Protein AF-0000000079918054 (afdb_homodimer)

Radius of gyration: 26.28 Å; Cα contacts (8 Å, |Δi|>4): 1437; chains: 2; bounding box: 95×81×61 Å

Solvent-accessible surface area (backbone atoms only — not comparable to full-atom values): 31850 Å² total; per-residue (Å²): 130,92,63,83,82,66,67,49,33,32,22,20,29,37,56,81,29,26,70,37,45,52,47,48,51,50,39,48,76,69,54,76,43,97,58,75,64,43,79,40,73,24,87,34,47,47,57,17,51,45,35,30,76,71,62,77,27,62,22,22,29,32,62,46,35,27,73,75,66,37,68,31,40,63,35,52,53,47,62,73,38,82,77,72,44,22,39,52,38,49,43,68,40,75,57,45,27,20,37,32,20,22,94,92,46,80,48,53,84,70,34,49,30,30,21,17,13,66,71,59,39,70,42,29,44,67,49,39,54,72,59,29,64,72,36,44,81,38,60,23,78,30,38,26,45,6,40,49,39,13,74,70,64,74,31,39,19,10,45,18,33,65,58,24,25,64,75,69,72,38,48,68,65,41,70,71,45,42,60,56,80,83,30,35,33,36,31,35,36,32,26,56,73,68,83,67,50,73,80,73,81,41,21,32,24,35,33,37,36,38,46,62,81,48,61,36,31,66,45,57,57,49,38,44,34,26,78,52,45,26,35,70,78,43,45,38,56,41,76,35,85,92,39,85,84,32,46,36,35,40,38,32,30,38,27,25,63,83,36,64,50,48,35,49,27,53,54,53,41,53,76,70,29,54,65,46,73,31,34,23,20,49,40,67,73,69,65,80,69,61,47,60,82,52,59,67,58,52,51,51,49,50,35,52,74,69,60,48,85,84,119,128,91,70,83,82,64,66,49,33,33,24,20,28,36,58,81,28,28,70,38,46,52,47,48,51,49,38,48,75,71,55,77,44,98,56,74,64,43,78,39,73,25,87,34,48,47,57,18,51,46,34,28,76,70,62,76,27,62,21,21,29,33,61,47,35,28,73,76,65,38,68,32,42,62,35,53,54,46,64,73,38,81,77,72,44,24,41,53,38,49,43,68,44,76,57,46,27,20,37,32,20,22,95,92,45,81,48,54,82,71,35,47,31,30,21,17,14,66,71,58,38,69,43,29,43,67,50,38,53,72,60,27,64,72,35,44,81,38,57,26,80,28,39,25,45,6,38,50,39,14,71,70,65,74,31,39,19,8,42,19,32,65,59,25,25,63,75,68,71,39,50,68,65,42,68,70,44,44,58,54,82,84,29,33,32,35,30,33,35,31,27,54,74,68,82,68,49,75,78,73,79,42,22,31,27,35,35,38,37,38,46,62,81,50,62,37,32,64,44,57,58,50,39,45,33,27,78,54,46,26,33,71,78,42,46,40,57,42,77,36,86,91,40,84,85,31,46,34,35,40,37,32,29,35,28,26,64,83,37,65,53,50,36,49,28,53,54,53,40,54,76,71,27,53,64,45,74,32,35,22,21,48,40,65,72,70,63,80,72,60,47,59,80,52,59,68,58,54,49,51,49,50,36,51,74,69,58,47,84,83,119

Nearest PDB structures (foldseek):
  3mwb-assembly1_A  TM=8.868E-01  e=9.673E-32  Paenarthrobacter aurescens TC1
  7am0-assembly2_C  TM=8.715E-01  e=5.293E-24  Komagataeibacter europaeus
  6vh5-assembly1_C  TM=8.815E-01  e=2.289E-23  Brucella abortus 2308
  7am0-assembly1_A  TM=8.487E-01  e=9.743E-24  Komagataeibacter europaeus
  7alz-assembly1_B  TM=8.166E-01  e=1.113E-11  Komagataeibacter europaeus

pLDDT: mean 90.17, std 10.68, range [23.59, 98.75]

Sequence (622 aa):
MRNLIGVPKIAYFGPSGTFTEMALAELEGAGAFDGPVERVAASSPPATLELVRDGVVDGAVVPIESSVEGAVVPTLDSLALGERLQIVAETELDVAFEILGRPGIDRLDQVRTVRAYPVAAGQVRTWLDKNCPDAEIQTASSNAGAAEDVSHGLADAAVSTALAGRRLGLHALASSVADVAGARTRFVLVTAPTRVPPRTGSDRSSAVLQPDNEPGSLVSVLSEFATRGIDLIRIESRPVRTEPGSYRFFVDCIGHLDDPLVAEAFRALHRKSTVRFLGSWPAANPSGPPPPSDGDAADWIERIRQGDRELMRNLIGVPKIAYFGPSGTFTEMALAELEGAGAFDGPVERVAASSPPATLELVRDGVVDGAVVPIESSVEGAVVPTLDSLALGERLQIVAETELDVAFEILGRPGIDRLDQVRTVRAYPVAAGQVRTWLDKNCPDAEIQTASSNAGAAEDVSHGLADAAVSTALAGRRLGLHALASSVADVAGARTRFVLVTAPTRVPPRTGSDRSSAVLQPDNEPGSLVSVLSEFATRGIDLIRIESRPVRTEPGSYRFFVDCIGHLDDPLVAEAFRALHRKSTVRFLGSWPAANPSGPPPPSDGDAADWIERIRQGDREL

Organism: NCBI:txid1990687

Foldseek 3Di:
DPDDPDAFEEEEADDFQAVQVVFVVVCVVVPVDVDHHHYHYDNDLLRRVVCQVVVVGFKYKYWAAKPVPGGPVSNVVSCVDDAHKAWADKAKDQDFWFKWFAPPQQALQPFAEEEEAPVLCVFQVVVCCVRNVNHDYDYAPGQLRRLVCRLVVNGGIYGHHPRSCVVSVTDTNDIRGGPDHRMMIMMTMMHHDDDHDDWDQQKKWKKKWWADLDPCRVVVLVVLCVVQPKDWPDWDWDDDPVDPSTIIIITMITEFCPQPSVVVSVVVRVVGTDMRTHGMYHDNDRDDHHGDHCVVVVVVVVCVVVVPPPD/DPDDPDAFEEEEADDFQAVQVVFVVVCVVVPVDVDHHHYHYDNDLLRRVVCQVVVVGFKYKYWAAKPVPGGPVSNVVSCVDDAHKAWADKAKDQDFWFKWFAPPQQALQPFAEEEEAPVLCVFQVVVCCVRNVNHDYDYAPGQLRRLVCRLVVNGGIYGHHPRSCVVSVTDTNDIRGGPDPRMMIMMTMMHHDDDHDDWDQQKKWKKKWWADLDPCRVVVLVVLCVVQPKDWPDWDWDDDPVDPSTIIIITMITEFCPQPSVVSSVVVRVVGTDMRTHGMYHDNDRDDHHTDHCVVVVVVVVCVVVVPPPD

InterPro domains:
  IPR001086 Prephenate dehydratase [PF00800] (10-192)
  IPR001086 Prephenate dehydratase [PS51171] (9-192)
  IPR002912 ACT domain [PF01842] (213-270)
  IPR002912 ACT domain [PS51671] (206-280)
  IPR008242 Bifunctional P-protein, chorismate mutase/prephenate dehydratase [PIRSF001500] (9-284)
  IPR045865 ACT-like domain [SSF55021] (194-282)

Secondary structure (DSSP, 8-state):
--------EEEEESSTTSHHHHHHHHHHHTTSSSS--EEEEESSHHHHHHHHHTTSSSEEEEEEEETTTEE-HHHHHHHHSSS--EEEEEEEEE--EEEEEPTT--SGGG--EEEE-HHHHHHHHHHHHHH-TTPEEEE-SSHHHHHHHHHTTS-SEEEE-HHHHHHHTPEEEEEEE-SSTT-EEEEEEEESS-PPPPP-SSEEEEEEEE--SSTTHHHHHHHHHHTTTPPEEEEEEEE-TTSTT-EEEEEEEES-TTSHHHHHHHHHHHHHSEEEEEEEEE-SS--SPPPPP-HHHHHHHHHHHTT-S--/--------EEEEESSTTSHHHHHHHHHHHTTSSSS--EEEEESSHHHHHHHHHTTSSSEEEEEEEETTTEE-HHHHHHHHSSS--EEEEEEEEE--EEEEEPTT--SGGG--EEEE-HHHHHHHHHHHHHH-TTPEEEE-SSHHHHHHHHHTTS-SEEEE-HHHHHHHTPEEEEEEE-SSTT-EEEEEEEESS-PPPPP-SSEEEEEEEE--SSTTHHHHHHHHHHTTTPPEEEEEEEE-TTSTT-EEEEEEEES-TTSHHHHHHHHHHHHHSEEEEEEEEE-SS--SPPPPP-HHHHHHHHHHHTT-S--

Structure (mmCIF, N/CA/C/O backbone):
data_AF-0000000079918054-model_v1
#
loop_
_entity.id
_entity.type
_entity.pdbx_description
1 polymer 'Prephenate dehydratase'
#
loop_
_atom_site.group_PDB
_atom_site.id
_atom_site.type_symbol
_atom_site.label_atom_id
_atom_site.label_alt_id
_atom_site.label_comp_id
_atom_site.label_asym_id
_atom_site.label_entity_id
_atom_site.label_seq_id
_atom_site.pdbx_PDB_ins_code
_atom_site.Cartn_x
_atom_site.Cartn_y
_atom_site.Cartn_z
_atom_site.occupancy
_atom_site.B_iso_or_equiv
_atom_site.auth_seq_id
_atom_site.auth_comp_id
_atom_site.auth_asym_id
_atom_site.auth_atom_id
_atom_site.pdbx_PDB_model_num
ATOM 1 N N . MET A 1 1 ? -47.688 -8.273 10.539 1 23.59 1 MET A N 1
ATOM 2 C CA . MET A 1 1 ? -47.656 -6.82 10.367 1 23.59 1 MET A CA 1
ATOM 3 C C . MET A 1 1 ? -46.281 -6.363 9.875 1 23.59 1 MET A C 1
ATOM 5 O O . MET A 1 1 ? -45.281 -6.449 10.602 1 23.59 1 MET A O 1
ATOM 9 N N . ARG A 1 2 ? -45.812 -6.594 8.703 1 29.53 2 ARG A N 1
ATOM 10 C CA . ARG A 1 2 ? -44.594 -6.934 7.98 1 29.53 2 ARG A CA 1
ATOM 11 C C . ARG A 1 2 ? -43.594 -5.77 7.992 1 29.53 2 ARG A C 1
ATOM 13 O O . ARG A 1 2 ? -43.688 -4.863 7.16 1 29.53 2 ARG A O 1
ATOM 20 N N . ASN A 1 3 ? -43.25 -4.879 9.086 1 30.89 3 ASN A N 1
ATOM 21 C CA . ASN A 1 3 ? -43.406 -3.523 9.609 1 30.89 3 ASN A CA 1
ATOM 22 C C . ASN A 1 3 ? -42.5 -2.539 8.875 1 30.89 3 ASN A C 1
ATOM 24 O O . ASN A 1 3 ? -41.594 -2.947 8.125 1 30.89 3 ASN A O 1
ATOM 28 N N . LEU A 1 4 ? -41.906 -1.329 9.438 1 35.25 4 LEU A N 1
ATOM 29 C CA . LEU A 1 4 ? -41.281 -0.112 8.93 1 35.25 4 LEU A CA 1
ATOM 30 C C . LEU A 1 4 ? -40.062 -0.442 8.094 1 35.25 4 LEU A C 1
ATOM 32 O O . LEU A 1 4 ? -39.094 -1.037 8.594 1 35.25 4 LEU A O 1
ATOM 36 N N . ILE A 1 5 ? -40 -0.836 6.906 1 46.47 5 ILE A N 1
ATOM 37 C CA . ILE A 1 5 ? -39 -1.123 5.891 1 46.47 5 ILE A CA 1
ATOM 38 C C . ILE A 1 5 ? -37.781 -0.215 6.09 1 46.47 5 ILE A C 1
ATOM 40 O O . ILE A 1 5 ? -37.844 0.984 5.809 1 46.47 5 ILE A O 1
ATOM 44 N N . GLY A 1 6 ? -37.156 -0.167 7.238 1 67.44 6 GLY A N 1
ATOM 45 C CA . GLY A 1 6 ? -36.219 0.787 7.781 1 67.44 6 GLY A CA 1
ATOM 46 C C . GLY A 1 6 ? -35.094 1.132 6.809 1 67.44 6 GLY A C 1
ATOM 47 O O . GLY A 1 6 ? -34.75 0.334 5.93 1 67.44 6 GLY A O 1
ATOM 48 N N . VAL A 1 7 ? -34.906 2.469 6.609 1 87.31 7 VAL A N 1
ATOM 49 C CA . VAL A 1 7 ? -33.844 3.064 5.824 1 87.31 7 VAL A CA 1
ATOM 50 C C . VAL A 1 7 ? -32.5 2.441 6.219 1 87.31 7 VAL A C 1
ATOM 52 O O . VAL A 1 7 ? -32.125 2.488 7.387 1 87.31 7 VAL A O 1
ATOM 55 N N . PRO A 1 8 ? -31.953 1.621 5.27 1 93.5 8 PRO A N 1
ATOM 56 C CA . PRO A 1 8 ? -30.656 1.016 5.613 1 93.5 8 PRO A CA 1
ATOM 57 C C . PRO A 1 8 ? -29.625 2.043 6.074 1 93.5 8 PRO A C 1
ATOM 59 O O . PRO A 1 8 ? -29.578 3.154 5.535 1 93.5 8 PRO A O 1
ATOM 62 N N . LYS A 1 9 ? -28.984 1.756 7.109 1 97.62 9 LYS A N 1
ATOM 63 C CA . LYS A 1 9 ? -27.859 2.551 7.59 1 97.62 9 LYS A CA 1
ATOM 64 C C . LYS A 1 9 ? -26.547 2.066 6.98 1 97.62 9 LYS A C 1
ATOM 66 O O . LYS A 1 9 ? -26.172 0.901 7.137 1 97.62 9 LYS A O 1
ATOM 71 N N . ILE A 1 10 ? -25.859 2.928 6.293 1 98.44 10 ILE A N 1
ATOM 72 C CA . ILE A 1 10 ? -24.609 2.57 5.621 1 98.44 10 ILE A CA 1
ATOM 73 C C . ILE A 1 10 ? -23.484 3.471 6.117 1 98.44 10 ILE A C 1
ATOM 75 O O . ILE A 1 10 ? -23.562 4.695 6.027 1 98.44 10 ILE A O 1
ATOM 79 N N . ALA A 1 11 ? -22.469 2.875 6.652 1 98.62 11 ALA A N 1
ATOM 80 C CA . ALA A 1 11 ? -21.281 3.615 7.066 1 98.62 11 ALA A CA 1
ATOM 81 C C . ALA A 1 11 ? -20.359 3.873 5.879 1 98.62 11 ALA A C 1
ATOM 83 O O . ALA A 1 11 ? -20.375 3.125 4.898 1 98.62 11 ALA A O 1
ATOM 84 N N . TYR A 1 12 ? -19.641 4.93 5.914 1 98.06 12 TYR A N 1
ATOM 85 C CA . TYR A 1 12 ? -18.594 5.203 4.945 1 98.06 12 TYR A CA 1
ATOM 86 C C . TYR A 1 12 ? -17.375 5.809 5.625 1 98.06 12 TYR A C 1
ATOM 88 O O . TYR A 1 12 ? -17.484 6.449 6.672 1 98.06 12 TYR A O 1
ATOM 96 N N . PHE A 1 13 ? -16.234 5.523 5.059 1 94 13 PHE A N 1
ATOM 97 C CA . PHE A 1 13 ? -15.016 6.176 5.504 1 94 13 PHE A CA 1
ATOM 98 C C . PHE A 1 13 ? -15.062 7.672 5.219 1 94 13 PHE A C 1
ATOM 100 O O . PHE A 1 13 ? -14.891 8.102 4.074 1 94 13 PHE A O 1
ATOM 107 N N . GLY A 1 14 ? -15.352 8.422 6.34 1 91 14 GLY A N 1
ATOM 108 C CA . GLY A 1 14 ? -15.602 9.852 6.23 1 91 14 GLY A CA 1
ATOM 109 C C . GLY A 1 14 ? -14.359 10.695 6.453 1 91 14 GLY A C 1
ATOM 110 O O . GLY A 1 14 ? -13.234 10.203 6.312 1 91 14 GLY A O 1
ATOM 111 N N . PRO A 1 15 ? -14.688 11.977 6.645 1 91.44 15 PRO A N 1
ATOM 112 C CA . PRO A 1 15 ? -15.984 12.625 6.84 1 91.44 15 PRO A CA 1
ATOM 113 C C . PRO A 1 15 ? -16.688 12.938 5.523 1 91.44 15 PRO A C 1
ATOM 115 O O . PRO A 1 15 ? -16.328 12.398 4.477 1 91.44 15 PRO A O 1
ATOM 118 N N . SER A 1 16 ? -17.844 13.695 5.68 1 92.81 16 SER A N 1
ATOM 119 C CA . SER A 1 16 ? -18.562 14.133 4.492 1 92.81 16 SER A CA 1
ATOM 120 C C . SER A 1 16 ? -17.672 14.953 3.568 1 92.81 16 SER A C 1
ATOM 122 O O . SER A 1 16 ? -16.844 15.742 4.035 1 92.81 16 SER A O 1
ATOM 124 N N . GLY A 1 17 ? -17.844 14.758 2.271 1 92.94 17 GLY A N 1
ATOM 125 C CA . GLY A 1 17 ? -17.031 15.461 1.286 1 92.94 17 GLY A CA 1
ATOM 126 C C . GLY A 1 17 ? -15.891 14.633 0.742 1 92.94 17 GLY A C 1
ATOM 127 O O . GLY A 1 17 ? -15.102 15.117 -0.079 1 92.94 17 GLY A O 1
ATOM 128 N N . THR A 1 18 ? -15.781 13.406 1.188 1 92.94 18 THR A N 1
ATOM 129 C CA . THR A 1 18 ? -14.695 12.531 0.764 1 92.94 18 THR A CA 1
ATOM 130 C C . THR A 1 18 ? -15.086 11.758 -0.492 1 92.94 18 THR A C 1
ATOM 132 O O . THR A 1 18 ? -16.266 11.703 -0.855 1 92.94 18 THR A O 1
ATOM 135 N N . PHE A 1 19 ? -14.156 11.164 -1.15 1 94.69 19 PHE A N 1
ATOM 136 C CA . PHE A 1 19 ? -14.391 10.289 -2.295 1 94.69 19 PHE A CA 1
ATOM 137 C C . PHE A 1 19 ? -15.242 9.094 -1.894 1 94.69 19 PHE A C 1
ATOM 139 O O . PHE A 1 19 ? -16.031 8.594 -2.693 1 94.69 19 PHE A O 1
ATOM 146 N N . THR A 1 20 ? -15.086 8.594 -0.65 1 96.81 20 THR A N 1
ATOM 147 C CA . THR A 1 20 ? -15.859 7.434 -0.216 1 96.81 20 THR A CA 1
ATOM 148 C C . THR A 1 20 ? -17.344 7.758 -0.172 1 96.81 20 THR A C 1
ATOM 150 O O . THR A 1 20 ? -18.188 6.918 -0.511 1 96.81 20 THR A O 1
ATOM 153 N N . GLU A 1 21 ? -17.641 8.969 0.305 1 96.38 21 GLU A N 1
ATOM 154 C CA . GLU A 1 21 ? -19.031 9.375 0.26 1 96.38 21 GLU A CA 1
ATOM 155 C C . GLU A 1 21 ? -19.547 9.445 -1.178 1 96.38 21 GLU A C 1
ATOM 157 O O . GLU A 1 21 ? -20.672 9.062 -1.462 1 96.38 21 GLU A O 1
ATOM 162 N N . MET A 1 22 ? -18.781 9.984 -2.045 1 96.06 22 MET A N 1
ATOM 163 C CA . MET A 1 22 ? -19.125 10.023 -3.461 1 96.06 22 MET A CA 1
ATOM 164 C C . MET A 1 22 ? -19.359 8.617 -4.004 1 96.06 22 MET A C 1
ATOM 166 O O . MET A 1 22 ? -20.266 8.391 -4.801 1 96.06 22 MET A O 1
ATOM 170 N N . ALA A 1 23 ? -18.5 7.684 -3.607 1 97.5 23 ALA A N 1
ATOM 171 C CA . ALA A 1 23 ? -18.656 6.285 -4.008 1 97.5 23 ALA A CA 1
ATOM 172 C C . ALA A 1 23 ? -19.984 5.719 -3.512 1 97.5 23 ALA A C 1
ATOM 174 O O . ALA A 1 23 ? -20.656 4.977 -4.234 1 97.5 23 ALA A O 1
ATOM 175 N N . LEU A 1 24 ? -20.281 6.008 -2.264 1 97.5 24 LEU A N 1
ATOM 176 C CA . LEU A 1 24 ? -21.562 5.566 -1.706 1 97.5 24 LEU A CA 1
ATOM 177 C C . LEU A 1 24 ? -22.734 6.105 -2.525 1 97.5 24 LEU A C 1
ATOM 179 O O . LEU A 1 24 ? -23.688 5.375 -2.812 1 97.5 24 LEU A O 1
ATOM 183 N N . ALA A 1 25 ? -22.656 7.379 -2.908 1 95.81 25 ALA A N 1
ATOM 184 C CA . ALA A 1 25 ? -23.688 7.973 -3.748 1 95.81 25 ALA A CA 1
ATOM 185 C C . ALA A 1 25 ? -23.797 7.25 -5.09 1 95.81 25 ALA A C 1
ATOM 187 O O . ALA A 1 25 ? -24.891 7.035 -5.605 1 95.81 25 ALA A O 1
ATOM 188 N N . GLU A 1 26 ? -22.625 6.957 -5.641 1 95.75 26 GLU A N 1
ATOM 189 C CA . GLU A 1 26 ? -22.609 6.223 -6.902 1 95.75 26 GLU A CA 1
ATOM 190 C C . GLU A 1 26 ? -23.281 4.859 -6.758 1 95.75 26 GLU A C 1
ATOM 192 O O . GLU A 1 26 ? -24 4.418 -7.645 1 95.75 26 GLU A O 1
ATOM 197 N N . LEU A 1 27 ? -23 4.172 -5.66 1 96.5 27 LEU A N 1
ATOM 198 C CA . LEU A 1 27 ? -23.625 2.879 -5.387 1 96.5 27 LEU A CA 1
ATOM 199 C C . LEU A 1 27 ? -25.125 3.012 -5.242 1 96.5 27 LEU A C 1
ATOM 201 O O . LEU A 1 27 ? -25.891 2.16 -5.719 1 96.5 27 LEU A O 1
ATOM 205 N N . GLU A 1 28 ? -25.547 4.059 -4.598 1 94.69 28 GLU A N 1
ATOM 206 C CA . GLU A 1 28 ? -26.984 4.34 -4.488 1 94.69 28 GLU A CA 1
ATOM 207 C C . GLU A 1 28 ? -27.609 4.527 -5.863 1 94.69 28 GLU A C 1
ATOM 209 O O . GLU A 1 28 ? -28.656 3.949 -6.152 1 94.69 28 GLU A O 1
ATOM 214 N N . GLY A 1 29 ? -26.953 5.344 -6.656 1 93.25 29 GLY A N 1
ATOM 215 C CA . GLY A 1 29 ? -27.469 5.625 -7.988 1 93.25 29 GLY A CA 1
ATOM 216 C C . GLY A 1 29 ? -27.516 4.398 -8.883 1 93.25 29 GLY A C 1
ATOM 217 O O . GLY A 1 29 ? -28.344 4.309 -9.781 1 93.25 29 GLY A O 1
ATOM 218 N N . ALA A 1 30 ? -26.625 3.459 -8.586 1 92.69 30 ALA A N 1
ATOM 219 C CA . ALA A 1 30 ? -26.516 2.258 -9.414 1 92.69 30 ALA A CA 1
ATOM 220 C C . ALA A 1 30 ? -27.484 1.175 -8.938 1 92.69 30 ALA A C 1
ATOM 222 O O . ALA A 1 30 ? -27.531 0.085 -9.508 1 92.69 30 ALA A O 1
ATOM 223 N N . GLY A 1 31 ? -28.188 1.435 -7.848 1 91.25 31 GLY A N 1
ATOM 224 C CA . GLY A 1 31 ? -29.219 0.503 -7.391 1 91.25 31 GLY A CA 1
ATOM 225 C C . GLY A 1 31 ? -28.672 -0.55 -6.441 1 91.25 31 GLY A C 1
ATOM 226 O O . GLY A 1 31 ? -29.219 -1.649 -6.348 1 91.25 31 GLY A O 1
ATOM 227 N N . ALA A 1 32 ? -27.562 -0.248 -5.809 1 91.94 32 ALA A N 1
ATOM 228 C CA . ALA A 1 32 ? -27 -1.188 -4.84 1 91.94 32 ALA A CA 1
ATOM 229 C C . ALA A 1 32 ? -27.906 -1.314 -3.617 1 91.94 32 ALA A C 1
ATOM 231 O O . ALA A 1 32 ? -27.766 -2.254 -2.83 1 91.94 32 ALA A O 1
ATOM 232 N N . PHE A 1 33 ? -28.797 -0.314 -3.525 1 92.25 33 PHE A N 1
ATOM 233 C CA . PHE A 1 33 ? -29.766 -0.296 -2.43 1 92.25 33 PHE A CA 1
ATOM 234 C C . PHE A 1 33 ? -31.188 -0.148 -2.961 1 92.25 33 PHE A C 1
ATOM 236 O O . PHE A 1 33 ? -31.391 0.307 -4.09 1 92.25 33 PHE A O 1
ATOM 243 N N . ASP A 1 34 ? -32.156 -0.591 -2.201 1 87.38 34 ASP A N 1
ATOM 244 C CA . ASP A 1 34 ? -33.531 -0.528 -2.621 1 87.38 34 ASP A CA 1
ATOM 245 C C . ASP A 1 34 ? -34.094 0.893 -2.502 1 87.38 34 ASP A C 1
ATOM 247 O O . ASP A 1 34 ? -35.156 1.205 -3.049 1 87.38 34 ASP A O 1
ATOM 251 N N . GLY A 1 35 ? -33.5 1.727 -1.835 1 86.44 35 GLY A N 1
ATOM 252 C CA . GLY A 1 35 ? -33.906 3.098 -1.597 1 86.44 35 GLY A CA 1
ATOM 253 C C . GLY A 1 35 ? -32.812 3.949 -0.957 1 86.44 35 GLY A C 1
ATOM 254 O O . GLY A 1 35 ? -31.656 3.58 -0.963 1 86.44 35 GLY A O 1
ATOM 255 N N . PRO A 1 36 ? -33.219 5.152 -0.572 1 88.88 36 PRO A N 1
ATOM 256 C CA . PRO A 1 36 ? -32.219 6.016 0.089 1 88.88 36 PRO A CA 1
ATOM 257 C C . PRO A 1 36 ? -31.625 5.379 1.342 1 88.88 36 PRO A C 1
ATOM 259 O O . PRO A 1 36 ? -32.281 4.547 1.983 1 88.88 36 PRO A O 1
ATOM 262 N N . VAL A 1 37 ? -30.406 5.738 1.609 1 95.5 37 VAL A N 1
ATOM 263 C CA . VAL A 1 37 ? -29.75 5.164 2.775 1 95.5 37 VAL A CA 1
ATOM 264 C C . VAL A 1 37 ? -29.406 6.27 3.77 1 95.5 37 VAL A C 1
ATOM 266 O O . VAL A 1 37 ? -29.281 7.438 3.393 1 95.5 37 VAL A O 1
ATOM 269 N N . GLU A 1 38 ? -29.422 5.922 5.008 1 97 38 GLU A N 1
ATOM 270 C CA . GLU A 1 38 ? -28.844 6.781 6.027 1 97 38 GLU A CA 1
ATOM 271 C C . GLU A 1 38 ? -27.328 6.609 6.086 1 97 38 GLU A C 1
ATOM 273 O O . GLU A 1 38 ? -26.828 5.5 6.297 1 97 38 GLU A O 1
ATOM 278 N N . ARG A 1 39 ? -26.641 7.695 5.879 1 97.06 39 ARG A N 1
ATOM 279 C CA . ARG A 1 39 ? -25.188 7.641 5.824 1 97.06 39 ARG A CA 1
ATOM 280 C C . ARG A 1 39 ? -24.578 7.902 7.195 1 97.06 39 ARG A C 1
ATOM 282 O O . ARG A 1 39 ? -24.984 8.828 7.895 1 97.06 39 ARG A O 1
ATOM 289 N N . VAL A 1 40 ? -23.641 7.094 7.602 1 97.75 40 VAL A N 1
ATOM 290 C CA . VAL A 1 40 ? -22.938 7.223 8.875 1 97.75 40 VAL A CA 1
ATOM 291 C C . VAL A 1 40 ? -21.438 7.355 8.617 1 97.75 40 VAL A C 1
ATOM 293 O O . VAL A 1 40 ? -20.797 6.422 8.117 1 97.75 40 VAL A O 1
ATOM 296 N N . ALA A 1 41 ? -20.891 8.523 8.969 1 96.19 41 ALA A N 1
ATOM 297 C CA . ALA A 1 41 ? -19.453 8.75 8.766 1 96.19 41 ALA A CA 1
ATOM 298 C C . ALA A 1 41 ? -18.641 8.031 9.828 1 96.19 41 ALA A C 1
ATOM 300 O O . ALA A 1 41 ? -19.016 8 11.008 1 96.19 41 ALA A O 1
ATOM 301 N N . ALA A 1 42 ? -17.562 7.406 9.43 1 95.25 42 ALA A N 1
ATOM 302 C CA . ALA A 1 42 ? -16.578 6.793 10.328 1 95.25 42 ALA A CA 1
ATOM 303 C C . ALA A 1 42 ? -15.172 7.273 10.023 1 95.25 42 ALA A C 1
ATOM 305 O O . ALA A 1 42 ? -14.891 7.738 8.914 1 95.25 42 ALA A O 1
ATOM 306 N N . SER A 1 43 ? -14.25 7.098 10.945 1 87.06 43 SER A N 1
ATOM 307 C CA . SER A 1 43 ? -13 7.844 10.93 1 87.06 43 SER A CA 1
ATOM 308 C C . SER A 1 43 ? -11.906 7.078 10.195 1 87.06 43 SER A C 1
ATOM 310 O O . SER A 1 43 ? -10.859 7.641 9.875 1 87.06 43 SER A O 1
ATOM 312 N N . SER A 1 44 ? -12.062 5.801 9.953 1 89.81 44 SER A N 1
ATOM 313 C CA . SER A 1 44 ? -11.086 4.965 9.273 1 89.81 44 SER A CA 1
ATOM 314 C C . SER A 1 44 ? -11.75 3.758 8.617 1 89.81 44 SER A C 1
ATOM 316 O O . SER A 1 44 ? -12.867 3.387 8.977 1 89.81 44 SER A O 1
ATOM 318 N N . PRO A 1 45 ? -11.055 3.154 7.691 1 94.19 45 PRO A N 1
ATOM 319 C CA . PRO A 1 45 ? -11.648 1.966 7.074 1 94.19 45 PRO A CA 1
ATOM 320 C C . PRO A 1 45 ? -11.93 0.855 8.086 1 94.19 45 PRO A C 1
ATOM 322 O O . PRO A 1 45 ? -13.031 0.302 8.117 1 94.19 45 PRO A O 1
ATOM 325 N N . PRO A 1 46 ? -11.008 0.584 9.047 1 94.5 46 PRO A N 1
ATOM 326 C CA . PRO A 1 46 ? -11.312 -0.439 10.047 1 94.5 46 PRO A CA 1
ATOM 327 C C . PRO A 1 46 ? -12.5 -0.067 10.93 1 94.5 46 PRO A C 1
ATOM 329 O O . PRO A 1 46 ? -13.359 -0.913 11.211 1 94.5 46 PRO A O 1
ATOM 332 N N . ALA A 1 47 ? -12.531 1.194 11.312 1 94.12 47 ALA A N 1
ATOM 333 C CA . ALA A 1 47 ? -13.648 1.635 12.141 1 94.12 47 ALA A CA 1
ATOM 334 C C . ALA A 1 47 ? -14.969 1.506 11.383 1 94.12 47 ALA A C 1
ATOM 336 O O . ALA A 1 47 ? -16 1.154 11.977 1 94.12 47 ALA A O 1
ATOM 337 N N . THR A 1 48 ? -14.953 1.83 10.125 1 97.62 48 THR A N 1
ATOM 338 C CA . THR A 1 48 ? -16.141 1.731 9.266 1 97.62 48 THR A CA 1
ATOM 339 C C . THR A 1 48 ? -16.625 0.291 9.203 1 97.62 48 THR A C 1
ATOM 341 O O . THR A 1 48 ? -17.828 0.033 9.367 1 97.62 48 THR A O 1
ATOM 344 N N . LEU A 1 49 ? -15.734 -0.66 9.055 1 98.12 49 LEU A N 1
ATOM 345 C CA . LEU A 1 49 ? -16.062 -2.076 8.945 1 98.12 49 LEU A CA 1
ATOM 346 C C . LEU A 1 49 ? -16.516 -2.633 10.289 1 98.12 49 LEU A C 1
ATOM 348 O O . LEU A 1 49 ? -17.391 -3.498 10.344 1 98.12 49 LEU A O 1
ATOM 352 N N . GLU A 1 50 ? -15.938 -2.096 11.375 1 97.44 50 GLU A N 1
ATOM 353 C CA . GLU A 1 50 ? -16.312 -2.553 12.711 1 97.44 50 GLU A CA 1
ATOM 354 C C . GLU A 1 50 ? -17.766 -2.217 13.031 1 97.44 50 GLU A C 1
ATOM 356 O O . GLU A 1 50 ? -18.438 -2.961 13.75 1 97.44 50 GLU A O 1
ATOM 361 N N . LEU A 1 51 ? -18.25 -1.139 12.492 1 98.25 51 LEU A N 1
ATOM 362 C CA . LEU A 1 51 ? -19.641 -0.768 12.703 1 98.25 51 LEU A CA 1
ATOM 363 C C . LEU A 1 51 ? -20.578 -1.84 12.148 1 98.25 51 LEU A C 1
ATOM 365 O O . LEU A 1 51 ? -21.656 -2.066 12.695 1 98.25 51 LEU A O 1
ATOM 369 N N . VAL A 1 52 ? -20.203 -2.508 11.094 1 97.94 52 VAL A N 1
ATOM 370 C CA . VAL A 1 52 ? -20.984 -3.604 10.539 1 97.94 52 VAL A CA 1
ATOM 371 C C . VAL A 1 52 ? -20.953 -4.801 11.484 1 97.94 52 VAL A C 1
ATOM 373 O O . VAL A 1 52 ? -21.984 -5.398 11.789 1 97.94 52 VAL A O 1
ATOM 376 N N . ARG A 1 53 ? -19.734 -5.117 11.969 1 97.62 53 ARG A N 1
ATOM 377 C CA . ARG A 1 53 ? -19.562 -6.246 12.883 1 97.62 53 ARG A CA 1
ATOM 378 C C . ARG A 1 53 ? -20.375 -6.047 14.156 1 97.62 53 ARG A C 1
ATOM 380 O O . ARG A 1 53 ? -20.969 -7 14.68 1 97.62 53 ARG A O 1
ATOM 387 N N . ASP A 1 54 ? -20.422 -4.832 14.586 1 97.44 54 ASP A N 1
ATOM 388 C CA . ASP A 1 54 ? -21.109 -4.508 15.828 1 97.44 54 ASP A CA 1
ATOM 389 C C . ASP A 1 54 ? -22.625 -4.43 15.617 1 97.44 54 ASP A C 1
ATOM 391 O O . ASP A 1 54 ? -23.375 -4.289 16.578 1 97.44 54 ASP A O 1
ATOM 395 N N . GLY A 1 55 ? -23.047 -4.484 14.422 1 96.62 55 GLY A N 1
ATOM 396 C CA . GLY A 1 55 ? -24.469 -4.434 14.109 1 96.62 55 GLY A CA 1
ATOM 397 C C . GLY A 1 55 ? -25.047 -3.031 14.18 1 96.62 55 GLY A C 1
ATOM 398 O O . GLY A 1 55 ? -26.266 -2.861 14.273 1 96.62 55 GLY A O 1
ATOM 399 N N . VAL A 1 56 ? -24.188 -1.996 14.18 1 97.38 56 VAL A N 1
ATOM 400 C CA . VAL A 1 56 ? -24.609 -0.604 14.273 1 97.38 56 VAL A CA 1
ATOM 401 C C . VAL A 1 56 ? -25.156 -0.142 12.922 1 97.38 56 VAL A C 1
ATOM 403 O O . VAL A 1 56 ? -26.047 0.708 12.859 1 97.38 56 VAL A O 1
ATOM 406 N N . VAL A 1 57 ? -24.562 -0.654 11.867 1 98.31 57 VAL A N 1
ATOM 407 C CA . VAL A 1 57 ? -24.984 -0.316 10.516 1 98.31 57 VAL A CA 1
ATOM 408 C C . VAL A 1 57 ? -25.219 -1.594 9.711 1 98.31 57 VAL A C 1
ATOM 410 O O . VAL A 1 57 ? -24.797 -2.678 10.117 1 98.31 57 VAL A O 1
ATOM 413 N N . ASP A 1 58 ? -25.859 -1.421 8.586 1 97.44 58 ASP A N 1
ATOM 414 C CA . ASP A 1 58 ? -26.219 -2.562 7.754 1 97.44 58 ASP A CA 1
ATOM 415 C C . ASP A 1 58 ? -25.125 -2.867 6.734 1 97.44 58 ASP A C 1
ATOM 417 O O . ASP A 1 58 ? -25.078 -3.969 6.184 1 97.44 58 ASP A O 1
ATOM 421 N N . GLY A 1 59 ? -24.344 -1.932 6.465 1 98.19 59 GLY A N 1
ATOM 422 C CA . GLY A 1 59 ? -23.234 -2.055 5.527 1 98.19 59 GLY A CA 1
ATOM 423 C C . GLY A 1 59 ? -22.234 -0.921 5.633 1 98.19 59 GLY A C 1
ATOM 424 O O . GLY A 1 59 ? -22.438 0.03 6.387 1 98.19 59 GLY A O 1
ATOM 425 N N . ALA A 1 60 ? -21.156 -1.063 4.914 1 98.75 60 ALA A N 1
ATOM 426 C CA . ALA A 1 60 ? -20.078 -0.08 4.93 1 98.75 60 ALA A CA 1
ATOM 427 C C . ALA A 1 60 ? -19.453 0.075 3.545 1 98.75 60 ALA A C 1
ATOM 429 O O . ALA A 1 60 ? -19.281 -0.909 2.822 1 98.75 60 ALA A O 1
ATOM 430 N N . VAL A 1 61 ? -19.141 1.307 3.178 1 98.75 61 VAL A N 1
ATOM 431 C CA . VAL A 1 61 ? -18.391 1.595 1.956 1 98.75 61 VAL A CA 1
ATOM 432 C C . VAL A 1 61 ? -16.984 2.045 2.309 1 98.75 61 VAL A C 1
ATOM 434 O O . VAL A 1 61 ? -16.797 2.977 3.096 1 98.75 61 VAL A O 1
ATOM 437 N N . VAL A 1 62 ? -16 1.331 1.742 1 98.56 62 VAL A N 1
ATOM 438 C CA . VAL A 1 62 ? -14.602 1.619 2.018 1 98.56 62 VAL A CA 1
ATOM 439 C C . VAL A 1 62 ? -13.781 1.479 0.737 1 98.56 62 VAL A C 1
ATOM 441 O O . VAL A 1 62 ? -14.133 0.7 -0.151 1 98.56 62 VAL A O 1
ATOM 444 N N . PRO A 1 63 ? -12.719 2.32 0.622 1 97.38 63 PRO A N 1
ATOM 445 C CA . PRO A 1 63 ? -11.789 2.078 -0.482 1 97.38 63 PRO A CA 1
ATOM 446 C C 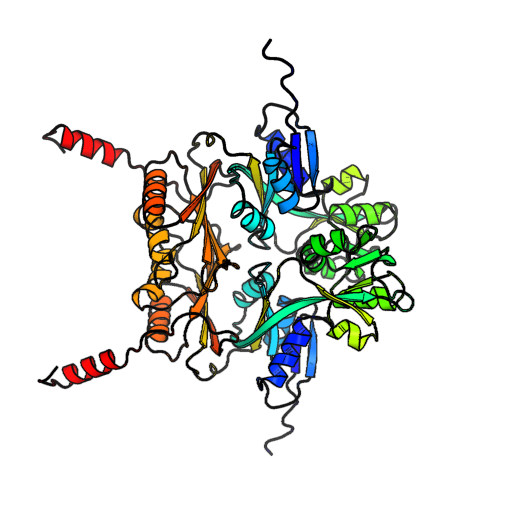. PRO A 1 63 ? -10.992 0.784 -0.313 1 97.38 63 PRO A C 1
ATOM 448 O O . PRO A 1 63 ? -10.688 0.389 0.813 1 97.38 63 PRO A O 1
ATOM 451 N N . ILE A 1 64 ? -10.68 0.092 -1.399 1 97.06 64 ILE A N 1
ATOM 452 C CA . ILE A 1 64 ? -9.969 -1.176 -1.273 1 97.06 64 ILE A CA 1
ATOM 453 C C . ILE A 1 64 ? -8.727 -1.161 -2.158 1 97.06 64 ILE A C 1
ATOM 455 O O . ILE A 1 64 ? -7.734 -1.836 -1.86 1 97.06 64 ILE A O 1
ATOM 459 N N . GLU A 1 65 ? -8.727 -0.367 -3.227 1 94.56 65 GLU A N 1
ATOM 460 C CA . GLU A 1 65 ? -7.59 -0.325 -4.141 1 94.56 65 GLU A CA 1
ATOM 461 C C . GLU A 1 65 ? -7.555 0.989 -4.918 1 94.56 65 GLU A C 1
ATOM 463 O O . GLU A 1 65 ? -8.594 1.476 -5.371 1 94.56 65 GLU A O 1
ATOM 468 N N . SER A 1 66 ? -6.379 1.56 -5 1 91.62 66 SER A N 1
ATOM 469 C CA . SER A 1 66 ? -6.105 2.727 -5.832 1 91.62 66 SER A CA 1
ATOM 470 C C . SER A 1 66 ? -5.137 2.385 -6.961 1 91.62 66 SER A C 1
ATOM 472 O O . SER A 1 66 ? -4.145 1.688 -6.746 1 91.62 66 SER A O 1
ATOM 474 N N . SER A 1 67 ? -5.484 2.863 -8.172 1 88.31 67 SER A N 1
ATOM 475 C CA . SER A 1 67 ? -4.594 2.619 -9.297 1 88.31 67 SER A CA 1
ATOM 476 C C . SER A 1 67 ? -3.252 3.314 -9.102 1 88.31 67 SER A C 1
ATOM 478 O O . SER A 1 67 ? -2.266 2.965 -9.758 1 88.31 67 SER A O 1
ATOM 480 N N . VAL A 1 68 ? -3.201 4.254 -8.219 1 87.19 68 VAL A N 1
ATOM 481 C CA . VAL A 1 68 ? -1.987 5.031 -7.996 1 87.19 68 VAL A CA 1
ATOM 482 C C . VAL A 1 68 ? -1.277 4.527 -6.742 1 87.19 68 VAL A C 1
ATOM 484 O O . VAL A 1 68 ? -0.089 4.199 -6.781 1 87.19 68 VAL A O 1
ATOM 487 N N . GLU A 1 69 ? -2.025 4.262 -5.672 1 87.38 69 GLU A N 1
ATOM 488 C CA . GLU A 1 69 ? -1.434 3.961 -4.371 1 87.38 69 GLU A CA 1
ATOM 489 C C . GLU A 1 69 ? -1.408 2.457 -4.109 1 87.38 69 GLU A C 1
ATOM 491 O O . GLU A 1 69 ? -0.779 1.999 -3.152 1 87.38 69 GLU A O 1
ATOM 496 N N . GLY A 1 70 ? -2.111 1.722 -4.945 1 89.88 70 GLY A N 1
ATOM 497 C CA . GLY A 1 70 ? -2.189 0.29 -4.699 1 89.88 70 GLY A CA 1
ATOM 498 C C . GLY A 1 70 ? -3.236 -0.083 -3.67 1 89.88 70 GLY A C 1
ATOM 499 O O . GLY A 1 70 ? -4.289 0.556 -3.584 1 89.88 70 GLY A O 1
ATOM 500 N N . ALA A 1 71 ? -2.955 -1.187 -2.945 1 92.44 71 ALA A N 1
ATOM 501 C CA . ALA A 1 71 ? -3.92 -1.728 -1.989 1 92.44 71 ALA A CA 1
ATOM 502 C C . ALA A 1 71 ? -4.121 -0.773 -0.815 1 92.44 71 ALA A C 1
ATOM 504 O O . ALA A 1 71 ? -3.172 -0.139 -0.351 1 92.44 71 ALA A O 1
ATOM 505 N N . VAL A 1 72 ? -5.391 -0.662 -0.411 1 93.56 72 VAL A N 1
ATOM 506 C CA . VAL A 1 72 ? -5.676 -0.008 0.861 1 93.56 72 VAL A CA 1
ATOM 507 C C . VAL A 1 72 ? -5.531 -1.011 2.002 1 93.56 72 VAL A C 1
ATOM 509 O O . VAL A 1 72 ? -6.508 -1.651 2.402 1 93.56 72 VAL A O 1
ATOM 512 N N . VAL A 1 73 ? -4.418 -1.028 2.592 1 92.12 73 VAL A N 1
ATOM 513 C CA . VAL A 1 73 ? -3.982 -2.109 3.471 1 92.12 73 VAL A CA 1
ATOM 514 C C . VAL A 1 73 ? -4.879 -2.166 4.703 1 92.12 73 VAL A C 1
ATOM 516 O O . VAL A 1 73 ? -5.312 -3.244 5.113 1 92.12 73 VAL A O 1
ATOM 519 N N . PRO A 1 74 ? -5.215 -0.992 5.355 1 91.94 74 PRO A N 1
ATOM 520 C CA . PRO A 1 74 ? -6.105 -1.081 6.512 1 91.94 74 PRO A CA 1
ATOM 521 C C . PRO A 1 74 ? -7.426 -1.774 6.191 1 91.94 74 PRO A C 1
ATOM 523 O O . PRO A 1 74 ? -7.98 -2.482 7.039 1 91.94 74 PRO A O 1
ATOM 526 N N . THR A 1 75 ? -7.902 -1.543 4.996 1 96.19 75 THR A N 1
ATOM 527 C CA . THR A 1 75 ? -9.117 -2.217 4.562 1 96.19 75 THR A CA 1
ATOM 528 C C . THR A 1 75 ? -8.883 -3.717 4.41 1 96.19 75 THR A C 1
ATOM 530 O O . THR A 1 75 ? -9.625 -4.527 4.961 1 96.19 75 THR A O 1
ATOM 533 N N . LEU A 1 76 ? -7.832 -4.074 3.697 1 95.75 76 LEU A N 1
ATOM 534 C CA . LEU A 1 76 ? -7.52 -5.477 3.436 1 95.75 76 LEU A CA 1
ATOM 535 C C . LEU A 1 76 ? -7.309 -6.238 4.738 1 95.75 76 LEU A C 1
ATOM 537 O O . LEU A 1 76 ? -7.922 -7.285 4.957 1 95.75 76 LEU A O 1
ATOM 541 N N . ASP A 1 77 ? -6.539 -5.715 5.598 1 93.62 77 ASP A N 1
ATOM 542 C CA . ASP A 1 77 ? -6.23 -6.375 6.863 1 93.62 77 ASP A CA 1
ATOM 543 C C . ASP A 1 77 ? -7.484 -6.551 7.711 1 93.62 77 ASP A C 1
ATOM 545 O O . ASP A 1 77 ? -7.656 -7.578 8.367 1 93.62 77 ASP A O 1
ATOM 549 N N . SER A 1 78 ? -8.32 -5.512 7.695 1 94.88 78 SER A N 1
ATOM 550 C CA . SER A 1 78 ? -9.555 -5.586 8.469 1 94.88 78 SER A CA 1
ATOM 551 C C . SER A 1 78 ? -10.477 -6.684 7.934 1 94.88 78 SER A C 1
ATOM 553 O O . SER A 1 78 ? -11.164 -7.352 8.711 1 94.88 78 SER A O 1
ATOM 555 N N . LEU A 1 79 ? -10.461 -6.859 6.68 1 96.56 79 LEU A N 1
ATOM 556 C CA . LEU A 1 79 ? -11.32 -7.871 6.07 1 96.56 79 LEU A CA 1
ATOM 557 C C . LEU A 1 79 ? -10.766 -9.273 6.324 1 96.56 79 LEU A C 1
ATOM 559 O O . LEU A 1 79 ? -11.508 -10.25 6.277 1 96.56 79 LEU A O 1
ATOM 563 N N . ALA A 1 80 ? -9.477 -9.32 6.547 1 94.38 80 ALA A N 1
ATOM 564 C CA . ALA A 1 80 ? -8.82 -10.617 6.707 1 94.38 80 ALA A CA 1
ATOM 565 C C . ALA A 1 80 ? -8.953 -11.125 8.141 1 94.38 80 ALA A C 1
ATOM 567 O O . ALA A 1 80 ? -8.727 -12.305 8.414 1 94.38 80 ALA A O 1
ATOM 568 N N . LEU A 1 81 ? -9.273 -10.273 9.094 1 91.38 81 LEU A N 1
ATOM 569 C CA . LEU A 1 81 ? -9.266 -10.633 10.508 1 91.38 81 LEU A CA 1
ATOM 570 C C . LEU A 1 81 ? -10.648 -10.445 11.125 1 91.38 81 LEU A C 1
ATOM 572 O O . LEU A 1 81 ? -11.516 -9.797 10.531 1 91.38 81 LEU A O 1
ATOM 576 N N . GLY A 1 82 ? -10.844 -11.047 12.289 1 91.06 82 GLY A N 1
ATOM 577 C CA . GLY A 1 82 ? -12.102 -10.875 13.008 1 91.06 82 GLY A CA 1
ATOM 578 C C . GLY A 1 82 ? -13.258 -11.625 12.375 1 91.06 82 GLY A C 1
ATOM 579 O O . GLY A 1 82 ? -13.047 -12.57 11.609 1 91.06 82 GLY A O 1
ATOM 580 N N . GLU A 1 83 ? -14.445 -11.203 12.781 1 95.12 83 GLU A N 1
ATOM 581 C CA . GLU A 1 83 ? -15.641 -11.812 12.211 1 95.12 83 GLU A CA 1
ATOM 582 C C . GLU A 1 83 ? -15.727 -11.555 10.711 1 95.12 83 GLU A C 1
ATOM 584 O O . GLU A 1 83 ? -15.445 -10.445 10.25 1 95.12 83 GLU A O 1
ATOM 589 N N . ARG A 1 84 ? -16.125 -12.539 10.078 1 95.44 84 ARG A N 1
ATOM 590 C CA . ARG A 1 84 ? -16.141 -12.461 8.617 1 95.44 84 ARG A CA 1
ATOM 591 C C . ARG A 1 84 ? -17.141 -11.406 8.141 1 95.44 84 ARG A C 1
ATOM 593 O O . ARG A 1 84 ? -18.25 -11.312 8.672 1 95.44 84 ARG A O 1
ATOM 600 N N . LEU A 1 85 ? -16.734 -10.609 7.258 1 97.81 85 LEU A N 1
ATOM 601 C CA . LEU A 1 85 ? -17.562 -9.695 6.484 1 97.81 85 LEU A CA 1
ATOM 602 C C . LEU A 1 85 ? -17.578 -10.086 5.012 1 97.81 85 LEU A C 1
ATOM 604 O O . LEU A 1 85 ? -16.844 -10.969 4.594 1 97.81 85 LEU A O 1
ATOM 608 N N . GLN A 1 86 ? -18.453 -9.508 4.238 1 97.94 86 GLN A N 1
ATOM 609 C CA . GLN A 1 86 ? -18.609 -9.914 2.848 1 97.94 86 GLN A CA 1
ATOM 610 C C . GLN A 1 86 ? -18.766 -8.703 1.931 1 97.94 86 GLN A C 1
ATOM 612 O O . GLN A 1 86 ? -19.547 -7.801 2.225 1 97.94 86 GLN A O 1
ATOM 617 N N . ILE A 1 87 ? -17.922 -8.68 0.88 1 98.38 87 ILE A N 1
ATOM 618 C CA . ILE A 1 87 ? -18.109 -7.68 -0.17 1 98.38 87 ILE A CA 1
ATOM 619 C C . ILE A 1 87 ? -19.281 -8.07 -1.06 1 98.38 87 ILE A C 1
ATOM 621 O O . ILE A 1 87 ? -19.359 -9.211 -1.531 1 98.38 87 ILE A O 1
ATOM 625 N N . VAL A 1 88 ? -20.188 -7.098 -1.34 1 97.56 88 VAL A N 1
ATOM 626 C CA . VAL A 1 88 ? -21.375 -7.48 -2.094 1 97.56 88 VAL A CA 1
ATOM 627 C C . VAL A 1 88 ? -21.5 -6.602 -3.334 1 97.56 88 VAL A C 1
ATOM 629 O O . VAL A 1 88 ? -22.281 -6.902 -4.238 1 97.56 88 VAL A O 1
ATOM 632 N N . ALA A 1 89 ? -20.766 -5.562 -3.391 1 97.94 89 ALA A N 1
ATOM 633 C CA . ALA A 1 89 ? -20.766 -4.656 -4.535 1 97.94 89 ALA A CA 1
ATOM 634 C C . ALA A 1 89 ? -19.484 -3.832 -4.574 1 97.94 89 ALA A C 1
ATOM 636 O O . ALA A 1 89 ? -18.75 -3.762 -3.582 1 97.94 89 ALA A O 1
ATOM 637 N N . GLU A 1 90 ? -19.203 -3.314 -5.711 1 98.25 90 GLU A N 1
ATOM 638 C CA . GLU A 1 90 ? -18.094 -2.373 -5.848 1 98.25 90 GLU A CA 1
ATOM 639 C C . GLU A 1 90 ? -18.453 -1.229 -6.793 1 98.25 90 GLU A C 1
ATOM 641 O O . GLU A 1 90 ? -19.422 -1.321 -7.543 1 98.25 90 GLU A O 1
ATOM 646 N N . THR A 1 91 ? -17.766 -0.146 -6.648 1 97.25 91 THR A N 1
ATOM 647 C CA . THR A 1 91 ? -17.734 0.924 -7.641 1 97.25 91 THR A CA 1
ATOM 648 C C . THR A 1 91 ? -16.328 1.48 -7.805 1 97.25 91 THR A C 1
ATOM 650 O O . THR A 1 91 ? -15.445 1.213 -6.984 1 97.25 91 THR A O 1
ATOM 653 N N . GLU A 1 92 ? -16.062 2.062 -8.898 1 95.44 92 GLU A N 1
ATOM 654 C CA . GLU A 1 92 ? -14.781 2.699 -9.188 1 95.44 92 GLU A CA 1
ATOM 655 C C . GLU A 1 92 ? -14.969 4.168 -9.562 1 95.44 92 GLU A C 1
ATOM 657 O O . GLU A 1 92 ? -15.812 4.5 -10.391 1 95.44 92 GLU A O 1
ATOM 662 N N . LEU A 1 93 ? -14.25 4.996 -8.883 1 94.38 93 LEU A N 1
ATOM 663 C CA . LEU A 1 93 ? -14.312 6.426 -9.164 1 94.38 93 LEU A CA 1
ATOM 664 C C . LEU A 1 93 ? -13.016 6.922 -9.789 1 94.38 93 LEU A C 1
ATOM 666 O O . LEU A 1 93 ? -11.93 6.5 -9.383 1 94.38 93 LEU A O 1
ATOM 670 N N . ASP A 1 94 ? -13.172 7.762 -10.773 1 90 94 ASP A N 1
ATOM 671 C CA . ASP A 1 94 ? -12.023 8.57 -11.164 1 90 94 ASP A CA 1
ATOM 672 C C . ASP A 1 94 ? -11.609 9.516 -10.031 1 90 94 ASP A C 1
ATOM 674 O O . ASP A 1 94 ? -12.438 10.25 -9.492 1 90 94 ASP A O 1
ATOM 678 N N . VAL A 1 95 ? -10.414 9.289 -9.664 1 87.31 95 VAL A N 1
ATOM 679 C CA . VAL A 1 95 ? -9.906 10.172 -8.617 1 87.31 95 VAL A CA 1
ATOM 680 C C . VAL A 1 95 ? -9.18 11.359 -9.25 1 87.31 95 VAL A C 1
ATOM 682 O O . VAL A 1 95 ? -8.023 11.234 -9.664 1 87.31 95 VAL A O 1
ATOM 685 N N . ALA A 1 96 ? -9.906 12.422 -9.438 1 89.56 96 ALA A N 1
ATOM 686 C CA . ALA A 1 96 ? -9.406 13.727 -9.867 1 89.56 96 ALA A CA 1
ATOM 687 C C . ALA A 1 96 ? -9.797 14.82 -8.875 1 89.56 96 ALA A C 1
ATOM 689 O O . ALA A 1 96 ? -10.93 14.859 -8.398 1 89.56 96 ALA A O 1
ATOM 690 N N . PHE A 1 97 ? -8.828 15.594 -8.586 1 95.31 97 PHE A N 1
ATOM 691 C CA . PHE A 1 97 ? -9.023 16.562 -7.52 1 95.31 97 PHE A CA 1
ATOM 692 C C . PHE A 1 97 ? -9.508 17.906 -8.086 1 95.31 97 PHE A C 1
ATOM 694 O O . PHE A 1 97 ? -9.359 18.156 -9.281 1 95.31 97 PHE A O 1
ATOM 701 N N . GLU A 1 98 ? -10.164 18.594 -7.285 1 97 98 GLU A N 1
ATOM 702 C CA . GLU A 1 98 ? -10.469 20 -7.523 1 97 98 GLU A CA 1
ATOM 703 C C . GLU A 1 98 ? -9.523 20.906 -6.734 1 97 98 GLU A C 1
ATOM 705 O O . GLU A 1 98 ? -9.18 20.609 -5.59 1 97 98 GLU A O 1
ATOM 710 N N . ILE A 1 99 ? -9.055 21.906 -7.469 1 98.38 99 ILE A N 1
ATOM 711 C CA . ILE A 1 99 ? -8.438 23 -6.734 1 98.38 99 ILE A CA 1
ATOM 712 C C . ILE A 1 99 ? -9.5 24.047 -6.371 1 98.38 99 ILE A C 1
ATOM 714 O O . ILE A 1 99 ? -9.977 24.781 -7.234 1 98.38 99 ILE A O 1
ATOM 718 N N . LEU A 1 100 ? -9.859 24.047 -5.094 1 98.31 100 LEU A N 1
ATOM 719 C CA . LEU A 1 100 ? -10.945 24.891 -4.633 1 98.31 100 LEU A CA 1
ATOM 720 C C . LEU A 1 100 ? -10.406 26.188 -4.039 1 98.31 100 LEU A C 1
ATOM 722 O O . LEU A 1 100 ? -9.555 26.172 -3.15 1 98.31 100 LEU A O 1
ATOM 726 N N . GLY A 1 101 ? -10.891 27.266 -4.504 1 97.81 101 GLY A N 1
ATOM 727 C CA . GLY A 1 101 ? -10.438 28.562 -4.023 1 97.81 101 GLY A CA 1
ATOM 728 C C . GLY A 1 101 ? -11.414 29.219 -3.059 1 97.81 101 GLY A C 1
ATOM 729 O O . GLY A 1 101 ? -12.633 29.062 -3.191 1 97.81 101 GLY A O 1
ATOM 730 N N . ARG A 1 102 ? -10.914 29.953 -2.125 1 96.56 102 ARG A N 1
ATOM 731 C CA . ARG A 1 102 ? -11.781 30.75 -1.263 1 96.56 102 ARG A CA 1
ATOM 732 C C . ARG A 1 102 ? -12.359 31.953 -2.02 1 96.56 102 ARG A C 1
ATOM 734 O O . ARG A 1 102 ? -11.852 32.312 -3.078 1 96.56 102 ARG A O 1
ATOM 741 N N . PRO A 1 103 ? -13.438 32.562 -1.411 1 93.5 103 PRO A N 1
ATOM 742 C CA . PRO A 1 103 ? -13.93 33.812 -2.031 1 93.5 103 PRO A CA 1
ATOM 743 C C . PRO A 1 103 ? -12.836 34.844 -2.201 1 93.5 103 PRO A C 1
ATOM 745 O O . PRO A 1 103 ? -12.055 35.094 -1.274 1 93.5 103 PRO A O 1
ATOM 748 N N . GLY A 1 104 ? -12.688 35.438 -3.354 1 94.88 104 GLY A N 1
ATOM 749 C CA . GLY A 1 104 ? -11.656 36.438 -3.619 1 94.88 104 GLY A CA 1
ATOM 750 C C . GLY A 1 104 ? -10.469 35.875 -4.383 1 94.88 104 GLY A C 1
ATOM 751 O O . GLY A 1 104 ? -9.672 36.625 -4.934 1 94.88 104 GLY A O 1
ATOM 752 N N . ILE A 1 105 ? -10.328 34.562 -4.359 1 96.06 105 ILE A N 1
ATOM 753 C CA . ILE A 1 105 ? -9.328 33.875 -5.168 1 96.06 105 ILE A CA 1
ATOM 754 C C . ILE A 1 105 ? -9.984 33.281 -6.406 1 96.06 105 ILE A C 1
ATOM 756 O O . ILE A 1 105 ? -10.656 32.25 -6.32 1 96.06 105 ILE A O 1
ATOM 760 N N . ASP A 1 106 ? -9.695 33.906 -7.582 1 94.12 106 ASP A N 1
ATOM 761 C CA . ASP A 1 106 ? -10.422 33.469 -8.781 1 94.12 106 ASP A CA 1
ATOM 762 C C . ASP A 1 106 ? -9.469 32.906 -9.82 1 94.12 106 ASP A C 1
ATOM 764 O O . ASP A 1 106 ? -9.906 32.312 -10.812 1 94.12 106 ASP A O 1
ATOM 768 N N . ARG A 1 107 ? -8.195 33.156 -9.562 1 96.25 107 ARG A N 1
ATOM 769 C CA . ARG A 1 107 ? -7.176 32.688 -10.492 1 96.25 107 ARG A CA 1
ATOM 770 C C . ARG A 1 107 ? -6.078 31.906 -9.766 1 96.25 107 ARG A C 1
ATOM 772 O O . ARG A 1 107 ? -5.754 32.219 -8.617 1 96.25 107 ARG A O 1
ATOM 779 N N . LEU A 1 108 ? -5.531 30.969 -10.461 1 97.38 108 LEU A N 1
ATOM 780 C CA . LEU A 1 108 ? -4.496 30.109 -9.906 1 97.38 108 LEU A CA 1
ATOM 781 C C . LEU A 1 108 ? -3.264 30.922 -9.516 1 97.38 108 LEU A C 1
ATOM 783 O O . LEU A 1 108 ? -2.574 30.578 -8.547 1 97.38 108 LEU A O 1
ATOM 787 N N . ASP A 1 109 ? -2.943 31.922 -10.289 1 95.38 109 ASP A N 1
ATOM 788 C CA . ASP A 1 109 ? -1.732 32.688 -10.039 1 95.38 109 ASP A CA 1
ATOM 789 C C . ASP A 1 109 ? -1.861 33.5 -8.758 1 95.38 109 ASP A C 1
ATOM 791 O O . ASP A 1 109 ? -0.873 34.062 -8.258 1 95.38 109 ASP A O 1
ATOM 795 N N . GLN A 1 110 ? -3.049 33.656 -8.172 1 96.5 110 GLN A N 1
ATOM 796 C CA . GLN A 1 110 ? -3.297 34.344 -6.918 1 96.5 110 GLN A CA 1
ATOM 797 C C . GLN A 1 110 ? -3.008 33.438 -5.719 1 96.5 110 GLN A C 1
ATOM 799 O O . GLN A 1 110 ? -2.926 33.938 -4.586 1 96.5 110 GLN A O 1
ATOM 804 N N . VAL A 1 111 ? -2.932 32.188 -5.941 1 97.62 111 VAL A N 1
ATOM 805 C CA . VAL A 1 111 ? -2.846 31.203 -4.859 1 97.62 111 VAL A CA 1
ATOM 806 C C . VAL A 1 111 ? -1.447 31.234 -4.25 1 97.62 111 VAL A C 1
ATOM 808 O O . VAL A 1 111 ? -0.451 31.062 -4.957 1 97.62 111 VAL A O 1
ATOM 811 N N . ARG A 1 112 ? -1.399 31.438 -2.945 1 97.31 112 ARG A N 1
ATOM 812 C CA . ARG A 1 112 ? -0.124 31.469 -2.236 1 97.31 112 ARG A CA 1
ATOM 813 C C . ARG A 1 112 ? -0.027 30.312 -1.243 1 97.31 112 ARG A C 1
ATOM 815 O O . ARG A 1 112 ? 1.072 29.891 -0.867 1 97.31 112 ARG A O 1
ATOM 822 N N . THR A 1 113 ? -1.166 29.828 -0.797 1 97.44 113 THR A N 1
ATOM 823 C CA . THR A 1 113 ? -1.218 28.703 0.12 1 97.44 113 THR A CA 1
ATOM 824 C C . THR A 1 113 ? -2.234 27.656 -0.355 1 97.44 113 THR A C 1
ATOM 826 O O . THR A 1 113 ? -3.322 28.016 -0.813 1 97.44 113 THR A O 1
ATOM 829 N N . VAL A 1 114 ? -1.859 26.422 -0.291 1 97.69 114 VAL A N 1
ATOM 830 C CA . VAL A 1 114 ? -2.74 25.328 -0.696 1 97.69 114 VAL A CA 1
ATOM 831 C C . VAL A 1 114 ? -2.816 24.281 0.417 1 97.69 114 VAL A C 1
ATOM 833 O O . VAL A 1 114 ? -1.794 23.75 0.841 1 97.69 114 VAL A O 1
ATOM 836 N N . ARG A 1 115 ? -4.035 24.062 0.972 1 96.81 115 ARG A N 1
ATOM 837 C CA . ARG A 1 115 ? -4.281 22.953 1.898 1 96.81 115 ARG A CA 1
ATOM 838 C C . ARG A 1 115 ? -4.484 21.641 1.147 1 96.81 115 ARG A C 1
ATOM 840 O O . ARG A 1 115 ? -5.273 21.578 0.202 1 96.81 115 ARG A O 1
ATOM 847 N N . ALA A 1 116 ? -3.777 20.641 1.552 1 95.12 116 ALA A N 1
ATOM 848 C CA . ALA A 1 116 ? -3.924 19.344 0.891 1 95.12 116 ALA A CA 1
ATOM 849 C C . ALA A 1 116 ? -3.621 18.203 1.854 1 95.12 116 ALA A C 1
ATOM 851 O O . ALA A 1 116 ? -2.689 18.281 2.658 1 95.12 116 ALA A O 1
ATOM 852 N N . TYR A 1 117 ? -4.52 17.203 1.823 1 91.19 117 TYR A N 1
ATOM 853 C CA . TYR A 1 117 ? -4.188 15.953 2.486 1 91.19 117 TYR A CA 1
ATOM 854 C C . TYR A 1 117 ? -2.918 15.344 1.898 1 91.19 117 TYR A C 1
ATOM 856 O O . TYR A 1 117 ? -2.723 15.359 0.681 1 91.19 117 TYR A O 1
ATOM 864 N N . PRO A 1 118 ? -2.035 14.797 2.719 1 85.94 118 PRO A N 1
ATOM 865 C CA . PRO A 1 118 ? -0.713 14.391 2.24 1 85.94 118 PRO A CA 1
ATOM 866 C C . PRO A 1 118 ? -0.785 13.445 1.047 1 85.94 118 PRO A C 1
ATOM 868 O O . PRO A 1 118 ? -0.058 13.617 0.066 1 85.94 118 PRO A O 1
ATOM 871 N N . VAL A 1 119 ? -1.643 12.469 1.067 1 85.12 119 VAL A N 1
ATOM 872 C CA . VAL A 1 119 ? -1.784 11.531 -0.04 1 85.12 119 VAL A CA 1
ATOM 873 C C . VAL A 1 119 ? -2.23 12.273 -1.296 1 85.12 119 VAL A C 1
ATOM 875 O O . VAL A 1 119 ? -1.662 12.086 -2.373 1 85.12 119 VAL A O 1
ATOM 878 N N . ALA A 1 120 ? -3.199 13.141 -1.123 1 91.44 120 ALA A N 1
ATOM 879 C CA . ALA A 1 120 ? -3.697 13.945 -2.236 1 91.44 120 ALA A CA 1
ATOM 880 C C . ALA A 1 120 ? -2.605 14.859 -2.777 1 91.44 120 ALA A C 1
ATOM 882 O O . ALA A 1 120 ? -2.453 15.008 -3.992 1 91.44 120 ALA A O 1
ATOM 883 N N . ALA A 1 121 ? -1.864 15.477 -1.876 1 91.5 121 ALA A N 1
ATOM 884 C CA . ALA A 1 121 ? -0.767 16.359 -2.271 1 91.5 121 ALA A CA 1
ATOM 885 C C . ALA A 1 121 ? 0.225 15.625 -3.172 1 91.5 121 ALA A C 1
ATOM 887 O O . ALA A 1 121 ? 0.698 16.188 -4.164 1 91.5 121 ALA A O 1
ATOM 888 N N . GLY A 1 122 ? 0.524 14.391 -2.797 1 87 122 GLY A N 1
ATOM 889 C CA . GLY A 1 122 ? 1.454 13.602 -3.586 1 87 122 GLY A CA 1
ATOM 890 C C . GLY A 1 122 ? 0.944 13.297 -4.98 1 87 122 GLY A C 1
ATOM 891 O O . GLY A 1 122 ? 1.732 13.125 -5.91 1 87 122 GLY A O 1
ATOM 892 N N . GLN A 1 123 ? -0.336 13.305 -5.121 1 89.56 123 GLN A N 1
ATOM 893 C CA . GLN A 1 123 ? -0.953 12.93 -6.387 1 89.56 123 GLN A CA 1
ATOM 894 C C . GLN A 1 123 ? -1.113 14.141 -7.301 1 89.56 123 GLN A C 1
ATOM 896 O O . GLN A 1 123 ? -1.469 14 -8.469 1 89.56 123 GLN A O 1
ATOM 901 N N . VAL A 1 124 ? -0.808 15.375 -6.805 1 93.62 124 VAL A N 1
ATOM 902 C CA . VAL A 1 124 ? -1.005 16.562 -7.637 1 93.62 124 VAL A CA 1
ATOM 903 C C . VAL A 1 124 ? 0.222 17.469 -7.543 1 93.62 124 VAL A C 1
ATOM 905 O O . VAL A 1 124 ? 0.176 18.625 -7.953 1 93.62 124 VAL A O 1
ATOM 908 N N . ARG A 1 125 ? 1.241 16.984 -6.961 1 90.69 125 ARG A N 1
ATOM 909 C CA . ARG A 1 125 ? 2.428 17.797 -6.691 1 90.69 125 ARG A CA 1
ATOM 910 C C . ARG A 1 125 ? 2.977 18.406 -7.977 1 90.69 125 ARG A C 1
ATOM 912 O O . ARG A 1 125 ? 3.256 19.594 -8.031 1 90.69 125 ARG A O 1
ATOM 919 N N . THR A 1 126 ? 3.193 17.609 -9 1 90.31 126 THR A N 1
ATOM 920 C CA . THR A 1 126 ? 3.715 18.109 -10.273 1 90.31 126 THR A CA 1
ATOM 921 C C . THR A 1 126 ? 2.789 19.156 -10.867 1 90.31 126 THR A C 1
ATOM 923 O O . THR A 1 126 ? 3.252 20.188 -11.359 1 90.31 126 THR A O 1
ATOM 926 N N . TRP A 1 127 ? 1.556 18.891 -10.828 1 94.75 127 TRP A N 1
ATOM 927 C CA . TRP A 1 127 ? 0.575 19.828 -11.344 1 94.75 127 TRP A CA 1
ATOM 928 C C . TRP A 1 127 ? 0.663 21.156 -10.594 1 94.75 127 TRP A C 1
ATOM 930 O O . TRP A 1 127 ? 0.655 22.234 -11.219 1 94.75 127 TRP A O 1
ATOM 940 N N . LEU A 1 128 ? 0.77 21.109 -9.297 1 95.81 128 LEU A N 1
ATOM 941 C CA . LEU A 1 128 ? 0.837 22.312 -8.477 1 95.81 128 LEU A CA 1
ATOM 942 C C . LEU A 1 128 ? 2.111 23.094 -8.766 1 95.81 128 LEU A C 1
ATOM 944 O O . LEU A 1 128 ? 2.082 24.328 -8.852 1 95.81 128 LEU A O 1
ATOM 948 N N . ASP A 1 129 ? 3.164 22.406 -8.867 1 92.75 129 ASP A N 1
ATOM 949 C CA . ASP A 1 129 ? 4.441 23.047 -9.164 1 92.75 129 ASP A CA 1
ATOM 950 C C . ASP A 1 129 ? 4.371 23.844 -10.469 1 92.75 129 ASP A C 1
ATOM 952 O O . ASP A 1 129 ? 4.98 24.906 -10.594 1 92.75 129 ASP A O 1
ATOM 956 N N . LYS A 1 130 ? 3.676 23.328 -11.391 1 95.31 130 LYS A N 1
ATOM 957 C CA . LYS A 1 130 ? 3.559 23.938 -12.711 1 95.31 130 LYS A CA 1
ATOM 958 C C . LYS A 1 130 ? 2.547 25.078 -12.703 1 95.31 130 LYS A C 1
ATOM 960 O O . LYS A 1 130 ? 2.775 26.125 -13.312 1 95.31 130 LYS A O 1
ATOM 965 N N . ASN A 1 131 ? 1.443 24.922 -12.008 1 96.75 131 ASN A N 1
ATOM 966 C CA . ASN A 1 131 ? 0.315 25.828 -12.164 1 96.75 131 ASN A CA 1
ATOM 967 C C . ASN A 1 131 ? 0.238 26.828 -11.016 1 96.75 131 ASN A C 1
ATOM 969 O O . ASN A 1 131 ? -0.403 27.875 -11.133 1 96.75 131 ASN A O 1
ATOM 973 N N . CYS A 1 132 ? 0.827 26.453 -9.906 1 96.31 132 CYS A N 1
ATOM 974 C CA . CYS A 1 132 ? 0.89 27.297 -8.719 1 96.31 132 CYS A CA 1
ATOM 975 C C . CYS A 1 132 ? 2.297 27.312 -8.141 1 96.31 132 CYS A C 1
ATOM 977 O O . CYS A 1 132 ? 2.488 27 -6.961 1 96.31 132 CYS A O 1
ATOM 979 N N . PRO A 1 133 ? 3.223 27.75 -8.922 1 93.94 133 PRO A N 1
ATOM 980 C CA . PRO A 1 133 ? 4.621 27.625 -8.508 1 93.94 133 PRO A CA 1
ATOM 981 C C . PRO A 1 133 ? 4.93 28.422 -7.238 1 93.94 133 PRO A C 1
ATOM 983 O O . PRO A 1 133 ? 5.867 28.078 -6.508 1 93.94 133 PRO A O 1
ATOM 986 N N . ASP A 1 134 ? 4.148 29.406 -6.922 1 94.5 134 ASP A N 1
ATOM 987 C CA . ASP A 1 134 ? 4.434 30.266 -5.777 1 94.5 134 ASP A CA 1
ATOM 988 C C . ASP A 1 134 ? 3.662 29.797 -4.543 1 94.5 134 ASP A C 1
ATOM 990 O O . ASP A 1 134 ? 3.748 30.422 -3.482 1 94.5 134 ASP A O 1
ATOM 994 N N . ALA A 1 135 ? 2.953 28.766 -4.695 1 96 135 ALA A N 1
ATOM 995 C CA . ALA A 1 135 ? 2.078 28.328 -3.605 1 96 135 ALA A CA 1
ATOM 996 C C . ALA A 1 135 ? 2.82 27.422 -2.633 1 96 135 ALA A C 1
ATOM 998 O O . ALA A 1 135 ? 3.604 26.562 -3.049 1 96 135 ALA A O 1
ATOM 999 N N . GLU A 1 136 ? 2.615 27.719 -1.409 1 94.81 136 GLU A N 1
ATOM 1000 C CA . GLU A 1 136 ? 3.066 26.812 -0.354 1 94.81 136 GLU A CA 1
ATOM 1001 C C . GLU A 1 136 ? 2.01 25.766 -0.04 1 94.81 136 GLU A C 1
ATOM 1003 O O . GLU A 1 136 ? 0.857 26.094 0.246 1 94.81 136 GLU A O 1
ATOM 1008 N N . ILE A 1 137 ? 2.406 24.5 -0.076 1 92.81 137 ILE A N 1
ATOM 1009 C CA . ILE A 1 137 ? 1.484 23.422 0.229 1 92.81 137 ILE A CA 1
ATOM 1010 C C . ILE A 1 137 ? 1.491 23.141 1.731 1 92.81 137 ILE A C 1
ATOM 1012 O O . ILE A 1 137 ? 2.551 22.938 2.326 1 92.81 137 ILE A O 1
ATOM 1016 N N . GLN A 1 138 ? 0.296 23.203 2.264 1 91.5 138 GLN A N 1
ATOM 1017 C CA . GLN A 1 138 ? 0.111 22.953 3.691 1 91.5 138 GLN A CA 1
ATOM 1018 C C . GLN A 1 138 ? -0.765 21.734 3.928 1 91.5 138 GLN A C 1
ATOM 1020 O O . GLN A 1 138 ? -1.729 21.5 3.195 1 91.5 138 GLN A O 1
ATOM 1025 N N . THR A 1 139 ? -0.51 21.094 5 1 88.94 139 THR A N 1
ATOM 1026 C CA . THR A 1 139 ? -1.155 19.812 5.254 1 88.94 139 THR A CA 1
ATOM 1027 C C . THR A 1 139 ? -2.564 20.016 5.805 1 88.94 139 THR A C 1
ATOM 1029 O O . THR A 1 139 ? -2.787 20.891 6.645 1 88.94 139 THR A O 1
ATOM 1032 N N . ALA A 1 140 ? -3.475 19.203 5.277 1 91.5 140 ALA A N 1
ATOM 1033 C CA . ALA A 1 140 ? -4.852 19.156 5.77 1 91.5 140 ALA A CA 1
ATOM 1034 C C . ALA A 1 140 ? -5.172 17.781 6.363 1 91.5 140 ALA A C 1
ATOM 1036 O O . ALA A 1 140 ? -4.426 16.828 6.164 1 91.5 140 ALA A O 1
ATOM 1037 N N . SER A 1 141 ? -6.266 17.734 7.152 1 86.56 141 SER A N 1
ATOM 1038 C CA . SER A 1 141 ? -6.652 16.516 7.848 1 86.56 141 SER A CA 1
ATOM 1039 C C . SER A 1 141 ? -7.277 15.508 6.887 1 86.56 141 SER A C 1
ATOM 1041 O O . SER A 1 141 ? -7.305 14.305 7.168 1 86.56 141 SER A O 1
ATOM 1043 N N . SER A 1 142 ? -7.859 15.883 5.859 1 88.56 142 SER A N 1
ATOM 1044 C CA . SER A 1 142 ? -8.516 15.109 4.809 1 88.56 142 SER A CA 1
ATOM 1045 C C . SER A 1 142 ? -8.789 15.969 3.578 1 88.56 142 SER A C 1
ATOM 1047 O O . SER A 1 142 ? -8.516 17.172 3.582 1 88.56 142 SER A O 1
ATOM 1049 N N . ASN A 1 143 ? -9.258 15.312 2.57 1 92.38 143 ASN A N 1
ATOM 1050 C CA . ASN A 1 143 ? -9.664 16.094 1.408 1 92.38 143 ASN A CA 1
ATOM 1051 C C . ASN A 1 143 ? -10.789 17.062 1.75 1 92.38 143 ASN A C 1
ATOM 1053 O O . ASN A 1 143 ? -10.766 18.219 1.337 1 92.38 143 ASN A O 1
ATOM 1057 N N . ALA A 1 144 ? -11.766 16.562 2.461 1 93.38 144 ALA A N 1
ATOM 1058 C CA . ALA A 1 144 ? -12.852 17.422 2.93 1 93.38 144 ALA A CA 1
ATOM 1059 C C . ALA A 1 144 ? -12.336 18.5 3.887 1 93.38 144 ALA A C 1
ATOM 1061 O O . ALA A 1 144 ? -12.75 19.656 3.812 1 93.38 144 ALA A O 1
ATOM 1062 N N . GLY A 1 145 ? -11.477 18.109 4.762 1 92.81 145 GLY A N 1
ATOM 1063 C CA . GLY A 1 145 ? -10.883 19.047 5.699 1 92.81 145 GLY A CA 1
ATOM 1064 C C . GLY A 1 145 ? -10.141 20.188 5.016 1 92.81 145 GLY A C 1
ATOM 1065 O O . GLY A 1 145 ? -10.172 21.328 5.484 1 92.81 145 GLY A O 1
ATOM 1066 N N . ALA A 1 146 ? -9.469 19.859 3.947 1 96.12 146 ALA A N 1
ATOM 1067 C CA . ALA A 1 146 ? -8.773 20.891 3.176 1 96.12 146 ALA A CA 1
ATOM 1068 C C . ALA A 1 146 ? -9.75 21.953 2.697 1 96.12 146 ALA A C 1
ATOM 1070 O O . ALA A 1 146 ? -9.469 23.156 2.822 1 96.12 146 ALA A O 1
ATOM 1071 N N . ALA A 1 147 ? -10.844 21.516 2.16 1 96.94 147 ALA A N 1
ATOM 1072 C CA . ALA A 1 147 ? -11.875 22.453 1.698 1 96.94 147 ALA A CA 1
ATOM 1073 C C . ALA A 1 147 ? -12.438 23.266 2.859 1 96.94 147 ALA A C 1
ATOM 1075 O O . ALA A 1 147 ? -12.68 24.469 2.719 1 96.94 147 ALA A O 1
ATOM 1076 N N . GLU A 1 148 ? -12.656 22.625 3.928 1 96.19 148 GLU A N 1
ATOM 1077 C CA . GLU A 1 148 ? -13.156 23.328 5.109 1 96.19 148 GLU A CA 1
ATOM 1078 C C . GLU A 1 148 ? -12.195 24.422 5.555 1 96.19 148 GLU A C 1
ATOM 1080 O O . GLU A 1 148 ? -12.625 25.516 5.91 1 96.19 148 GLU A O 1
ATOM 1085 N N . ASP A 1 149 ? -10.922 24.078 5.59 1 95.88 149 ASP A N 1
ATOM 1086 C CA . ASP A 1 149 ? -9.906 25.062 5.957 1 95.88 149 ASP A CA 1
ATOM 1087 C C . ASP A 1 149 ? -10.016 26.312 5.082 1 95.88 149 ASP A C 1
ATOM 1089 O O . ASP A 1 149 ? -9.945 27.438 5.582 1 95.88 149 ASP A O 1
ATOM 1093 N N . VAL A 1 150 ? -10.203 26.109 3.842 1 97.44 150 VAL A N 1
ATOM 1094 C CA . VAL A 1 150 ? -10.312 27.219 2.893 1 97.44 150 VAL A CA 1
ATOM 1095 C C . VAL A 1 150 ? -11.594 28 3.16 1 97.44 150 VAL A C 1
ATOM 1097 O O . VAL A 1 150 ? -11.586 29.234 3.145 1 97.44 150 VAL A O 1
ATOM 1100 N N . SER A 1 151 ? -12.641 27.312 3.371 1 96.56 151 SER A N 1
ATOM 1101 C CA . SER A 1 151 ? -13.914 27.969 3.66 1 96.56 151 SER A CA 1
ATOM 1102 C C . SER A 1 151 ? -13.82 28.828 4.918 1 96.56 151 SER A C 1
ATOM 1104 O O . SER A 1 151 ? -14.516 29.844 5.043 1 96.56 151 SER A O 1
ATOM 1106 N N . HIS A 1 152 ? -12.938 28.484 5.809 1 95.62 152 HIS A N 1
ATOM 1107 C CA . HIS A 1 152 ? -12.742 29.219 7.055 1 95.62 152 HIS A CA 1
ATOM 1108 C C . HIS A 1 152 ? -11.68 30.297 6.902 1 95.62 152 HIS A C 1
ATOM 1110 O O . HIS A 1 152 ? -11.328 30.969 7.871 1 95.62 152 HIS A O 1
ATOM 1116 N N . GLY A 1 153 ? -11.125 30.406 5.746 1 94.12 153 GLY A N 1
ATOM 1117 C CA . GLY A 1 153 ? -10.172 31.469 5.457 1 94.12 153 GLY A CA 1
ATOM 1118 C C . GLY A 1 153 ? -8.758 31.141 5.906 1 94.12 153 GLY A C 1
ATOM 1119 O O . GLY A 1 153 ? -7.93 32.031 6.074 1 94.12 153 GLY A O 1
ATOM 1120 N N . LEU A 1 154 ? -8.461 29.844 6.105 1 94.75 154 LEU A N 1
ATOM 1121 C CA . LEU A 1 154 ? -7.164 29.438 6.645 1 94.75 154 LEU A CA 1
ATOM 1122 C C . LEU A 1 154 ? -6.148 29.25 5.523 1 94.75 154 LEU A C 1
ATOM 1124 O O . LEU A 1 154 ? -4.945 29.156 5.781 1 94.75 154 LEU A O 1
ATOM 1128 N N . ALA A 1 155 ? -6.59 29.219 4.316 1 97.44 155 ALA A N 1
ATOM 1129 C CA . ALA A 1 155 ? -5.734 29.094 3.143 1 97.44 155 ALA A CA 1
ATOM 1130 C C . ALA A 1 155 ? -6.426 29.641 1.898 1 97.44 155 ALA A C 1
ATOM 1132 O O . ALA A 1 155 ? -7.633 29.891 1.909 1 97.44 155 ALA A O 1
ATOM 1133 N N . ASP A 1 156 ? -5.617 29.828 0.867 1 97.88 156 ASP A N 1
ATOM 1134 C CA . ASP A 1 156 ? -6.152 30.375 -0.373 1 97.88 156 ASP A CA 1
ATOM 1135 C C . ASP A 1 156 ? -6.914 29.312 -1.164 1 97.88 156 ASP A C 1
ATOM 1137 O O . ASP A 1 156 ? -7.938 29.609 -1.789 1 97.88 156 ASP A O 1
ATOM 1141 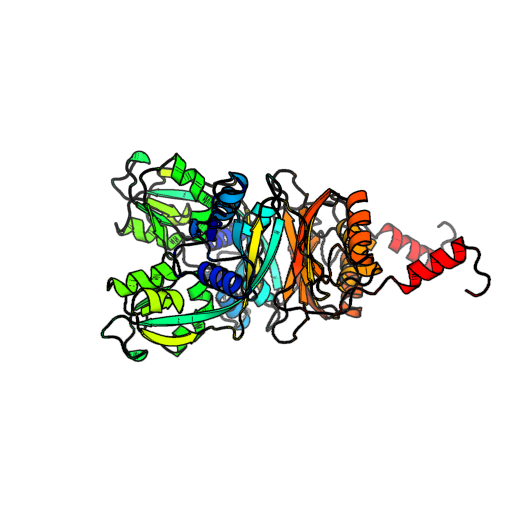N N . ALA A 1 157 ? -6.379 28.125 -1.144 1 98.38 157 ALA A N 1
ATOM 1142 C CA . ALA A 1 157 ? -6.953 27.062 -1.96 1 98.38 157 ALA A CA 1
ATOM 1143 C C . ALA A 1 157 ? -6.773 25.703 -1.292 1 98.38 157 ALA A C 1
ATOM 1145 O O . ALA A 1 157 ? -6.035 25.578 -0.312 1 98.38 157 ALA A O 1
ATOM 1146 N N . ALA A 1 158 ? -7.512 24.75 -1.836 1 98.38 158 ALA A N 1
ATOM 1147 C CA . ALA A 1 158 ? -7.473 23.391 -1.324 1 98.38 158 ALA A CA 1
ATOM 1148 C C . ALA A 1 158 ? -7.441 22.375 -2.465 1 98.38 158 ALA A C 1
ATOM 1150 O O . ALA A 1 158 ? -8.094 22.562 -3.492 1 98.38 158 ALA A O 1
ATOM 1151 N N . VAL A 1 159 ? -6.637 21.359 -2.268 1 97.5 159 VAL A N 1
ATOM 1152 C CA . VAL A 1 159 ? -6.82 20.141 -3.053 1 97.5 159 VAL A CA 1
ATOM 1153 C C . VAL A 1 159 ? -7.93 19.297 -2.441 1 97.5 159 VAL A C 1
ATOM 1155 O O . VAL A 1 159 ? -7.77 18.75 -1.346 1 97.5 159 VAL A O 1
ATOM 1158 N N . SER A 1 160 ? -9.016 19.219 -3.166 1 97.31 160 SER A N 1
ATOM 1159 C CA . SER A 1 160 ? -10.172 18.578 -2.551 1 97.31 160 SER A CA 1
ATOM 1160 C C . SER A 1 160 ? -11.086 17.969 -3.604 1 97.31 160 SER A C 1
ATOM 1162 O O . SER A 1 160 ? -10.625 17.594 -4.691 1 97.31 160 SER A O 1
ATOM 1164 N N . THR A 1 161 ? -12.297 17.594 -3.174 1 96.12 161 THR A N 1
ATOM 1165 C CA . THR A 1 161 ? -13.234 16.906 -4.062 1 96.12 161 THR A CA 1
ATOM 1166 C C . THR A 1 161 ? -14.312 17.875 -4.551 1 96.12 161 THR A C 1
ATOM 1168 O O . THR A 1 161 ? -14.539 18.922 -3.938 1 96.12 161 THR A O 1
ATOM 1171 N N . ALA A 1 162 ? -14.938 17.453 -5.656 1 93.81 162 ALA A N 1
ATOM 1172 C CA . ALA A 1 162 ? -16.078 18.234 -6.168 1 93.81 162 ALA A CA 1
ATOM 1173 C C . ALA A 1 162 ? -17.203 18.297 -5.141 1 93.81 162 ALA A C 1
ATOM 1175 O O . ALA A 1 162 ? -17.828 19.344 -4.969 1 93.81 162 ALA A O 1
ATOM 1176 N N . LEU A 1 163 ? -17.391 17.234 -4.457 1 93.88 163 LEU A N 1
ATOM 1177 C CA . LEU A 1 163 ? -18.453 17.172 -3.453 1 93.88 163 LEU A CA 1
ATOM 1178 C C . LEU A 1 163 ? -18.203 18.188 -2.34 1 93.88 163 LEU A C 1
ATOM 1180 O O . LEU A 1 163 ? -19.125 18.891 -1.928 1 93.88 163 LEU A O 1
ATOM 1184 N N . ALA A 1 164 ? -17 18.203 -1.831 1 95.38 164 ALA A N 1
ATOM 1185 C CA . ALA A 1 164 ? -16.672 19.156 -0.777 1 95.38 164 ALA A CA 1
ATOM 1186 C C . ALA A 1 164 ? -16.875 20.594 -1.253 1 95.38 164 ALA A C 1
ATOM 1188 O O . ALA A 1 164 ? -17.375 21.438 -0.507 1 95.38 164 ALA A O 1
ATOM 1189 N N . GLY A 1 165 ? -16.484 20.875 -2.484 1 95.81 165 GLY A N 1
ATOM 1190 C CA . GLY A 1 165 ? -16.703 22.188 -3.059 1 95.81 165 GLY A CA 1
ATOM 1191 C C . GLY A 1 165 ? -18.172 22.594 -3.084 1 95.81 165 GLY A C 1
ATOM 1192 O O . GLY A 1 165 ? -18.516 23.703 -2.641 1 95.81 165 GLY A O 1
ATOM 1193 N N . ARG A 1 166 ? -18.969 21.719 -3.586 1 94.62 166 ARG A N 1
ATOM 1194 C CA . ARG A 1 166 ? -20.406 21.984 -3.664 1 94.62 166 ARG A CA 1
ATOM 1195 C C . ARG A 1 166 ? -21 22.203 -2.275 1 94.62 166 ARG A C 1
ATOM 1197 O O . ARG A 1 166 ? -21.781 23.125 -2.062 1 94.62 166 ARG A O 1
ATOM 1204 N N . ARG A 1 167 ? -20.625 21.422 -1.386 1 94.44 167 ARG A N 1
ATOM 1205 C CA . ARG A 1 167 ? -21.156 21.453 -0.026 1 94.44 167 ARG A CA 1
ATOM 1206 C C . ARG A 1 167 ? -20.812 22.781 0.654 1 94.44 167 ARG A C 1
ATOM 1208 O O . ARG A 1 167 ? -21.609 23.312 1.426 1 94.44 167 ARG A O 1
ATOM 1215 N N . LEU A 1 168 ? -19.641 23.297 0.366 1 96.19 168 LEU A N 1
ATOM 1216 C CA . LEU A 1 168 ? -19.156 24.453 1.104 1 96.19 168 LEU A CA 1
ATOM 1217 C C . LEU A 1 168 ? -19.312 25.734 0.276 1 96.19 168 LEU A C 1
ATOM 1219 O O . LEU A 1 168 ? -18.938 26.812 0.725 1 96.19 168 LEU A O 1
ATOM 1223 N N . GLY A 1 169 ? -19.797 25.547 -0.926 1 95.19 169 GLY A N 1
ATOM 1224 C CA . GLY A 1 169 ? -19.984 26.688 -1.812 1 95.19 169 GLY A CA 1
ATOM 1225 C C . GLY A 1 169 ? -18.672 27.281 -2.293 1 95.19 169 GLY A C 1
ATOM 1226 O O . GLY A 1 169 ? -18.547 28.5 -2.428 1 95.19 169 GLY A O 1
ATOM 1227 N N . LEU A 1 170 ? -17.672 26.438 -2.422 1 96.62 170 LEU A N 1
ATOM 1228 C CA . LEU A 1 170 ? -16.375 26.906 -2.912 1 96.62 170 LEU A CA 1
ATOM 1229 C C . LEU A 1 170 ? -16.281 26.719 -4.422 1 96.62 170 LEU A C 1
ATOM 1231 O O . LEU A 1 170 ? -16.766 25.734 -4.965 1 96.62 170 LEU A O 1
ATOM 1235 N N . HIS A 1 171 ? -15.656 27.641 -5.051 1 94.94 171 HIS A N 1
ATOM 1236 C CA . HIS A 1 171 ? -15.5 27.547 -6.496 1 94.94 171 HIS A CA 1
ATOM 1237 C C . HIS A 1 171 ? -14.219 26.797 -6.867 1 94.94 171 HIS A C 1
ATOM 1239 O O . HIS A 1 171 ? -13.195 26.953 -6.195 1 94.94 171 HIS A O 1
ATOM 1245 N N . ALA A 1 172 ? -14.266 26.062 -7.957 1 97.19 172 ALA A N 1
ATOM 1246 C CA . ALA A 1 172 ? -13.109 25.344 -8.469 1 97.19 172 ALA A CA 1
ATOM 1247 C C . ALA A 1 172 ? -12.242 26.234 -9.344 1 97.19 172 ALA A C 1
ATOM 1249 O O . ALA A 1 172 ? -12.719 26.781 -10.344 1 97.19 172 ALA A O 1
ATOM 1250 N N . LEU A 1 173 ? -11.031 26.422 -8.984 1 98.19 173 LEU A N 1
ATOM 1251 C CA . LEU A 1 173 ? -10.055 27.109 -9.82 1 98.19 173 LEU A CA 1
ATOM 1252 C C . LEU A 1 173 ? -9.586 26.203 -10.961 1 98.19 173 LEU A C 1
ATOM 1254 O O . LEU A 1 173 ? -9.195 26.688 -12.023 1 98.19 173 LEU A O 1
ATOM 1258 N N . ALA A 1 174 ? -9.516 24.969 -10.711 1 97.44 174 ALA A N 1
ATOM 1259 C CA . ALA A 1 174 ? -9.172 23.906 -11.664 1 97.44 174 ALA A CA 1
ATOM 1260 C C . ALA A 1 174 ? -9.891 22.609 -11.32 1 97.44 174 ALA A C 1
ATOM 1262 O O . ALA A 1 174 ? -10.133 22.312 -10.148 1 97.44 174 ALA A O 1
ATOM 1263 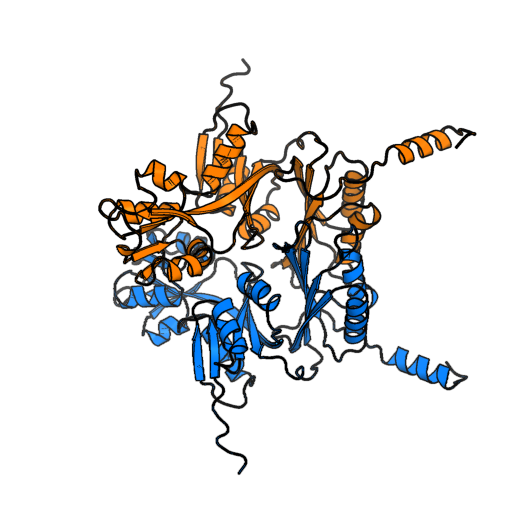N N . SER A 1 175 ? -10.25 21.906 -12.328 1 95.69 175 SER A N 1
ATOM 1264 C CA . SER A 1 175 ? -10.93 20.625 -12.172 1 95.69 175 SER A CA 1
ATOM 1265 C C . SER A 1 175 ? -10.117 19.5 -12.797 1 95.69 175 SER A C 1
ATOM 1267 O O . SER A 1 175 ? -9.227 19.734 -13.617 1 95.69 175 SER A O 1
ATOM 1269 N N . SER A 1 176 ? -10.336 18.266 -12.273 1 93.94 176 SER A N 1
ATOM 1270 C CA . SER A 1 176 ? -9.727 17.062 -12.812 1 93.94 176 SER A CA 1
ATOM 1271 C C . SER A 1 176 ? -8.211 17.109 -12.703 1 93.94 176 SER A C 1
ATOM 1273 O O . SER A 1 176 ? -7.5 16.812 -13.664 1 93.94 176 SER A O 1
ATOM 1275 N N . VAL A 1 177 ? -7.828 17.594 -11.586 1 95.25 177 VAL A N 1
ATOM 1276 C CA . VAL A 1 177 ? -6.398 17.75 -11.336 1 95.25 177 VAL A CA 1
ATOM 1277 C C . VAL A 1 177 ? -5.805 16.438 -10.844 1 95.25 177 VAL A C 1
ATOM 1279 O O . VAL A 1 177 ? -6.27 15.875 -9.859 1 95.25 177 VAL A O 1
ATOM 1282 N N . ALA A 1 178 ? -4.867 15.922 -11.484 1 93.19 178 ALA A N 1
ATOM 1283 C CA . ALA A 1 178 ? -4.121 14.719 -11.117 1 93.19 178 ALA A CA 1
ATOM 1284 C C . ALA A 1 178 ? -2.789 14.656 -11.859 1 93.19 178 ALA A C 1
ATOM 1286 O O . ALA A 1 178 ? -2.701 15.039 -13.031 1 93.19 178 ALA A O 1
ATOM 1287 N N . ASP A 1 179 ? -1.788 14.25 -11.211 1 89.62 179 ASP A N 1
ATOM 1288 C CA . ASP A 1 179 ? -0.508 14.07 -11.891 1 89.62 179 ASP A CA 1
ATOM 1289 C C . ASP A 1 179 ? -0.548 12.867 -12.828 1 89.62 179 ASP A C 1
ATOM 1291 O O . ASP A 1 179 ? 0.138 12.844 -13.852 1 89.62 179 ASP A O 1
ATOM 1295 N N . VAL A 1 180 ? -1.268 11.836 -12.359 1 84.31 180 VAL A N 1
ATOM 1296 C CA . VAL A 1 180 ? -1.473 10.641 -13.18 1 84.31 180 VAL A CA 1
ATOM 1297 C C . VAL A 1 180 ? -2.889 10.648 -13.75 1 84.31 180 VAL A C 1
ATOM 1299 O O . VAL A 1 180 ? -3.861 10.461 -13.016 1 84.31 180 VAL A O 1
ATOM 1302 N N . ALA A 1 181 ? -2.934 10.805 -14.984 1 84.25 181 ALA A N 1
ATOM 1303 C CA . ALA A 1 181 ? -4.23 10.844 -15.656 1 84.25 181 ALA A CA 1
ATOM 1304 C C . ALA A 1 181 ? -4.934 9.492 -15.562 1 84.25 181 ALA A C 1
ATOM 1306 O O . ALA A 1 181 ? -4.297 8.438 -15.711 1 84.25 181 ALA A O 1
ATOM 1307 N N . GLY A 1 182 ? -6.164 9.562 -15.297 1 85.25 182 GLY A N 1
ATOM 1308 C CA . GLY A 1 182 ? -6.957 8.344 -15.281 1 85.25 182 GLY A CA 1
ATOM 1309 C C . GLY A 1 182 ? -6.836 7.566 -13.984 1 85.25 182 GLY A C 1
ATOM 1310 O O . GLY A 1 182 ? -7.176 6.383 -13.93 1 85.25 182 GLY A O 1
ATOM 1311 N N . ALA A 1 183 ? -6.328 8.203 -12.977 1 88.12 183 ALA A N 1
ATOM 1312 C CA . ALA A 1 183 ? -6.262 7.559 -11.664 1 88.12 183 ALA A CA 1
ATOM 1313 C C . ALA A 1 183 ? -7.648 7.129 -11.188 1 88.12 183 ALA A C 1
ATOM 1315 O O . ALA A 1 183 ? -8.617 7.887 -11.312 1 88.12 183 ALA A O 1
ATOM 1316 N N . ARG A 1 184 ? -7.727 5.887 -10.766 1 91.88 184 ARG A N 1
ATOM 1317 C CA . ARG A 1 184 ? -9 5.348 -10.289 1 91.88 184 ARG A CA 1
ATOM 1318 C C . ARG A 1 184 ? -8.844 4.707 -8.914 1 91.88 184 ARG A C 1
ATOM 1320 O O . ARG A 1 184 ? -7.77 4.203 -8.578 1 91.88 184 ARG A O 1
ATOM 1327 N N . THR A 1 185 ? -9.883 4.785 -8.164 1 93.88 185 THR A N 1
ATOM 1328 C CA . THR A 1 185 ? -9.961 4.082 -6.887 1 93.88 185 THR A CA 1
ATOM 1329 C C . THR A 1 185 ? -11.211 3.203 -6.828 1 93.88 185 THR A C 1
ATOM 1331 O O . THR A 1 185 ? -12.297 3.631 -7.223 1 93.88 185 THR A O 1
ATOM 1334 N N . ARG A 1 186 ? -10.992 1.952 -6.465 1 96.19 186 ARG A N 1
ATOM 1335 C CA . ARG A 1 186 ? -12.086 1.007 -6.293 1 96.19 186 ARG A CA 1
ATOM 1336 C C . ARG A 1 186 ? -12.602 1.022 -4.855 1 96.19 186 ARG A C 1
ATOM 1338 O O . ARG A 1 186 ? -11.82 0.998 -3.908 1 96.19 186 ARG A O 1
ATOM 1345 N N . PHE A 1 187 ? -13.891 1.226 -4.703 1 98.19 187 PHE A N 1
ATOM 1346 C CA . PHE A 1 187 ? -14.594 1.173 -3.43 1 98.19 187 PHE A CA 1
ATOM 1347 C C . PHE A 1 187 ? -15.531 -0.03 -3.379 1 98.19 187 PHE A C 1
ATOM 1349 O O . PHE A 1 187 ? -16.109 -0.421 -4.395 1 98.19 187 PHE A O 1
ATOM 1356 N N . VAL A 1 188 ? -15.672 -0.599 -2.154 1 98.62 188 VAL A N 1
ATOM 1357 C CA . VAL A 1 188 ? -16.516 -1.784 -2.045 1 98.62 188 VAL A CA 1
ATOM 1358 C C . VAL A 1 188 ? -17.594 -1.552 -0.994 1 98.62 188 VAL A C 1
ATOM 1360 O O . VAL A 1 188 ? -17.391 -0.815 -0.027 1 98.62 188 VAL A O 1
ATOM 1363 N N . LEU A 1 189 ? -18.75 -2.111 -1.246 1 98.75 189 LEU A N 1
ATOM 1364 C CA . LEU A 1 189 ? -19.812 -2.244 -0.248 1 98.75 189 LEU A CA 1
ATOM 1365 C C . LEU A 1 189 ? -19.672 -3.555 0.521 1 98.75 189 LEU A C 1
ATOM 1367 O O . LEU A 1 189 ? -19.688 -4.633 -0.076 1 98.75 189 LEU A O 1
ATOM 1371 N N . VAL A 1 190 ? -19.516 -3.461 1.82 1 98.62 190 VAL A N 1
ATOM 1372 C CA . VAL A 1 190 ? -19.25 -4.613 2.678 1 98.62 190 VAL A CA 1
ATOM 1373 C C . VAL A 1 190 ? -20.422 -4.805 3.648 1 98.62 190 VAL A C 1
ATOM 1375 O O . VAL A 1 190 ? -20.922 -3.838 4.215 1 98.62 190 VAL A O 1
ATOM 1378 N N . THR A 1 191 ? -20.906 -5.965 3.812 1 97.88 191 THR A N 1
ATOM 1379 C CA . THR A 1 191 ? -21.969 -6.316 4.75 1 97.88 191 THR A CA 1
ATOM 1380 C C . THR A 1 191 ? -21.547 -7.496 5.625 1 97.88 191 THR A C 1
ATOM 1382 O O . THR A 1 191 ? -20.469 -8.07 5.426 1 97.88 191 THR A O 1
ATOM 1385 N N . ALA A 1 192 ? -22.359 -7.734 6.648 1 96.06 192 ALA A N 1
ATOM 1386 C CA . ALA A 1 192 ? -22.266 -9.055 7.262 1 96.06 192 ALA A CA 1
ATOM 1387 C C . ALA A 1 192 ? -22.5 -10.156 6.23 1 96.06 192 ALA A C 1
ATOM 1389 O O . ALA A 1 192 ? -23.062 -9.906 5.16 1 96.06 192 ALA A O 1
ATOM 1390 N N . PRO A 1 193 ? -21.969 -11.383 6.547 1 95.19 193 PRO A N 1
ATOM 1391 C CA . PRO A 1 193 ? -22.156 -12.469 5.582 1 95.19 193 PRO A CA 1
ATOM 1392 C C . PRO A 1 193 ? -23.609 -12.602 5.121 1 95.19 193 PRO A C 1
ATOM 1394 O O . PRO A 1 193 ? -24.531 -12.539 5.941 1 95.19 193 PRO A O 1
ATOM 1397 N N . THR A 1 194 ? -23.812 -12.664 3.863 1 93.56 194 THR A N 1
ATOM 1398 C CA . THR A 1 194 ? -25.125 -12.797 3.227 1 93.56 194 THR A CA 1
ATOM 1399 C C . THR A 1 194 ? -25.016 -13.617 1.944 1 93.56 194 THR A C 1
ATOM 1401 O O . THR A 1 194 ? -23.938 -14.102 1.594 1 93.56 194 THR A O 1
ATOM 1404 N N . ARG A 1 195 ? -26.141 -13.852 1.35 1 93.25 195 ARG A N 1
ATOM 1405 C CA . ARG A 1 195 ? -26.109 -14.531 0.058 1 93.25 195 ARG A CA 1
ATOM 1406 C C . ARG A 1 195 ? -25.328 -13.727 -0.969 1 93.25 195 ARG A C 1
ATOM 1408 O O . ARG A 1 195 ? -25.469 -12.508 -1.062 1 93.25 195 ARG A O 1
ATOM 1415 N N . VAL A 1 196 ? -24.469 -14.414 -1.723 1 94.56 196 VAL A N 1
ATOM 1416 C CA . VAL A 1 196 ? -23.703 -13.727 -2.758 1 94.56 196 VAL A CA 1
ATOM 1417 C C . VAL A 1 196 ? -24.656 -13.148 -3.801 1 94.56 196 VAL A C 1
ATOM 1419 O O . VAL A 1 196 ? -25.641 -13.773 -4.16 1 94.56 196 VAL A O 1
ATOM 1422 N N . PRO A 1 197 ? -24.453 -11.953 -4.254 1 94.12 197 PRO A N 1
ATOM 1423 C CA . PRO A 1 197 ? -25.25 -11.422 -5.359 1 94.12 197 PRO A CA 1
ATOM 1424 C C . PRO A 1 197 ? -25.266 -12.352 -6.578 1 94.12 197 PRO A C 1
ATOM 1426 O O . PRO A 1 197 ? -24.359 -13.172 -6.742 1 94.12 197 PRO A O 1
ATOM 1429 N N . PRO A 1 198 ? -26.281 -12.195 -7.395 1 93.81 198 PRO A N 1
ATOM 1430 C CA . PRO A 1 198 ? -26.359 -13.07 -8.562 1 93.81 198 PRO A CA 1
ATOM 1431 C C . PRO A 1 198 ? -25.234 -12.844 -9.562 1 93.81 198 PRO A C 1
ATOM 1433 O O . PRO A 1 198 ? -24.781 -11.711 -9.742 1 93.81 198 PRO A O 1
ATOM 1436 N N . ARG A 1 199 ? -24.859 -13.953 -10.188 1 94.38 199 ARG A N 1
ATOM 1437 C CA . ARG A 1 199 ? -23.875 -13.914 -11.25 1 94.38 199 ARG A CA 1
ATOM 1438 C C . ARG A 1 199 ? -24.344 -13.055 -12.414 1 94.38 199 ARG A C 1
ATOM 1440 O O . ARG A 1 199 ? -25.5 -13.156 -12.836 1 94.38 199 ARG A O 1
ATOM 1447 N N . THR A 1 200 ? -23.469 -12.242 -13.016 1 93.5 200 THR A N 1
ATOM 1448 C CA . THR A 1 200 ? -23.844 -11.367 -14.125 1 93.5 200 THR A CA 1
ATOM 1449 C C . THR A 1 200 ? -23.047 -11.703 -15.375 1 93.5 200 THR A C 1
ATOM 1451 O O . THR A 1 200 ? -23.375 -11.258 -16.469 1 93.5 200 THR A O 1
ATOM 1454 N N . GLY A 1 201 ? -21.984 -12.461 -15.25 1 91.81 201 GLY A N 1
ATOM 1455 C CA . GLY A 1 201 ? -21.078 -12.727 -16.344 1 91.81 201 GLY A CA 1
ATOM 1456 C C . GLY A 1 201 ? -19.891 -11.781 -16.375 1 91.81 201 GLY A C 1
ATOM 1457 O O . GLY A 1 201 ? -18.922 -12.016 -17.109 1 91.81 201 GLY A O 1
ATOM 1458 N N . SER A 1 202 ? -19.906 -10.711 -15.695 1 94.12 202 SER A N 1
ATOM 1459 C CA . SER A 1 202 ? -18.828 -9.75 -15.477 1 94.12 202 SER A CA 1
ATOM 1460 C C . SER A 1 202 ? -18.609 -9.5 -13.984 1 94.12 202 SER A C 1
ATOM 1462 O O . SER A 1 202 ? -19 -8.461 -13.453 1 94.12 202 SER A O 1
ATOM 1464 N N . ASP A 1 203 ? -18 -10.523 -13.391 1 95.69 203 ASP A N 1
ATOM 1465 C CA . ASP A 1 203 ? -17.969 -10.539 -11.938 1 95.69 203 ASP A CA 1
ATOM 1466 C C . ASP A 1 203 ? -16.531 -10.648 -11.43 1 95.69 203 ASP A C 1
ATOM 1468 O O . ASP A 1 203 ? -15.609 -10.953 -12.195 1 95.69 203 ASP A O 1
ATOM 1472 N N . ARG A 1 204 ? -16.375 -10.305 -10.203 1 95.88 204 ARG A N 1
ATOM 1473 C CA . ARG A 1 204 ? -15.133 -10.461 -9.445 1 95.88 204 ARG A CA 1
ATOM 1474 C C . ARG A 1 204 ? -15.359 -11.289 -8.188 1 95.88 204 ARG A C 1
ATOM 1476 O O . ARG A 1 204 ? -16.406 -11.18 -7.551 1 95.88 204 ARG A O 1
ATOM 1483 N N . SER A 1 205 ? -14.461 -12.164 -7.898 1 96.75 205 SER A N 1
ATOM 1484 C CA . SER A 1 205 ? -14.422 -12.875 -6.621 1 96.75 205 SER A CA 1
ATOM 1485 C C . SER A 1 205 ? -13.109 -12.617 -5.891 1 96.75 205 SER A C 1
ATOM 1487 O O . SER A 1 205 ? -12.062 -12.461 -6.52 1 96.75 205 SER A O 1
ATOM 1489 N N . SER A 1 206 ? -13.203 -12.5 -4.602 1 96.94 206 SER A N 1
ATOM 1490 C CA . SER A 1 206 ? -12.031 -12.188 -3.783 1 96.94 206 SER A CA 1
ATOM 1491 C C . SER A 1 206 ? -11.906 -13.148 -2.605 1 96.94 206 SER A C 1
ATOM 1493 O O . SER A 1 206 ? -12.914 -13.633 -2.088 1 96.94 206 SER A O 1
ATOM 1495 N N . ALA A 1 207 ? -10.641 -13.445 -2.227 1 97 207 ALA A N 1
ATOM 1496 C CA . ALA A 1 207 ? -10.375 -14.305 -1.076 1 97 207 ALA A CA 1
ATOM 1497 C C . ALA A 1 207 ? -9.031 -13.977 -0.441 1 97 207 ALA A C 1
ATOM 1499 O O . ALA A 1 207 ? -8.18 -13.336 -1.067 1 97 207 ALA A O 1
ATOM 1500 N N . VAL A 1 208 ? -8.922 -14.281 0.781 1 95.88 208 VAL A N 1
ATOM 1501 C CA . VAL A 1 208 ? -7.645 -14.297 1.489 1 95.88 208 VAL A CA 1
ATOM 1502 C C . VAL A 1 208 ? -7.176 -15.742 1.676 1 95.88 208 VAL A C 1
ATOM 1504 O O . VAL A 1 208 ? -7.914 -16.578 2.213 1 95.88 208 VAL A O 1
ATOM 1507 N N . LEU A 1 209 ? -5.984 -16.016 1.176 1 94.25 209 LEU A N 1
ATOM 1508 C CA . LEU A 1 209 ? -5.41 -17.344 1.269 1 94.25 209 LEU A CA 1
ATOM 1509 C C . LEU A 1 209 ? -4.246 -17.375 2.256 1 94.25 209 LEU A C 1
ATOM 1511 O O . LEU A 1 209 ? -3.451 -16.422 2.307 1 94.25 209 LEU A O 1
ATOM 1515 N N . GLN A 1 210 ? -4.199 -18.359 3.031 1 91.12 210 GLN A N 1
ATOM 1516 C CA . GLN A 1 210 ? -3.07 -18.578 3.932 1 91.12 210 GLN A CA 1
ATOM 1517 C C . GLN A 1 210 ? -2.498 -19.984 3.771 1 91.12 210 GLN A C 1
ATOM 1519 O O . GLN A 1 210 ? -2.789 -20.875 4.574 1 91.12 210 GLN A O 1
ATOM 1524 N N . PRO A 1 211 ? -1.674 -20.078 2.775 1 87.12 211 PRO A N 1
ATOM 1525 C CA . PRO A 1 211 ? -1.062 -21.391 2.584 1 87.12 211 PRO A CA 1
ATOM 1526 C C . PRO A 1 211 ? -0.004 -21.719 3.639 1 87.12 211 PRO A C 1
ATOM 1528 O O . PRO A 1 211 ? 0.384 -20.844 4.414 1 87.12 211 PRO A O 1
ATOM 1531 N N . ASP A 1 212 ? 0.339 -23.016 3.676 1 82.44 212 ASP A N 1
ATOM 1532 C CA . ASP A 1 212 ? 1.422 -23.406 4.57 1 82.44 212 ASP A CA 1
ATOM 1533 C C . ASP A 1 212 ? 2.723 -22.703 4.207 1 82.44 212 ASP A C 1
ATOM 1535 O O . ASP A 1 212 ? 2.926 -22.312 3.055 1 82.44 212 ASP A O 1
ATOM 1539 N N . ASN A 1 213 ? 3.467 -22.469 5.18 1 77.44 213 ASN A N 1
ATOM 1540 C CA . ASN A 1 213 ? 4.723 -21.75 4.98 1 77.44 213 ASN A CA 1
ATOM 1541 C C . ASN A 1 213 ? 5.809 -22.672 4.426 1 77.44 213 ASN A C 1
ATOM 1543 O O . ASN A 1 213 ? 6.723 -23.062 5.152 1 77.44 213 ASN A O 1
ATOM 1547 N N . GLU A 1 214 ? 5.715 -23.125 3.248 1 78.06 214 GLU A N 1
ATOM 1548 C CA . GLU A 1 214 ? 6.684 -23.938 2.531 1 78.06 214 GLU A CA 1
ATOM 1549 C C . GLU A 1 214 ? 6.91 -23.422 1.116 1 78.06 214 GLU A C 1
ATOM 1551 O O . GLU A 1 214 ? 5.996 -22.875 0.499 1 78.06 214 GLU A O 1
ATOM 1556 N N . PRO A 1 215 ? 8.219 -23.531 0.688 1 74.75 215 PRO A N 1
ATOM 1557 C CA . PRO A 1 215 ? 8.469 -23.125 -0.698 1 74.75 215 PRO A CA 1
ATOM 1558 C C . PRO A 1 215 ? 7.484 -23.766 -1.679 1 74.75 215 PRO A C 1
ATOM 1560 O O . PRO A 1 215 ? 7.219 -24.969 -1.603 1 74.75 215 PRO A O 1
ATOM 1563 N N . GLY A 1 216 ? 6.848 -22.969 -2.504 1 80.31 216 GLY A N 1
ATOM 1564 C CA . GLY A 1 216 ? 5.953 -23.484 -3.527 1 80.31 216 GLY A CA 1
ATOM 1565 C C . GLY A 1 216 ? 4.492 -23.438 -3.119 1 80.31 216 GLY A C 1
ATOM 1566 O O . GLY A 1 216 ? 3.605 -23.672 -3.945 1 80.31 216 GLY A O 1
ATOM 1567 N N . SER A 1 217 ? 4.246 -23.141 -1.824 1 83.62 217 SER A N 1
ATOM 1568 C CA . SER A 1 217 ? 2.869 -23.141 -1.344 1 83.62 217 SER A CA 1
ATOM 1569 C C . SER A 1 217 ? 2.025 -22.109 -2.088 1 83.62 217 SER A C 1
ATOM 1571 O O . SER A 1 217 ? 0.878 -22.391 -2.447 1 83.62 217 SER A O 1
ATOM 1573 N N . LEU A 1 218 ? 2.586 -20.969 -2.379 1 86.06 218 LEU A N 1
ATOM 1574 C CA . LEU A 1 218 ? 1.859 -19.953 -3.121 1 86.06 218 LEU A CA 1
ATOM 1575 C C . LEU A 1 218 ? 1.542 -20.422 -4.535 1 86.06 218 LEU A C 1
ATOM 1577 O O . LEU A 1 218 ? 0.415 -20.266 -5.008 1 86.06 218 LEU A O 1
ATOM 1581 N N . VAL A 1 219 ? 2.51 -21 -5.168 1 87.75 219 VAL A N 1
ATOM 1582 C CA . VAL A 1 219 ? 2.309 -21.5 -6.52 1 87.75 219 VAL A CA 1
ATOM 1583 C C . VAL A 1 219 ? 1.196 -22.547 -6.52 1 87.75 219 VAL A C 1
ATOM 1585 O O . VAL A 1 219 ? 0.361 -22.578 -7.426 1 87.75 219 VAL A O 1
ATOM 1588 N N . SER A 1 220 ? 1.251 -23.344 -5.512 1 88 220 SER A N 1
ATOM 1589 C CA . SER A 1 220 ? 0.241 -24.391 -5.41 1 88 220 SER A CA 1
ATOM 1590 C C . SER A 1 220 ? -1.166 -23.797 -5.375 1 88 220 SER A C 1
ATOM 1592 O O . SER A 1 220 ? -2.057 -24.266 -6.09 1 88 220 SER A O 1
ATOM 1594 N N . VAL A 1 221 ? -1.346 -22.812 -4.641 1 88.94 221 VAL A N 1
ATOM 1595 C CA . VAL A 1 221 ? -2.678 -22.219 -4.5 1 88.94 221 VAL A CA 1
ATOM 1596 C C . VAL A 1 221 ? -3.037 -21.453 -5.762 1 88.94 221 VAL A C 1
ATOM 1598 O O . VAL A 1 221 ? -4.172 -21.516 -6.242 1 88.94 221 VAL A O 1
ATOM 1601 N N . LEU A 1 222 ? -2.094 -20.75 -6.375 1 91.31 222 LEU A N 1
ATOM 1602 C CA . LEU A 1 222 ? -2.367 -19.953 -7.57 1 91.31 222 LEU A CA 1
ATOM 1603 C C . LEU A 1 222 ? -2.631 -20.859 -8.766 1 91.31 222 LEU A C 1
ATOM 1605 O O . LEU A 1 222 ? -3.369 -20.484 -9.68 1 91.31 222 LEU A O 1
ATOM 1609 N N . SER A 1 223 ? -2.072 -22.031 -8.727 1 90.81 223 SER A N 1
ATOM 1610 C CA . SER A 1 223 ? -2.264 -22.984 -9.805 1 90.81 223 SER A CA 1
ATOM 1611 C C . SER A 1 223 ? -3.723 -23.422 -9.906 1 90.81 223 SER A C 1
ATOM 1613 O O . SER A 1 223 ? -4.184 -23.828 -10.977 1 90.81 223 SER A O 1
ATOM 1615 N N . GLU A 1 224 ? -4.402 -23.328 -8.805 1 91 224 GLU A N 1
ATOM 1616 C CA . GLU A 1 224 ? -5.816 -23.688 -8.82 1 91 224 GLU A CA 1
ATOM 1617 C C . GLU A 1 224 ? -6.621 -22.75 -9.711 1 91 224 GLU A C 1
ATOM 1619 O O . GLU A 1 224 ? -7.637 -23.141 -10.281 1 91 224 GLU A O 1
ATOM 1624 N N . PHE A 1 225 ? -6.238 -21.531 -9.891 1 92.12 225 PHE A N 1
ATOM 1625 C CA . PHE A 1 225 ? -6.867 -20.594 -10.805 1 92.12 225 PHE A CA 1
ATOM 1626 C C . PHE A 1 225 ? -6.348 -20.781 -12.227 1 92.12 225 PHE A C 1
ATOM 1628 O O . PHE A 1 225 ? -7.133 -20.891 -13.172 1 92.12 225 PHE A O 1
ATOM 1635 N N . ALA A 1 226 ? -5.059 -20.953 -12.328 1 89.69 226 ALA A N 1
ATOM 1636 C CA . ALA A 1 226 ? -4.391 -21 -13.633 1 89.69 226 ALA A CA 1
ATOM 1637 C C . ALA A 1 226 ? -4.828 -22.219 -14.43 1 89.69 226 ALA A C 1
ATOM 1639 O O . ALA A 1 226 ? -5.133 -22.109 -15.625 1 89.69 226 ALA A O 1
ATOM 1640 N N . THR A 1 227 ? -4.859 -23.312 -13.812 1 88.69 227 THR A N 1
ATOM 1641 C CA . THR A 1 227 ? -5.184 -24.547 -14.508 1 88.69 227 THR A CA 1
ATOM 1642 C C . THR A 1 227 ? -6.621 -24.531 -15.016 1 88.69 227 THR A C 1
ATOM 1644 O O . THR A 1 227 ? -6.957 -25.219 -15.984 1 88.69 227 THR A O 1
ATOM 1647 N N . ARG A 1 228 ? -7.395 -23.719 -14.461 1 89.31 228 ARG A N 1
ATOM 1648 C CA . ARG A 1 228 ? -8.805 -23.641 -14.828 1 89.31 228 ARG A CA 1
ATOM 1649 C C . ARG A 1 228 ? -9.07 -22.438 -15.734 1 89.31 228 ARG A C 1
ATOM 1651 O O . ARG A 1 228 ? -10.227 -22.094 -16 1 89.31 228 ARG A O 1
ATOM 1658 N N . GLY A 1 229 ? -8.047 -21.766 -16.062 1 88.25 229 GLY A N 1
ATOM 1659 C CA . GLY A 1 229 ? -8.148 -20.641 -16.969 1 88.25 229 GLY A CA 1
ATOM 1660 C C . GLY A 1 229 ? -8.766 -19.406 -16.328 1 88.25 229 GLY A C 1
ATOM 1661 O O . GLY A 1 229 ? -9.398 -18.594 -17 1 88.25 229 GLY A O 1
ATOM 1662 N N . ILE A 1 230 ? -8.719 -19.328 -15.047 1 90.38 230 ILE A N 1
ATOM 1663 C CA . ILE A 1 230 ? -9.273 -18.203 -14.305 1 90.38 230 ILE A CA 1
ATOM 1664 C C . ILE A 1 230 ? -8.211 -17.109 -14.148 1 90.38 230 ILE A C 1
ATOM 1666 O O . ILE A 1 230 ? -7.125 -17.375 -13.625 1 90.38 230 ILE A O 1
ATOM 1670 N N . ASP A 1 231 ? -8.5 -15.938 -14.562 1 89.44 231 ASP A N 1
ATOM 1671 C CA . ASP A 1 231 ? -7.555 -14.828 -14.492 1 89.44 231 ASP A CA 1
ATOM 1672 C C . ASP A 1 231 ? -7.551 -14.195 -13.102 1 89.44 231 ASP A C 1
ATOM 1674 O O . ASP A 1 231 ? -8.609 -13.898 -12.547 1 89.44 231 ASP A O 1
ATOM 1678 N N . LEU A 1 232 ? -6.336 -14.047 -12.633 1 88.06 232 LEU A N 1
ATOM 1679 C CA . LEU A 1 232 ? -6.172 -13.25 -11.422 1 88.06 232 LEU A CA 1
ATOM 1680 C C . LEU A 1 232 ? -5.977 -11.773 -11.766 1 88.06 232 LEU A C 1
ATOM 1682 O O . LEU A 1 232 ? -5.211 -11.445 -12.672 1 88.06 232 LEU A O 1
ATOM 1686 N N . ILE A 1 233 ? -6.637 -10.875 -11.109 1 86.06 233 ILE A N 1
ATOM 1687 C CA . ILE A 1 233 ? -6.562 -9.453 -11.43 1 86.06 233 ILE A CA 1
ATOM 1688 C C . ILE A 1 233 ? -5.766 -8.719 -10.352 1 86.06 233 ILE A C 1
ATOM 1690 O O . ILE A 1 233 ? -5.305 -7.598 -10.562 1 86.06 233 ILE A O 1
ATOM 1694 N N . ARG A 1 234 ? -5.613 -9.344 -9.242 1 90.31 234 ARG A N 1
ATOM 1695 C CA . ARG A 1 234 ? -4.852 -8.734 -8.148 1 90.31 234 ARG A CA 1
ATOM 1696 C C . ARG A 1 234 ? -4.297 -9.805 -7.215 1 90.31 234 ARG A C 1
ATOM 1698 O O . ARG A 1 234 ? -4.969 -10.797 -6.926 1 90.31 234 ARG A O 1
ATOM 1705 N N . ILE A 1 235 ? -3.102 -9.594 -6.707 1 91.94 235 ILE A N 1
ATOM 1706 C CA . ILE A 1 235 ? -2.531 -10.391 -5.629 1 91.94 235 ILE A CA 1
ATOM 1707 C C . ILE A 1 235 ? -1.684 -9.508 -4.719 1 91.94 235 ILE A C 1
ATOM 1709 O O . ILE A 1 235 ? -0.996 -8.602 -5.191 1 91.94 235 ILE A O 1
ATOM 1713 N N . GLU A 1 236 ? -1.783 -9.664 -3.502 1 92 236 GLU A N 1
ATOM 1714 C CA . GLU A 1 236 ? -1.026 -8.93 -2.494 1 92 236 GLU A CA 1
ATOM 1715 C C . GLU A 1 236 ? -0.684 -9.82 -1.302 1 92 236 GLU A C 1
ATOM 1717 O O . GLU A 1 236 ? -1.546 -10.531 -0.783 1 92 236 GLU A O 1
ATOM 1722 N N . SER A 1 237 ? 0.59 -9.812 -0.956 1 91.19 237 SER A N 1
ATOM 1723 C CA . SER A 1 237 ? 0.979 -10.594 0.217 1 91.19 237 SER A CA 1
ATOM 1724 C C . SER A 1 237 ? 1.105 -9.703 1.451 1 91.19 237 SER A C 1
ATOM 1726 O O . SER A 1 237 ? 1.504 -8.539 1.348 1 91.19 237 SER A O 1
ATOM 1728 N N . ARG A 1 238 ? 0.678 -10.234 2.549 1 88.81 238 ARG A N 1
ATOM 1729 C CA . ARG A 1 238 ? 0.806 -9.578 3.848 1 88.81 238 ARG A CA 1
ATOM 1730 C C . ARG A 1 238 ? 1.359 -10.539 4.895 1 88.81 238 ARG A C 1
ATOM 1732 O O . ARG A 1 238 ? 0.926 -11.688 4.98 1 88.81 238 ARG A O 1
ATOM 1739 N N . PRO A 1 239 ? 2.365 -10.055 5.652 1 82.38 239 PRO A N 1
ATOM 1740 C CA . PRO A 1 239 ? 2.857 -10.922 6.727 1 82.38 239 PRO A CA 1
ATOM 1741 C C . PRO A 1 239 ? 1.827 -11.141 7.832 1 82.38 239 PRO A C 1
ATOM 1743 O O . PRO A 1 239 ? 1.062 -10.227 8.156 1 82.38 239 PRO A O 1
ATOM 1746 N N . VAL A 1 240 ? 1.822 -12.375 8.266 1 79.31 240 VAL A N 1
ATOM 1747 C CA . VAL A 1 240 ? 1.006 -12.656 9.445 1 79.31 240 VAL A CA 1
ATOM 1748 C C . VAL A 1 240 ? 1.795 -12.32 10.711 1 79.31 240 VAL A C 1
ATOM 1750 O O . VAL A 1 240 ? 2.791 -12.984 11.023 1 79.31 240 VAL A O 1
ATOM 1753 N N . ARG A 1 241 ? 1.443 -11.359 11.469 1 71.56 241 ARG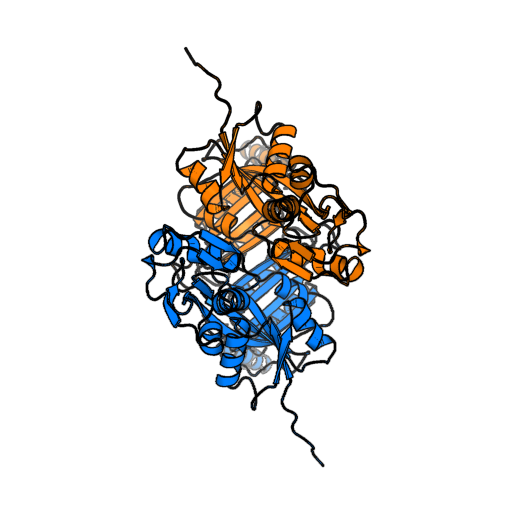 A N 1
ATOM 1754 C CA . ARG A 1 241 ? 2.203 -10.805 12.586 1 71.56 241 ARG A CA 1
ATOM 1755 C C . ARG A 1 241 ? 2.285 -11.805 13.734 1 71.56 241 ARG A C 1
ATOM 1757 O O . ARG A 1 241 ? 3.277 -11.844 14.469 1 71.56 241 ARG A O 1
ATOM 1764 N N . THR A 1 242 ? 1.267 -12.57 13.906 1 72.69 242 THR A N 1
ATOM 1765 C CA . THR A 1 242 ? 1.194 -13.5 15.031 1 72.69 242 THR A CA 1
ATOM 1766 C C . THR A 1 242 ? 1.978 -14.773 14.734 1 72.69 242 THR A C 1
ATOM 1768 O O . THR A 1 242 ? 2.24 -15.578 15.633 1 72.69 242 THR A O 1
ATOM 1771 N N . GLU A 1 243 ? 2.314 -15.039 13.508 1 73.19 243 GLU A N 1
ATOM 1772 C CA . GLU A 1 243 ? 3.062 -16.219 13.086 1 73.19 243 GLU A CA 1
ATOM 1773 C C . GLU A 1 243 ? 4.23 -15.836 12.18 1 73.19 243 GLU A C 1
ATOM 1775 O O . GLU A 1 243 ? 4.078 -15.781 10.961 1 73.19 243 GLU A O 1
ATOM 1780 N N . PRO A 1 244 ? 5.367 -15.688 12.867 1 69.75 244 PRO A N 1
ATOM 1781 C CA . PRO A 1 244 ? 6.527 -15.273 12.078 1 69.75 244 PRO A CA 1
ATOM 1782 C C . PRO A 1 244 ? 6.762 -16.172 10.867 1 69.75 244 PRO A C 1
ATOM 1784 O O . PRO A 1 244 ? 6.617 -17.406 10.961 1 69.75 244 PRO A O 1
ATOM 1787 N N . GLY A 1 245 ? 6.91 -15.609 9.727 1 71.62 245 GLY A N 1
ATOM 1788 C CA . GLY A 1 245 ? 7.219 -16.359 8.516 1 71.62 245 GLY A CA 1
ATOM 1789 C C . GLY A 1 245 ? 5.988 -16.703 7.695 1 71.62 245 GLY A C 1
ATOM 1790 O O . GLY A 1 245 ? 6.098 -17.188 6.566 1 71.62 245 GLY A O 1
ATOM 1791 N N . SER A 1 246 ? 4.848 -16.516 8.336 1 80.25 246 SER A N 1
ATOM 1792 C CA . SER A 1 246 ? 3.615 -16.828 7.617 1 80.25 246 SER A CA 1
ATOM 1793 C C . SER A 1 246 ? 3.068 -15.594 6.898 1 80.25 246 SER A C 1
ATOM 1795 O O . SER A 1 246 ? 3.285 -14.461 7.336 1 80.25 246 SER A O 1
ATOM 1797 N N . TYR A 1 247 ? 2.371 -15.93 5.734 1 85.38 247 TYR A N 1
ATOM 1798 C CA . TYR A 1 247 ? 1.831 -14.852 4.914 1 85.38 247 TYR A CA 1
ATOM 1799 C C . TYR A 1 247 ? 0.374 -15.117 4.555 1 85.38 247 TYR A C 1
ATOM 1801 O O . TYR A 1 247 ? -0.045 -16.266 4.441 1 85.38 247 TYR A O 1
ATOM 1809 N N . ARG A 1 248 ? -0.269 -14.086 4.488 1 92.19 248 ARG A N 1
ATOM 1810 C CA . ARG A 1 248 ? -1.579 -14.078 3.848 1 92.19 248 ARG A CA 1
ATOM 1811 C C . ARG A 1 248 ? -1.494 -13.5 2.436 1 92.19 248 ARG A C 1
ATOM 1813 O O . ARG A 1 248 ? -0.732 -12.57 2.184 1 92.19 248 ARG A O 1
ATOM 1820 N N . PHE A 1 249 ? -2.26 -14.133 1.562 1 93.31 249 PHE A N 1
ATOM 1821 C CA . PHE A 1 249 ? -2.314 -13.656 0.187 1 93.31 249 PHE A CA 1
ATOM 1822 C C . PHE A 1 249 ? -3.729 -13.211 -0.177 1 93.31 249 PHE A C 1
ATOM 1824 O O . PHE A 1 249 ? -4.668 -14.008 -0.114 1 93.31 249 PHE A O 1
ATOM 1831 N N . PHE A 1 250 ? -3.889 -11.922 -0.451 1 95.5 250 PHE A N 1
ATOM 1832 C CA . PHE A 1 250 ? -5.145 -11.398 -0.971 1 95.5 250 PHE A CA 1
ATOM 1833 C C . PHE A 1 250 ? -5.215 -11.562 -2.484 1 95.5 250 PHE A C 1
ATOM 1835 O O . PHE A 1 250 ? -4.309 -11.133 -3.203 1 95.5 250 PHE A O 1
ATOM 1842 N N . VAL A 1 251 ? -6.301 -12.18 -2.953 1 95.62 251 VAL A N 1
ATOM 1843 C CA . VAL A 1 251 ? -6.402 -12.438 -4.383 1 95.62 251 VAL A CA 1
ATOM 1844 C C . VAL A 1 251 ? -7.773 -12.008 -4.895 1 95.62 251 VAL A C 1
ATOM 1846 O O . VAL A 1 251 ? -8.789 -12.203 -4.219 1 95.62 251 VAL A O 1
ATOM 1849 N N . ASP A 1 252 ? -7.801 -11.328 -6.031 1 94.75 252 ASP A N 1
ATOM 1850 C CA . ASP A 1 252 ? -8.992 -11.094 -6.836 1 94.75 252 ASP A CA 1
ATOM 1851 C C . ASP A 1 252 ? -8.93 -11.852 -8.156 1 94.75 252 ASP A C 1
ATOM 1853 O O . ASP A 1 252 ? -7.895 -11.836 -8.836 1 94.75 252 ASP A O 1
ATOM 1857 N N . CYS A 1 253 ? -9.984 -12.492 -8.492 1 93.75 253 CYS A N 1
ATOM 1858 C CA . CYS A 1 253 ? -10.031 -13.18 -9.781 1 93.75 253 CYS A CA 1
ATOM 1859 C C . CYS A 1 253 ? -11.281 -12.781 -10.562 1 93.75 253 CYS A C 1
ATOM 1861 O O . CYS A 1 253 ? -12.25 -12.305 -9.984 1 93.75 253 CYS A O 1
ATOM 1863 N N . ILE A 1 254 ? -11.195 -12.945 -11.859 1 93.44 254 ILE A N 1
ATOM 1864 C CA . ILE A 1 254 ? -12.359 -12.75 -12.719 1 93.44 254 ILE A CA 1
ATOM 1865 C C . ILE A 1 254 ? -13.305 -13.945 -12.57 1 93.44 254 ILE A C 1
ATOM 1867 O O . ILE A 1 254 ? -12.875 -15.102 -12.625 1 93.44 254 ILE A O 1
ATOM 1871 N N . GLY A 1 255 ? -14.555 -13.594 -12.414 1 94.06 255 GLY A N 1
ATOM 1872 C CA . GLY A 1 255 ? -15.555 -14.648 -12.336 1 94.06 255 GLY A CA 1
ATOM 1873 C C . GLY A 1 255 ? -16.359 -14.609 -11.055 1 94.06 255 GLY A C 1
ATOM 1874 O O . GLY A 1 255 ? -16.094 -13.805 -10.164 1 94.06 255 GLY A O 1
ATOM 1875 N N . HIS A 1 256 ? -17.359 -15.438 -11 1 95.38 256 HIS A N 1
ATOM 1876 C CA . HIS A 1 256 ? -18.312 -15.539 -9.914 1 95.38 256 HIS A CA 1
ATOM 1877 C C . HIS A 1 256 ? -18.281 -16.938 -9.289 1 95.38 256 HIS A C 1
ATOM 1879 O O . HIS A 1 256 ? -17.969 -17.922 -9.961 1 95.38 256 HIS A O 1
ATOM 1885 N N . LEU A 1 257 ? -18.656 -16.938 -8.016 1 93.81 257 LEU A N 1
ATOM 1886 C CA . LEU A 1 257 ? -18.688 -18.219 -7.316 1 93.81 257 LEU A CA 1
ATOM 1887 C C . LEU A 1 257 ? -19.656 -19.188 -7.996 1 93.81 257 LEU A C 1
ATOM 1889 O O . LEU A 1 257 ? -19.5 -20.406 -7.875 1 93.81 257 LEU A O 1
ATOM 1893 N N . ASP A 1 258 ? -20.641 -18.719 -8.688 1 92 258 ASP A N 1
ATOM 1894 C CA . ASP A 1 258 ? -21.594 -19.547 -9.406 1 92 258 ASP A CA 1
ATOM 1895 C C . ASP A 1 258 ? -21.047 -19.969 -10.766 1 92 258 ASP A C 1
ATOM 1897 O O . ASP A 1 258 ? -21.703 -20.719 -11.5 1 92 258 ASP A O 1
ATOM 1901 N N . ASP A 1 259 ? -19.906 -19.484 -11.258 1 91.38 259 ASP A N 1
ATOM 1902 C CA . ASP A 1 259 ? -19.188 -20.094 -12.367 1 91.38 259 ASP A CA 1
ATOM 1903 C C . ASP A 1 259 ? -18.594 -21.438 -11.961 1 91.38 259 ASP A C 1
ATOM 1905 O O . ASP A 1 259 ? -17.875 -21.531 -10.969 1 91.38 259 ASP A O 1
ATOM 1909 N N . PRO A 1 260 ? -18.891 -22.422 -12.664 1 88.56 260 PRO A N 1
ATOM 1910 C CA . PRO A 1 260 ? -18.5 -23.766 -12.234 1 88.56 260 PRO A CA 1
ATOM 1911 C C . PRO A 1 260 ? -17 -23.875 -11.969 1 88.56 260 PRO A C 1
ATOM 1913 O O . PRO A 1 260 ? -16.594 -24.469 -10.969 1 88.56 260 PRO A O 1
ATOM 1916 N N . LEU A 1 261 ? -16.219 -23.344 -12.828 1 90.56 261 LEU A N 1
ATOM 1917 C CA . LEU A 1 261 ? -14.766 -23.5 -12.672 1 90.56 261 LEU A CA 1
ATOM 1918 C C . LEU A 1 261 ? -14.258 -22.641 -11.516 1 90.56 261 LEU A C 1
ATOM 1920 O O . LEU A 1 261 ? -13.273 -23 -10.867 1 90.56 261 LEU A O 1
ATOM 1924 N N . VAL A 1 262 ? -14.883 -21.453 -11.242 1 92.5 262 VAL A N 1
ATOM 1925 C CA . VAL A 1 262 ? -14.531 -20.641 -10.078 1 92.5 262 VAL A CA 1
ATOM 1926 C C . VAL A 1 262 ? -14.891 -21.391 -8.797 1 92.5 262 VAL A C 1
ATOM 1928 O O . VAL A 1 262 ? -14.078 -21.469 -7.871 1 92.5 262 VAL A O 1
ATOM 1931 N N . ALA A 1 263 ? -16.062 -21.984 -8.836 1 91.88 263 ALA A N 1
ATOM 1932 C CA . ALA A 1 263 ? -16.484 -22.781 -7.695 1 91.88 263 ALA A CA 1
ATOM 1933 C C . ALA A 1 263 ? -15.516 -23.953 -7.457 1 91.88 263 ALA A C 1
ATOM 1935 O O . ALA A 1 263 ? -15.156 -24.234 -6.312 1 91.88 263 ALA A O 1
ATOM 1936 N N . GLU A 1 264 ? -15.148 -24.578 -8.477 1 91.25 264 GLU A N 1
ATOM 1937 C CA . GLU A 1 264 ? -14.195 -25.688 -8.383 1 91.25 264 GLU A CA 1
ATOM 1938 C C . GLU A 1 264 ? -12.867 -25.219 -7.801 1 91.25 264 GLU A C 1
ATOM 1940 O O . GLU A 1 264 ? -12.273 -25.906 -6.965 1 91.25 264 GLU A O 1
ATOM 1945 N N . ALA A 1 265 ? -12.398 -24.109 -8.273 1 93.19 265 ALA A N 1
ATOM 1946 C CA . ALA A 1 265 ? -11.148 -23.547 -7.754 1 93.19 265 ALA A CA 1
ATOM 1947 C C . ALA A 1 265 ? -11.242 -23.312 -6.25 1 93.19 265 ALA A C 1
ATOM 1949 O O . ALA A 1 265 ? -10.336 -23.672 -5.5 1 93.19 265 ALA A O 1
ATOM 1950 N N . PHE A 1 266 ? -12.336 -22.719 -5.809 1 92.69 266 PHE A N 1
ATOM 1951 C CA . PHE A 1 266 ? -12.5 -22.391 -4.398 1 92.69 266 PHE A CA 1
ATOM 1952 C C . PHE A 1 266 ? -12.633 -23.656 -3.562 1 92.69 266 PHE A C 1
ATOM 1954 O O . PHE A 1 266 ? -12.156 -23.719 -2.426 1 92.69 266 PHE A O 1
ATOM 1961 N N . ARG A 1 267 ? -13.242 -24.719 -4.113 1 91.56 267 ARG A N 1
ATOM 1962 C CA . ARG A 1 267 ? -13.289 -26.016 -3.428 1 91.56 267 ARG A CA 1
ATOM 1963 C C . ARG A 1 267 ? -11.898 -26.594 -3.258 1 91.56 267 ARG A C 1
ATOM 1965 O O . ARG A 1 267 ? -11.555 -27.094 -2.184 1 91.56 267 ARG A O 1
ATOM 1972 N N . ALA A 1 268 ? -11.18 -26.547 -4.285 1 90.75 268 ALA A N 1
ATOM 1973 C CA . ALA A 1 268 ? -9.805 -27.047 -4.238 1 90.75 268 ALA A CA 1
ATOM 1974 C C . ALA A 1 268 ? -8.977 -26.266 -3.221 1 90.75 268 ALA A C 1
ATOM 1976 O O . ALA A 1 268 ? -8.211 -26.859 -2.451 1 90.75 268 ALA A O 1
ATOM 1977 N N . LEU A 1 269 ? -9.094 -24.938 -3.242 1 91.75 269 LEU A N 1
ATOM 1978 C CA . LEU A 1 269 ? -8.375 -24.078 -2.307 1 91.75 269 LEU A CA 1
ATOM 1979 C C . LEU A 1 269 ? -8.75 -24.406 -0.866 1 91.75 269 LEU A C 1
ATOM 1981 O O . LEU A 1 269 ? -7.895 -24.422 0.018 1 91.75 269 LEU A O 1
ATOM 1985 N N . HIS A 1 270 ? -10 -24.641 -0.657 1 90.62 270 HIS A N 1
ATOM 1986 C CA . HIS A 1 270 ? -10.492 -24.969 0.677 1 90.62 270 HIS A CA 1
ATOM 1987 C C . HIS A 1 270 ? -9.828 -26.25 1.201 1 90.62 270 HIS A C 1
ATOM 1989 O O . HIS A 1 270 ? -9.578 -26.375 2.402 1 90.62 270 HIS A O 1
ATOM 1995 N N . ARG A 1 271 ? -9.492 -27.156 0.374 1 87.06 271 ARG A N 1
ATOM 1996 C CA . ARG A 1 271 ? -8.852 -28.422 0.755 1 87.06 271 ARG A CA 1
ATOM 1997 C C . ARG A 1 271 ? -7.379 -28.203 1.075 1 87.06 271 ARG A C 1
ATOM 1999 O O . ARG A 1 271 ? -6.805 -28.922 1.897 1 87.06 271 ARG A O 1
ATOM 2006 N N . LYS A 1 272 ? -6.754 -27.219 0.483 1 83.25 272 LYS A N 1
ATOM 2007 C CA . LYS A 1 272 ? -5.301 -27.094 0.502 1 83.25 272 LYS A CA 1
ATOM 2008 C C . LYS A 1 272 ? -4.855 -26.047 1.519 1 83.25 272 LYS A C 1
ATOM 2010 O O . LYS A 1 272 ? -3.699 -26.031 1.944 1 83.25 272 LYS A O 1
ATOM 2015 N N . SER A 1 273 ? -5.703 -25.125 1.796 1 85.81 273 SER A N 1
ATOM 2016 C CA . SER A 1 273 ? -5.285 -23.969 2.602 1 85.81 273 SER A CA 1
ATOM 2017 C C . SER A 1 273 ? -6.457 -23.391 3.381 1 85.81 273 SER A C 1
ATOM 2019 O O . SER A 1 273 ? -7.602 -23.812 3.195 1 85.81 273 SER A O 1
ATOM 2021 N N . THR A 1 274 ? -6.078 -22.625 4.328 1 88.06 274 THR A N 1
ATOM 2022 C CA . THR A 1 274 ? -7.102 -21.797 4.953 1 88.06 274 THR A CA 1
ATOM 2023 C C . THR A 1 274 ? -7.551 -20.672 4.012 1 88.06 274 THR A C 1
ATOM 2025 O O . THR A 1 274 ? -6.723 -19.922 3.496 1 88.06 274 THR A O 1
ATOM 2028 N N . VAL A 1 275 ? -8.867 -20.672 3.762 1 92.5 275 VAL A N 1
ATOM 2029 C CA . VAL A 1 275 ? -9.422 -19.688 2.828 1 92.5 275 VAL A CA 1
ATOM 2030 C C . VAL A 1 275 ? -10.484 -18.844 3.531 1 92.5 275 VAL A C 1
ATOM 2032 O O . VAL A 1 275 ? -11.391 -19.391 4.172 1 92.5 275 VAL A O 1
ATOM 2035 N N . ARG A 1 276 ? -10.281 -17.594 3.475 1 95.44 276 ARG A N 1
ATOM 2036 C CA . ARG A 1 276 ? -11.352 -16.688 3.854 1 95.44 276 ARG A CA 1
ATOM 2037 C C . ARG A 1 276 ? -11.984 -16.047 2.623 1 95.44 276 ARG A C 1
ATOM 2039 O O . ARG A 1 276 ? -11.367 -15.203 1.97 1 95.44 276 ARG A O 1
ATOM 2046 N N . PHE A 1 277 ? -13.188 -16.547 2.311 1 95.88 277 PHE A N 1
ATOM 2047 C CA . PHE A 1 277 ? -13.945 -15.984 1.194 1 95.88 277 PHE A CA 1
ATOM 2048 C C . PHE A 1 277 ? -14.406 -14.57 1.505 1 95.88 277 PHE A C 1
ATOM 2050 O O . PHE A 1 277 ? -15.008 -14.32 2.553 1 95.88 277 PHE A O 1
ATOM 2057 N N . LEU A 1 278 ? -14.125 -13.578 0.587 1 97.56 278 LEU A N 1
ATOM 2058 C CA . LEU A 1 278 ? -14.5 -12.195 0.838 1 97.56 278 LEU A CA 1
ATOM 2059 C C . LEU A 1 278 ? -15.75 -11.812 0.057 1 97.56 278 LEU A C 1
ATOM 2061 O O . LEU A 1 278 ? -16.438 -10.844 0.401 1 97.56 278 LEU A O 1
ATOM 2065 N N . GLY A 1 279 ? -15.984 -12.484 -1.1 1 97.12 279 GLY A N 1
ATOM 2066 C CA . GLY A 1 279 ? -17.219 -12.195 -1.818 1 97.12 279 GLY A CA 1
ATOM 2067 C C . GLY A 1 279 ? -17.109 -12.438 -3.312 1 97.12 279 GLY A C 1
ATOM 2068 O O . GLY A 1 279 ? -16 -12.609 -3.838 1 97.12 279 GLY A O 1
ATOM 2069 N N . SER A 1 280 ? -18.203 -12.562 -3.965 1 97.31 280 SER A N 1
ATOM 2070 C CA . SER A 1 280 ? -18.422 -12.547 -5.406 1 97.31 280 SER A CA 1
ATOM 2071 C C . SER A 1 280 ? -19.484 -11.531 -5.789 1 97.31 280 SER A C 1
ATOM 2073 O O . SER A 1 280 ? -20.578 -11.523 -5.211 1 97.31 280 SER A O 1
ATOM 2075 N N . TRP A 1 281 ? -19.156 -10.633 -6.695 1 96.25 281 TRP A N 1
ATOM 2076 C CA . TRP A 1 281 ? -20.062 -9.531 -7.016 1 96.25 281 TRP A CA 1
ATOM 2077 C C . TRP A 1 281 ? -19.812 -9.016 -8.43 1 96.25 281 TRP A C 1
ATOM 2079 O O . TRP A 1 281 ? -18.797 -9.352 -9.047 1 96.25 281 TRP A O 1
ATOM 2089 N N . PRO A 1 282 ? -20.781 -8.258 -8.984 1 95.56 282 PRO A N 1
ATOM 2090 C CA . PRO A 1 282 ? -20.547 -7.656 -10.305 1 95.56 282 PRO A CA 1
ATOM 2091 C C . PRO A 1 282 ? -19.406 -6.637 -10.289 1 95.56 282 PRO A C 1
ATOM 2093 O O . PRO A 1 282 ? -19.391 -5.734 -9.453 1 95.56 282 PRO A O 1
ATOM 2096 N N . ALA A 1 283 ? -18.469 -6.809 -11.156 1 94.88 283 ALA A N 1
ATOM 2097 C CA . ALA A 1 283 ? -17.344 -5.879 -11.258 1 94.88 283 ALA A CA 1
ATOM 2098 C C . ALA A 1 283 ? -17.781 -4.531 -11.812 1 94.88 283 ALA A C 1
ATOM 2100 O O . ALA A 1 283 ? -18.625 -4.473 -12.719 1 94.88 283 ALA A O 1
ATOM 2101 N N . ALA A 1 284 ? -17.234 -3.453 -11.305 1 91.81 284 ALA A N 1
ATOM 2102 C CA . ALA A 1 284 ? -17.547 -2.123 -11.82 1 91.81 284 ALA A CA 1
ATOM 2103 C C . ALA A 1 284 ? -16.969 -1.935 -13.219 1 91.81 284 ALA A C 1
ATOM 2105 O O . ALA A 1 284 ? -17.609 -1.361 -14.094 1 91.81 284 ALA A O 1
ATOM 2106 N N . ASN A 1 285 ? -15.742 -2.363 -13.375 1 85.5 285 ASN A N 1
ATOM 2107 C CA . ASN A 1 285 ? -15.047 -2.33 -14.656 1 85.5 285 ASN A CA 1
ATOM 2108 C C . ASN A 1 285 ? -14.477 -3.697 -15.023 1 85.5 285 ASN A C 1
ATOM 2110 O O . ASN A 1 285 ? -13.312 -3.986 -14.719 1 85.5 285 ASN A O 1
ATOM 2114 N N . PRO A 1 286 ? -15.312 -4.449 -15.664 1 77 286 PRO A N 1
ATOM 2115 C CA . PRO A 1 286 ? -14.867 -5.805 -15.992 1 77 286 PRO A CA 1
ATOM 2116 C C . PRO A 1 286 ? -13.656 -5.82 -16.922 1 77 286 PRO A C 1
ATOM 2118 O O . PRO A 1 286 ? -13.547 -4.973 -17.812 1 77 286 PRO A O 1
ATOM 2121 N N . SER A 1 287 ? -12.703 -6.535 -16.391 1 72.81 287 SER A N 1
ATOM 2122 C CA . SER A 1 287 ? -11.508 -6.695 -17.219 1 72.81 287 SER A CA 1
ATOM 2123 C C . SER A 1 287 ? -11.188 -8.164 -17.453 1 72.81 287 SER A C 1
ATOM 2125 O O . SER A 1 287 ? -11.594 -9.031 -16.672 1 72.81 287 SER A O 1
ATOM 2127 N N . GLY A 1 288 ? -10.633 -8.484 -18.609 1 72 288 GLY A N 1
ATOM 2128 C CA . GLY A 1 288 ? -10.148 -9.82 -18.906 1 72 288 GLY A CA 1
ATOM 2129 C C . GLY A 1 288 ? -11.25 -10.766 -19.359 1 72 288 GLY A C 1
ATOM 2130 O O . GLY A 1 288 ? -12.43 -10.414 -19.328 1 72 288 GLY A O 1
ATOM 2131 N N . PRO A 1 289 ? -10.898 -11.852 -19.844 1 78 289 PRO A N 1
ATOM 2132 C CA . PRO A 1 289 ? -11.891 -12.828 -20.312 1 78 289 PRO A CA 1
ATOM 2133 C C . PRO A 1 289 ? -12.578 -13.57 -19.156 1 78 289 PRO A C 1
ATOM 2135 O O . PRO A 1 289 ? -11.953 -13.836 -18.125 1 78 289 PRO A O 1
ATOM 2138 N N . PRO A 1 290 ? -13.867 -13.742 -19.312 1 79.69 290 PRO A N 1
ATOM 2139 C CA . PRO A 1 290 ? -14.555 -14.562 -18.312 1 79.69 290 PRO A CA 1
ATOM 2140 C C . PRO A 1 290 ? -13.984 -15.977 -18.203 1 79.69 290 PRO A C 1
ATOM 2142 O O . PRO A 1 290 ? -13.336 -16.453 -19.141 1 79.69 290 PRO A O 1
ATOM 2145 N N . PRO A 1 291 ? -14.242 -16.609 -17.031 1 84.31 291 PRO A N 1
ATOM 2146 C CA . PRO A 1 291 ? -13.82 -18.016 -16.922 1 84.31 291 PRO A CA 1
ATOM 2147 C C . PRO A 1 291 ? -14.461 -18.891 -17.984 1 84.31 291 PRO A C 1
ATOM 2149 O O . PRO A 1 291 ? -15.586 -18.641 -18.422 1 84.31 291 PRO A O 1
ATOM 2152 N N . PRO A 1 292 ? -13.609 -19.906 -18.422 1 80.69 292 PRO A N 1
ATOM 2153 C CA . PRO A 1 292 ? -14.172 -20.828 -19.406 1 80.69 292 PRO A CA 1
ATOM 2154 C C . PRO A 1 292 ? -15.422 -21.547 -18.891 1 80.69 292 PRO A C 1
ATOM 2156 O O . PRO A 1 292 ? -15.594 -21.703 -17.688 1 80.69 292 PRO A O 1
ATOM 2159 N N . SER A 1 293 ? -16.312 -21.859 -19.844 1 77.69 293 SER A N 1
ATOM 2160 C CA . SER A 1 293 ? -17.516 -22.625 -19.5 1 77.69 293 SER A CA 1
ATOM 2161 C C . SER A 1 293 ? -17.219 -24.109 -19.328 1 77.69 293 SER A C 1
ATOM 2163 O O . SER A 1 293 ? -16.344 -24.641 -20.016 1 77.69 293 SER A O 1
ATOM 2165 N N . ASP A 1 294 ? -17.75 -24.625 -18.25 1 71.75 294 ASP A N 1
ATOM 2166 C CA . ASP A 1 294 ? -17.594 -26.062 -18.047 1 71.75 294 ASP A CA 1
ATOM 2167 C C . ASP A 1 294 ? -18.797 -26.828 -18.594 1 71.75 294 ASP A C 1
ATOM 2169 O O . ASP A 1 294 ? -18.922 -28.031 -18.344 1 71.75 294 ASP A O 1
ATOM 2173 N N . GLY A 1 295 ? -19.625 -26.188 -19.234 1 69.44 295 GLY A N 1
ATOM 2174 C CA . GLY A 1 295 ? -20.875 -26.797 -19.641 1 69.44 295 GLY A CA 1
ATOM 2175 C C . GLY A 1 295 ? -20.688 -28.016 -20.516 1 69.44 295 GLY A C 1
ATOM 2176 O O . GLY A 1 295 ? -21.25 -29.078 -20.234 1 69.44 295 GLY A O 1
ATOM 2177 N N . ASP A 1 296 ? -19.906 -27.828 -21.453 1 71.12 296 ASP A N 1
ATOM 2178 C CA . ASP A 1 296 ? -19.703 -28.906 -22.406 1 71.12 296 ASP A CA 1
ATOM 2179 C C . ASP A 1 296 ? -19.062 -30.125 -21.734 1 71.12 296 ASP A C 1
ATOM 2181 O O . ASP A 1 296 ? -19.453 -31.266 -21.984 1 71.12 296 ASP A O 1
ATOM 2185 N N . ALA A 1 297 ? -18.25 -29.844 -20.828 1 67.38 297 ALA A N 1
ATOM 2186 C CA . ALA A 1 297 ? -17.547 -30.922 -20.156 1 67.38 297 ALA A CA 1
ATOM 2187 C C . ALA A 1 297 ? -18.484 -31.656 -19.188 1 67.38 297 ALA A C 1
ATOM 2189 O O . ALA A 1 297 ? -18.453 -32.906 -19.094 1 67.38 297 ALA A O 1
ATOM 2190 N N . ALA A 1 298 ? -19.25 -30.906 -18.531 1 69.12 298 ALA A N 1
ATOM 2191 C CA . ALA A 1 298 ? -20.203 -31.516 -17.594 1 69.12 298 ALA A CA 1
ATOM 2192 C C . ALA A 1 298 ? -21.219 -32.375 -18.328 1 69.12 298 ALA A C 1
ATOM 2194 O O . ALA A 1 298 ? -21.531 -33.5 -17.875 1 69.12 298 ALA A O 1
ATOM 2195 N N . ASP A 1 299 ? -21.625 -31.859 -19.375 1 70.38 299 ASP A N 1
ATOM 2196 C CA . ASP A 1 299 ? -22.547 -32.625 -20.203 1 70.38 299 ASP A CA 1
ATOM 2197 C C . ASP A 1 299 ? -21.875 -33.906 -20.703 1 70.38 299 ASP A C 1
ATOM 2199 O O . ASP A 1 299 ? -22.5 -34.969 -20.719 1 70.38 299 ASP A O 1
ATOM 2203 N N . TRP A 1 300 ? -20.703 -33.844 -21.156 1 71 300 TRP A N 1
ATOM 2204 C CA . TRP A 1 300 ? -19.938 -34.969 -21.672 1 71 300 TRP A CA 1
ATOM 2205 C C . TRP A 1 300 ? -19.828 -36.062 -20.609 1 71 300 TRP A C 1
ATOM 2207 O O . TRP A 1 300 ? -20.062 -37.25 -20.875 1 71 300 TRP A O 1
ATOM 2217 N N . ILE A 1 301 ? -19.562 -35.625 -19.469 1 70.38 301 ILE A N 1
ATOM 2218 C CA . ILE A 1 301 ? -19.422 -36.562 -18.359 1 70.38 301 ILE A CA 1
ATOM 2219 C C . ILE A 1 301 ? -20.75 -37.25 -18.094 1 70.38 301 ILE A C 1
ATOM 2221 O O . ILE A 1 301 ? -20.797 -38.469 -17.859 1 70.38 301 ILE A O 1
ATOM 2225 N N . GLU A 1 302 ? -21.75 -36.375 -18.094 1 72.31 302 GLU A N 1
ATOM 2226 C CA . GLU A 1 302 ? -23.062 -36.938 -17.859 1 72.31 302 GLU A CA 1
ATOM 2227 C C . GLU A 1 302 ? -23.422 -37.938 -18.953 1 72.31 302 GLU A C 1
ATOM 2229 O O . GLU A 1 302 ? -23.984 -39 -18.688 1 72.31 302 GLU A O 1
ATOM 2234 N N . ARG A 1 303 ? -23.047 -37.688 -20.078 1 73.31 303 ARG A N 1
ATOM 2235 C CA . ARG A 1 303 ? -23.297 -38.594 -21.203 1 73.31 303 ARG A CA 1
ATOM 2236 C C . ARG A 1 303 ? -22.5 -39.875 -21.031 1 73.31 303 ARG A C 1
ATOM 2238 O O . ARG A 1 303 ? -23.031 -40.969 -21.297 1 73.31 303 ARG A O 1
ATOM 2245 N N . ILE A 1 304 ? -21.375 -39.844 -20.625 1 72.06 304 ILE A N 1
ATOM 2246 C CA . ILE A 1 304 ? -20.547 -41 -20.344 1 72.06 304 ILE A CA 1
ATOM 2247 C C . ILE A 1 304 ? -21.172 -41.844 -19.234 1 72.06 304 ILE A C 1
ATOM 2249 O O . ILE A 1 304 ? -21.266 -43.062 -19.344 1 72.06 304 ILE A O 1
ATOM 2253 N N . ARG A 1 305 ? -21.656 -41.031 -18.25 1 75.5 305 ARG A N 1
ATOM 2254 C CA . ARG A 1 305 ? -22.281 -41.719 -17.125 1 75.5 305 ARG A CA 1
ATOM 2255 C C . ARG A 1 305 ? -23.5 -42.5 -17.562 1 75.5 305 ARG A C 1
ATOM 2257 O O . ARG A 1 305 ? -23.766 -43.594 -17.016 1 75.5 305 ARG A O 1
ATOM 2264 N N . GLN A 1 306 ? -24.031 -41.844 -18.531 1 78.25 306 GLN A N 1
ATOM 2265 C CA . GLN A 1 306 ? -25.25 -42.469 -19.031 1 78.25 306 GLN A CA 1
ATOM 2266 C C . GLN A 1 306 ? -24.938 -43.531 -20.062 1 78.25 306 GLN A C 1
ATOM 2268 O O . GLN A 1 306 ? -25.844 -44.219 -20.547 1 78.25 306 GLN A O 1
ATOM 2273 N N . GLY A 1 307 ? -23.625 -43.688 -20.25 1 72.94 307 GLY A N 1
ATOM 2274 C CA . GLY A 1 307 ? -23.219 -44.719 -21.203 1 72.94 307 GLY A CA 1
ATOM 2275 C C . GLY A 1 307 ? -23.516 -44.344 -22.641 1 72.94 307 GLY A C 1
ATOM 2276 O O . GLY A 1 307 ? -23.781 -45.25 -23.469 1 72.94 307 GLY A O 1
ATOM 2277 N N . ASP A 1 308 ? -23.578 -43.062 -22.766 1 68.06 308 ASP A N 1
ATOM 2278 C CA . ASP A 1 308 ? -23.859 -42.594 -24.125 1 68.06 308 ASP A CA 1
ATOM 2279 C C . ASP A 1 308 ? -22.797 -43.125 -25.094 1 68.06 308 ASP A C 1
ATOM 2281 O O . ASP A 1 308 ? -21.594 -42.938 -24.859 1 68.06 308 ASP A O 1
ATOM 2285 N N . ARG A 1 309 ? -23.172 -43.75 -26.109 1 67.06 309 ARG A N 1
ATOM 2286 C CA . ARG A 1 309 ? -22.281 -44.406 -27.047 1 67.06 309 ARG A CA 1
ATOM 2287 C C . ARG A 1 309 ? -21.672 -43.406 -28.031 1 67.06 309 ARG A C 1
ATOM 2289 O O . ARG A 1 309 ? -20.609 -43.656 -28.594 1 67.06 309 ARG A O 1
ATOM 2296 N N . GLU A 1 310 ? -22.328 -42.188 -28.25 1 66.75 310 GLU A N 1
ATOM 2297 C CA . GLU A 1 310 ? -21.859 -41.188 -29.219 1 66.75 310 GLU A CA 1
ATOM 2298 C C . GLU A 1 310 ? -21.141 -40.031 -28.516 1 66.75 310 GLU A C 1
ATOM 2300 O O . GLU A 1 310 ? -21.781 -39.094 -28.047 1 66.75 310 GLU A O 1
ATOM 2305 N N . LEU A 1 311 ? -20.078 -40.375 -27.875 1 58.44 311 LEU A N 1
ATOM 2306 C CA . LEU A 1 311 ? -19.375 -39.25 -27.25 1 58.44 311 LEU A CA 1
ATOM 2307 C C . LEU A 1 311 ? -18.719 -38.344 -28.297 1 58.44 311 LEU A C 1
ATOM 2309 O O . LEU A 1 311 ? -18.141 -38.844 -29.266 1 58.44 311 LEU A O 1
ATOM 2313 N N . MET B 1 1 ? 47.031 11.344 -10.508 1 24.66 1 MET B N 1
ATOM 2314 C CA . MET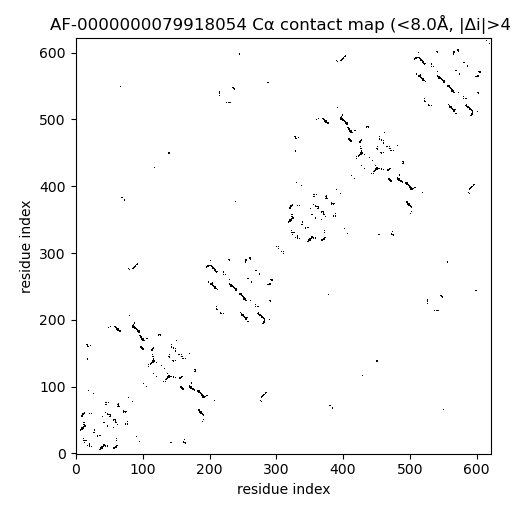 B 1 1 ? 46.938 11.828 -9.133 1 24.66 1 MET B CA 1
ATOM 2315 C C . MET B 1 1 ? 45.594 11.531 -8.523 1 24.66 1 MET B C 1
ATOM 2317 O O . MET B 1 1 ? 44.594 12.133 -8.914 1 24.66 1 MET B O 1
ATOM 2321 N N . ARG B 1 2 ? 45.156 10.375 -8.312 1 29.77 2 ARG B N 1
ATOM 2322 C CA . ARG B 1 2 ? 43.938 9.57 -8.289 1 29.77 2 ARG B CA 1
ATOM 2323 C C . ARG B 1 2 ? 43 10.062 -7.203 1 29.77 2 ARG B C 1
ATOM 2325 O O . ARG B 1 2 ? 43.125 9.703 -6.035 1 29.77 2 ARG B O 1
ATOM 2332 N N . ASN B 1 3 ? 42.625 11.477 -6.879 1 30.28 3 ASN B N 1
ATOM 2333 C CA . ASN B 1 3 ? 42.625 12.562 -5.906 1 30.28 3 ASN B CA 1
ATOM 2334 C C . ASN B 1 3 ? 41.688 12.297 -4.75 1 30.28 3 ASN B C 1
ATOM 2336 O O . ASN B 1 3 ? 41.438 11.141 -4.402 1 30.28 3 ASN B O 1
ATOM 2340 N N . LEU B 1 4 ? 40.75 13.359 -4.195 1 34.78 4 LEU B N 1
ATOM 2341 C CA . LEU B 1 4 ? 40 13.656 -2.996 1 34.78 4 LEU B CA 1
ATOM 2342 C C . LEU B 1 4 ? 38.906 12.602 -2.76 1 34.78 4 LEU B C 1
ATOM 2344 O O . LEU B 1 4 ? 38.031 12.414 -3.588 1 34.78 4 LEU B O 1
ATOM 2348 N N . ILE B 1 5 ? 39.062 11.477 -2.24 1 46.09 5 ILE B N 1
ATOM 2349 C CA . ILE B 1 5 ? 38.219 10.359 -1.829 1 46.09 5 ILE B CA 1
ATOM 2350 C C . ILE B 1 5 ? 36.844 10.891 -1.385 1 46.09 5 ILE B C 1
ATOM 2352 O O . ILE B 1 5 ? 36.719 11.469 -0.303 1 46.09 5 ILE B O 1
ATOM 2356 N N . GLY B 1 6 ? 36.156 11.641 -2.164 1 67.19 6 GLY B N 1
ATOM 2357 C CA . GLY B 1 6 ? 35 12.492 -1.901 1 67.19 6 GLY B CA 1
ATOM 2358 C C . GLY B 1 6 ? 33.938 11.805 -1.092 1 67.19 6 GLY B C 1
ATOM 2359 O O . GLY B 1 6 ? 33.812 10.578 -1.126 1 67.19 6 GLY B O 1
ATOM 2360 N N . VAL B 1 7 ? 33.562 12.484 0.034 1 87.38 7 VAL B N 1
ATOM 2361 C CA . VAL B 1 7 ? 32.469 12.094 0.912 1 87.38 7 VAL B CA 1
ATOM 2362 C C . VAL B 1 7 ? 31.219 11.758 0.078 1 87.38 7 VAL B C 1
ATOM 2364 O O . VAL B 1 7 ? 30.734 12.594 -0.693 1 87.38 7 VAL B O 1
ATOM 2367 N N . PRO B 1 8 ? 30.891 10.445 0.052 1 93.5 8 PRO B N 1
ATOM 2368 C CA . PRO B 1 8 ? 29.688 10.094 -0.728 1 93.5 8 PRO B CA 1
ATOM 2369 C C . PRO B 1 8 ? 28.469 10.922 -0.346 1 93.5 8 PRO B C 1
ATOM 2371 O O . PRO B 1 8 ? 28.266 11.227 0.833 1 93.5 8 PRO B O 1
ATOM 2374 N N . LYS B 1 9 ? 27.812 11.398 -1.311 1 97.62 9 LYS B N 1
ATOM 2375 C CA . LYS B 1 9 ? 26.531 12.078 -1.12 1 97.62 9 LYS B CA 1
ATOM 2376 C C . LYS B 1 9 ? 25.375 11.086 -1.181 1 97.62 9 LYS B C 1
ATOM 2378 O O . LYS B 1 9 ? 25.203 10.391 -2.18 1 97.62 9 LYS B O 1
ATOM 2383 N N . ILE B 1 10 ? 24.609 11.016 -0.134 1 98.44 10 ILE B N 1
ATOM 2384 C CA . ILE B 1 10 ? 23.5 10.07 -0.051 1 98.44 10 ILE B CA 1
ATOM 2385 C C . ILE B 1 10 ? 22.203 10.828 0.205 1 98.44 10 ILE B C 1
ATOM 2387 O O . ILE B 1 10 ? 22.078 11.562 1.187 1 98.44 10 ILE B O 1
ATOM 2391 N N . ALA B 1 11 ? 21.266 10.672 -0.672 1 98.62 11 ALA B N 1
ATOM 2392 C CA . ALA B 1 11 ? 19.938 11.25 -0.481 1 98.62 11 ALA B CA 1
ATOM 2393 C C . ALA B 1 11 ? 19.078 10.375 0.424 1 98.62 11 ALA B C 1
ATOM 2395 O O . ALA B 1 11 ? 19.297 9.164 0.519 1 98.62 11 ALA B O 1
ATOM 2396 N N . TYR B 1 12 ? 18.203 10.961 1.129 1 98.06 12 TYR B N 1
ATOM 2397 C CA . TYR B 1 12 ? 17.188 10.234 1.891 1 98.06 12 TYR B CA 1
ATOM 2398 C C . TYR B 1 12 ? 15.836 10.922 1.795 1 98.06 12 TYR B C 1
ATOM 2400 O O . TYR B 1 12 ? 15.758 12.133 1.59 1 98.06 12 TYR B O 1
ATOM 2408 N N . PHE B 1 13 ? 14.812 10.117 1.863 1 94.12 13 PHE B N 1
ATOM 2409 C CA . PHE B 1 13 ? 13.461 10.664 1.96 1 94.12 13 PHE B CA 1
ATOM 2410 C C . PHE B 1 13 ? 13.273 11.422 3.271 1 94.12 13 PHE B C 1
ATOM 2412 O O . PHE B 1 13 ? 13.125 10.805 4.328 1 94.12 13 PHE B O 1
ATOM 2419 N N . GLY B 1 14 ? 13.336 12.789 3.113 1 91.12 14 GLY B N 1
ATOM 2420 C CA . GLY B 1 14 ? 13.344 13.664 4.273 1 91.12 14 GLY B CA 1
ATOM 2421 C C . GLY B 1 14 ? 11.961 14.156 4.664 1 91.12 14 GLY B C 1
ATOM 2422 O O . GLY B 1 14 ? 10.961 13.523 4.32 1 91.12 14 GLY B O 1
ATOM 2423 N N . PRO B 1 15 ? 12.062 15.172 5.508 1 91.5 15 PRO B N 1
ATOM 2424 C CA . PRO B 1 15 ? 13.211 15.961 5.969 1 91.5 15 PRO B CA 1
ATOM 2425 C C . PRO B 1 15 ? 13.953 15.305 7.129 1 91.5 15 PRO B C 1
ATOM 2427 O O . PRO B 1 15 ? 13.75 14.117 7.402 1 91.5 15 PRO B O 1
ATOM 2430 N N . SER B 1 16 ? 14.945 16.109 7.672 1 92.94 16 SER B N 1
ATOM 2431 C CA . SER B 1 16 ? 15.672 15.625 8.844 1 92.94 16 SER B CA 1
ATOM 2432 C C . SER B 1 16 ? 14.719 15.32 10 1 92.94 16 SER B C 1
ATOM 2434 O O . SER B 1 16 ? 13.742 16.047 10.211 1 92.94 16 SER B O 1
ATOM 2436 N N . GLY B 1 17 ? 15.008 14.258 10.711 1 92.94 17 GLY B N 1
ATOM 2437 C CA . GLY B 1 17 ? 14.172 13.844 11.828 1 92.94 17 GLY B CA 1
ATOM 2438 C C . GLY B 1 17 ? 13.234 12.703 11.484 1 92.94 17 GLY B C 1
ATOM 2439 O O . GLY B 1 17 ? 12.453 12.258 12.328 1 92.94 17 GLY B O 1
ATOM 2440 N N . THR B 1 18 ? 13.312 12.227 10.273 1 92.94 18 THR B N 1
ATOM 2441 C CA . THR B 1 18 ? 12.43 11.164 9.82 1 92.94 18 THR B CA 1
ATOM 2442 C C . THR B 1 18 ? 13.047 9.797 10.102 1 92.94 18 THR B C 1
ATOM 2444 O O . THR B 1 18 ? 14.242 9.695 10.391 1 92.94 18 THR B O 1
ATOM 2447 N N . PHE B 1 19 ? 12.289 8.758 10.031 1 94.69 19 PHE B N 1
ATOM 2448 C CA . PHE B 1 19 ? 12.758 7.387 10.156 1 94.69 19 PHE B CA 1
ATOM 2449 C C . PHE B 1 19 ? 13.766 7.055 9.062 1 94.69 19 PHE B C 1
ATOM 2451 O O . PHE B 1 19 ? 14.695 6.277 9.281 1 94.69 19 PHE B O 1
ATOM 2458 N N . THR B 1 20 ? 13.594 7.629 7.859 1 96.88 20 THR B N 1
ATOM 2459 C CA . THR B 1 20 ? 14.516 7.336 6.766 1 96.88 20 THR B CA 1
ATOM 2460 C C . THR B 1 20 ? 15.922 7.836 7.094 1 96.88 20 THR B C 1
ATOM 2462 O O . THR B 1 20 ? 16.906 7.188 6.758 1 96.88 20 THR B O 1
ATOM 2465 N N . GLU B 1 21 ? 15.961 9.039 7.699 1 96.38 21 GLU B N 1
ATOM 2466 C CA . GLU B 1 21 ? 17.266 9.5 8.141 1 96.38 21 GLU B CA 1
ATOM 2467 C C . GLU B 1 21 ? 17.875 8.562 9.18 1 96.38 21 GLU B C 1
ATOM 2469 O O . GLU B 1 21 ? 19.078 8.297 9.164 1 96.38 21 GLU B O 1
ATOM 2474 N N . MET B 1 22 ? 17.094 8.125 10.102 1 96.06 22 MET B N 1
ATOM 2475 C CA . MET B 1 22 ? 17.547 7.156 11.094 1 96.06 22 MET B CA 1
ATOM 2476 C C . MET B 1 22 ? 18.047 5.883 10.414 1 96.06 22 MET B C 1
ATOM 2478 O O . MET B 1 22 ? 19.047 5.301 10.844 1 96.06 22 MET B O 1
ATOM 2482 N N . ALA B 1 23 ? 17.328 5.434 9.398 1 97.5 23 ALA B N 1
ATOM 2483 C CA . ALA B 1 23 ? 17.75 4.262 8.633 1 97.5 23 ALA B CA 1
ATOM 2484 C C . ALA B 1 23 ? 19.109 4.488 7.984 1 97.5 23 ALA B C 1
ATOM 2486 O O . ALA B 1 23 ? 19.953 3.59 7.957 1 97.5 23 ALA B O 1
ATOM 2487 N N . LEU B 1 24 ? 19.266 5.66 7.395 1 97.56 24 LEU B N 1
ATOM 2488 C CA . LEU B 1 24 ? 20.547 6.012 6.793 1 97.56 24 LEU B CA 1
ATOM 2489 C C . LEU B 1 24 ? 21.672 5.941 7.828 1 97.56 24 LEU B C 1
ATOM 2491 O O . LEU B 1 24 ? 22.75 5.422 7.543 1 97.56 24 LEU B O 1
ATOM 2495 N N . ALA B 1 25 ? 21.422 6.469 9.023 1 95.88 25 ALA B N 1
ATOM 2496 C CA . ALA B 1 25 ? 22.406 6.398 10.102 1 95.88 25 ALA B CA 1
ATOM 2497 C C . ALA B 1 25 ? 22.734 4.953 10.453 1 95.88 25 ALA B C 1
ATOM 2499 O O . ALA B 1 25 ? 23.891 4.617 10.727 1 95.88 25 ALA B O 1
ATOM 2500 N N . GLU B 1 26 ? 21.672 4.152 10.516 1 95.75 26 GLU B N 1
ATOM 2501 C CA . GLU B 1 26 ? 21.875 2.734 10.797 1 95.75 26 GLU B CA 1
ATOM 2502 C C . GLU B 1 26 ? 22.75 2.078 9.734 1 95.75 26 GLU B C 1
ATOM 2504 O O . GLU B 1 26 ? 23.609 1.256 10.047 1 95.75 26 GLU B O 1
ATOM 2509 N N . LEU B 1 27 ? 22.516 2.41 8.484 1 96.56 27 LEU B N 1
ATOM 2510 C CA . LEU B 1 27 ? 23.328 1.889 7.379 1 96.56 27 LEU B CA 1
ATOM 2511 C C . LEU B 1 27 ? 24.766 2.342 7.5 1 96.56 27 LEU B C 1
ATOM 2513 O O . LEU B 1 27 ? 25.688 1.566 7.234 1 96.56 27 LEU B O 1
ATOM 2517 N N . GLU B 1 28 ? 24.953 3.574 7.887 1 94.62 28 GLU B N 1
ATOM 2518 C CA . GLU B 1 28 ? 26.297 4.082 8.133 1 94.62 28 GLU B CA 1
ATOM 2519 C C . GLU B 1 28 ? 27 3.281 9.234 1 94.62 28 GLU B C 1
ATOM 2521 O O . GLU B 1 28 ? 28.156 2.873 9.07 1 94.62 28 GLU B O 1
ATOM 2526 N N . GLY B 1 29 ? 26.266 3.102 10.305 1 93.25 29 GLY B N 1
ATOM 2527 C CA . GLY B 1 29 ? 26.828 2.373 11.438 1 93.25 29 GLY B CA 1
ATOM 2528 C C . GLY B 1 29 ? 27.141 0.925 11.117 1 93.25 29 GLY B C 1
ATOM 2529 O O . GLY B 1 29 ? 28.047 0.336 11.711 1 93.25 29 GLY B O 1
ATOM 2530 N N . ALA B 1 30 ? 26.422 0.385 10.156 1 92.69 30 ALA B N 1
ATOM 2531 C CA . ALA B 1 30 ? 26.578 -1.021 9.797 1 92.69 30 ALA B CA 1
ATOM 2532 C C . ALA B 1 30 ? 27.672 -1.196 8.742 1 92.69 30 ALA B C 1
ATOM 2534 O O . ALA B 1 30 ? 27.953 -2.316 8.305 1 92.69 30 ALA B O 1
ATOM 2535 N N . GLY B 1 31 ? 28.25 -0.098 8.281 1 91.19 31 GLY B N 1
ATOM 2536 C CA . GLY B 1 31 ? 29.375 -0.18 7.359 1 91.19 31 GLY B CA 1
ATOM 2537 C C . GLY B 1 31 ? 28.953 -0.244 5.902 1 91.19 31 GLY B C 1
ATOM 2538 O O . GLY B 1 31 ? 29.656 -0.793 5.066 1 91.19 31 GLY B O 1
ATOM 2539 N N . ALA B 1 32 ? 27.75 0.235 5.633 1 91.81 32 ALA B N 1
ATOM 2540 C CA . ALA B 1 32 ? 27.281 0.259 4.246 1 91.81 32 ALA B CA 1
ATOM 2541 C C . ALA B 1 32 ? 28.094 1.241 3.412 1 91.81 32 ALA B C 1
ATOM 2543 O O . ALA B 1 32 ? 28.062 1.2 2.182 1 91.81 32 ALA B O 1
ATOM 2544 N N . PHE B 1 33 ? 28.797 2.107 4.168 1 92.19 33 PHE B N 1
ATOM 2545 C CA . PHE B 1 33 ? 29.656 3.1 3.529 1 92.19 33 PHE B CA 1
ATOM 2546 C C . PHE B 1 33 ? 31.078 3.043 4.105 1 92.19 33 PHE B C 1
ATOM 2548 O O . PHE B 1 33 ? 31.281 2.537 5.211 1 92.19 33 PHE B O 1
ATOM 2555 N N . ASP B 1 34 ? 32.031 3.486 3.352 1 87.31 34 ASP B N 1
ATOM 2556 C CA . ASP B 1 34 ? 33.438 3.451 3.785 1 87.31 34 ASP B CA 1
ATOM 2557 C C . ASP B 1 34 ? 33.719 4.547 4.809 1 87.31 34 ASP B C 1
ATOM 2559 O O . ASP B 1 34 ? 34.75 4.523 5.48 1 87.31 34 ASP B O 1
ATOM 2563 N N . GLY B 1 35 ? 32.938 5.477 4.945 1 86.31 35 GLY B N 1
ATOM 2564 C CA . GLY B 1 35 ? 33.094 6.609 5.844 1 86.31 35 GLY B CA 1
ATOM 2565 C C . GLY B 1 35 ? 31.828 7.449 5.973 1 86.31 35 GLY B C 1
ATOM 2566 O O . GLY B 1 35 ? 30.734 7.004 5.617 1 86.31 35 GLY B O 1
ATOM 2567 N N . PRO B 1 36 ? 31.969 8.578 6.641 1 88.88 36 PRO B N 1
ATOM 2568 C CA . PRO B 1 36 ? 30.812 9.461 6.77 1 88.88 36 PRO B 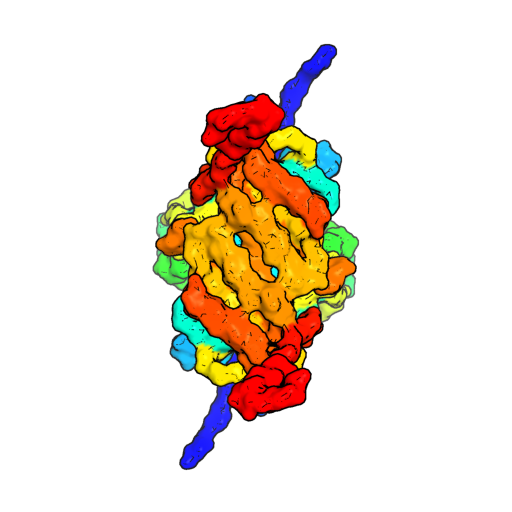CA 1
ATOM 2569 C C . PRO B 1 36 ? 30.234 9.875 5.418 1 88.88 36 PRO B C 1
ATOM 2571 O O . PRO B 1 36 ? 30.953 9.922 4.422 1 88.88 36 PRO B O 1
ATOM 2574 N N . VAL B 1 37 ? 28.969 10.109 5.418 1 95.56 37 VAL B N 1
ATOM 2575 C CA . VAL B 1 37 ? 28.312 10.492 4.168 1 95.56 37 VAL B CA 1
ATOM 2576 C C . VAL B 1 37 ? 27.719 11.891 4.305 1 95.56 37 VAL B C 1
ATOM 2578 O O . VAL B 1 37 ? 27.422 12.336 5.418 1 95.56 37 VAL B O 1
ATOM 2581 N N . GLU B 1 38 ? 27.703 12.594 3.225 1 97 38 GLU B N 1
ATOM 2582 C CA . GLU B 1 38 ? 26.891 13.805 3.145 1 97 38 GLU B CA 1
ATOM 2583 C C . GLU B 1 38 ? 25.438 13.477 2.861 1 97 38 GLU B C 1
ATOM 2585 O O . GLU B 1 38 ? 25.109 12.844 1.854 1 97 38 GLU B O 1
ATOM 2590 N N . ARG B 1 39 ? 24.609 13.898 3.76 1 97.06 39 ARG B N 1
ATOM 2591 C CA . ARG B 1 39 ? 23.188 13.578 3.645 1 97.06 39 ARG B CA 1
ATOM 2592 C C . ARG B 1 39 ? 22.438 14.664 2.883 1 97.06 39 ARG B C 1
ATOM 2594 O O . ARG B 1 39 ? 22.625 15.852 3.146 1 97.06 39 ARG B O 1
ATOM 2601 N N . VAL B 1 40 ? 21.625 14.297 1.934 1 97.75 40 VAL B N 1
ATOM 2602 C CA . VAL B 1 40 ? 20.812 15.203 1.138 1 97.75 40 VAL B CA 1
ATOM 2603 C C . VAL B 1 40 ? 19.328 14.844 1.294 1 97.75 40 VAL B C 1
ATOM 2605 O O . VAL B 1 40 ? 18.906 13.766 0.879 1 97.75 40 VAL B O 1
ATOM 2608 N N . ALA B 1 41 ? 18.562 15.766 1.895 1 96.19 41 ALA B N 1
ATOM 2609 C CA . ALA B 1 41 ? 17.141 15.516 2.086 1 96.19 41 ALA B CA 1
ATOM 2610 C C . ALA B 1 41 ? 16.375 15.711 0.782 1 96.19 41 ALA B C 1
ATOM 2612 O O . ALA B 1 41 ? 16.656 16.641 0.017 1 96.19 41 ALA B O 1
ATOM 2613 N N . ALA B 1 42 ? 15.445 14.828 0.498 1 95.31 42 ALA B N 1
ATOM 2614 C CA . ALA B 1 42 ? 14.531 14.945 -0.635 1 95.31 42 ALA B CA 1
ATOM 2615 C C . ALA B 1 42 ? 13.086 14.781 -0.187 1 95.31 42 ALA B C 1
ATOM 2617 O O . ALA B 1 42 ? 12.812 14.211 0.873 1 95.31 42 ALA B O 1
ATOM 2618 N N . SER B 1 43 ? 12.141 15.195 -1.002 1 87 43 SER B N 1
ATOM 2619 C CA . SER B 1 43 ? 10.781 15.461 -0.536 1 87 43 SER B CA 1
ATOM 2620 C C . SER B 1 43 ? 9.891 14.234 -0.708 1 87 43 SER B C 1
ATOM 2622 O O . SER B 1 43 ? 8.789 14.18 -0.152 1 87 43 SER B O 1
ATOM 2624 N N . SER B 1 44 ? 10.281 13.266 -1.488 1 89.69 44 SER B N 1
ATOM 2625 C CA . SER B 1 44 ? 9.508 12.047 -1.735 1 89.69 44 SER B CA 1
ATOM 2626 C C . SER B 1 44 ? 10.414 10.891 -2.148 1 89.69 44 SER B C 1
ATOM 2628 O O . SER B 1 44 ? 11.555 11.109 -2.574 1 89.69 44 SER B O 1
ATOM 2630 N N . PRO B 1 45 ? 9.906 9.688 -2.039 1 94.19 45 PRO B N 1
ATOM 2631 C CA . PRO B 1 45 ? 10.734 8.57 -2.471 1 94.19 45 PRO B CA 1
ATOM 2632 C C . PRO B 1 45 ? 11.125 8.656 -3.945 1 94.19 45 PRO B C 1
ATOM 2634 O O . PRO B 1 45 ? 12.297 8.5 -4.289 1 94.19 45 PRO B O 1
ATOM 2637 N N . PRO B 1 46 ? 10.195 9.039 -4.852 1 94.5 46 PRO B N 1
ATOM 2638 C CA . PRO B 1 46 ? 10.594 9.18 -6.254 1 94.5 46 PRO B CA 1
ATOM 2639 C C . PRO B 1 46 ? 11.633 10.281 -6.465 1 94.5 46 PRO B C 1
ATOM 2641 O O . PRO B 1 46 ? 12.602 10.086 -7.211 1 94.5 46 PRO B O 1
ATOM 2644 N N . ALA B 1 47 ? 11.414 11.391 -5.785 1 94.06 47 ALA B N 1
ATOM 2645 C CA . ALA B 1 47 ? 12.383 12.477 -5.91 1 94.06 47 ALA B CA 1
ATOM 2646 C C . ALA B 1 47 ? 13.758 12.055 -5.402 1 94.06 47 ALA B C 1
ATOM 2648 O O . ALA B 1 47 ? 14.781 12.445 -5.973 1 94.06 47 ALA B O 1
ATOM 2649 N N . THR B 1 48 ? 13.773 11.312 -4.332 1 97.62 48 THR B N 1
ATOM 2650 C CA . THR B 1 48 ? 15.008 10.812 -3.748 1 97.62 48 THR B CA 1
ATOM 2651 C C . THR B 1 48 ? 15.75 9.922 -4.738 1 97.62 48 THR B C 1
ATOM 2653 O O . THR B 1 48 ? 16.953 10.086 -4.945 1 97.62 48 THR B O 1
ATOM 2656 N N . LEU B 1 49 ? 15.047 9.047 -5.41 1 98.19 49 LEU B N 1
ATOM 2657 C CA . LEU B 1 49 ? 15.625 8.109 -6.367 1 98.19 49 LEU B CA 1
ATOM 2658 C C . LEU B 1 49 ? 16.062 8.836 -7.637 1 98.19 49 LEU B C 1
ATOM 2660 O O . LEU B 1 49 ? 17.062 8.461 -8.25 1 98.19 49 LEU B O 1
ATOM 2664 N N . GLU B 1 50 ? 15.32 9.891 -8 1 97.44 50 GLU B N 1
ATOM 2665 C CA . GLU B 1 50 ? 15.656 10.656 -9.195 1 97.44 50 GLU B CA 1
ATOM 2666 C C . GLU B 1 50 ? 17 11.359 -9.047 1 97.44 50 GLU B C 1
ATOM 2668 O O . GLU B 1 50 ? 17.734 11.523 -10.023 1 97.44 50 GLU B O 1
ATOM 2673 N N . LEU B 1 51 ? 17.344 11.727 -7.852 1 98.25 51 LEU B N 1
ATOM 2674 C CA . LEU B 1 51 ? 18.641 12.352 -7.602 1 98.25 51 LEU B CA 1
ATOM 2675 C C . LEU B 1 51 ? 19.781 11.406 -7.965 1 98.25 51 LEU B C 1
ATOM 2677 O O . LEU B 1 51 ? 20.844 11.852 -8.406 1 98.25 51 LEU B O 1
ATOM 2681 N N . VAL B 1 52 ? 19.609 10.141 -7.797 1 97.94 52 VAL B N 1
ATOM 2682 C CA . VAL B 1 52 ? 20.609 9.148 -8.188 1 97.94 52 VAL B CA 1
ATOM 2683 C C . VAL B 1 52 ? 20.703 9.078 -9.711 1 97.94 52 VAL B C 1
ATOM 2685 O O . VAL B 1 52 ? 21.797 9.102 -10.273 1 97.94 52 VAL B O 1
ATOM 2688 N N . ARG B 1 53 ? 19.531 9.039 -10.359 1 97.56 53 ARG B N 1
ATOM 2689 C CA . ARG B 1 53 ? 19.484 8.961 -11.812 1 97.56 53 ARG B CA 1
ATOM 2690 C C . ARG B 1 53 ? 20.156 10.18 -12.445 1 97.56 53 ARG B C 1
ATOM 2692 O O . ARG B 1 53 ? 20.844 10.062 -13.453 1 97.56 53 ARG B O 1
ATOM 2699 N N . ASP B 1 54 ? 19.953 11.289 -11.82 1 97.44 54 ASP B N 1
ATOM 2700 C CA . ASP B 1 54 ? 20.484 12.547 -12.344 1 97.44 54 ASP B CA 1
ATOM 2701 C C . ASP B 1 54 ? 21.969 12.695 -12.031 1 97.44 54 ASP B C 1
ATOM 2703 O O . ASP B 1 54 ? 22.609 13.633 -12.492 1 97.44 54 ASP B O 1
ATOM 2707 N N . GLY B 1 55 ? 22.484 11.836 -11.25 1 96.62 55 GLY B N 1
ATOM 2708 C CA . GLY B 1 55 ? 23.891 11.875 -10.891 1 96.62 55 GLY B CA 1
ATOM 2709 C C . GLY B 1 55 ? 24.219 12.938 -9.852 1 96.62 55 GLY B C 1
ATOM 2710 O O . GLY B 1 55 ? 25.375 13.328 -9.695 1 96.62 55 GLY B O 1
ATOM 2711 N N . VAL B 1 56 ? 23.188 13.445 -9.148 1 97.44 56 VAL B N 1
ATOM 2712 C CA . VAL B 1 56 ? 23.359 14.477 -8.133 1 97.44 56 VAL B CA 1
ATOM 2713 C C . VAL B 1 56 ? 23.922 13.859 -6.855 1 97.44 56 VAL B C 1
ATOM 2715 O O . VAL B 1 56 ? 24.656 14.516 -6.109 1 97.44 56 VAL B O 1
ATOM 2718 N N . VAL B 1 57 ? 23.516 12.641 -6.586 1 98.31 57 VAL B N 1
ATOM 2719 C CA . VAL B 1 57 ? 23.969 11.922 -5.402 1 98.31 57 VAL B CA 1
ATOM 2720 C C . VAL B 1 57 ? 24.469 10.539 -5.809 1 98.31 57 VAL B C 1
ATOM 2722 O O . VAL B 1 57 ? 24.219 10.078 -6.926 1 98.31 57 VAL B O 1
ATOM 2725 N N . ASP B 1 58 ? 25.172 9.922 -4.891 1 97.38 58 ASP B N 1
ATOM 2726 C CA . ASP B 1 58 ? 25.781 8.625 -5.164 1 97.38 58 ASP B CA 1
ATOM 2727 C C . ASP B 1 58 ? 24.828 7.484 -4.801 1 97.38 58 ASP B C 1
ATOM 2729 O O . ASP B 1 58 ? 25 6.352 -5.266 1 97.38 58 ASP B O 1
ATOM 2733 N N . GLY B 1 59 ? 23.922 7.75 -3.98 1 98.19 59 GLY B N 1
ATOM 2734 C CA . GLY B 1 59 ? 22.938 6.785 -3.537 1 98.19 59 GLY B CA 1
ATOM 2735 C C . GLY B 1 59 ? 21.75 7.426 -2.842 1 98.19 59 GLY B C 1
ATOM 2736 O O . GLY B 1 59 ? 21.734 8.633 -2.611 1 98.19 59 GLY B O 1
ATOM 2737 N N . ALA B 1 60 ? 20.766 6.613 -2.566 1 98.75 60 ALA B N 1
ATOM 2738 C CA . ALA B 1 60 ? 19.531 7.078 -1.929 1 98.75 60 ALA B CA 1
ATOM 2739 C C . ALA B 1 60 ? 19 6.043 -0.946 1 98.75 60 ALA B C 1
ATOM 2741 O O . ALA B 1 60 ? 19.047 4.84 -1.215 1 98.75 60 ALA B O 1
ATOM 2742 N N . VAL B 1 61 ? 18.516 6.504 0.195 1 98.75 61 VAL B N 1
ATOM 2743 C CA . VAL B 1 61 ? 17.828 5.652 1.161 1 98.75 61 VAL B CA 1
ATOM 2744 C C . VAL B 1 61 ? 16.328 5.965 1.155 1 98.75 61 VAL B C 1
ATOM 2746 O O . VAL B 1 61 ? 15.93 7.117 1.312 1 98.75 61 VAL B O 1
ATOM 2749 N N . VAL B 1 62 ? 15.539 4.914 0.927 1 98.56 62 VAL B N 1
ATOM 2750 C CA . VAL B 1 62 ? 14.094 5.066 0.853 1 98.56 62 VAL B CA 1
ATOM 2751 C C . VAL B 1 62 ? 13.414 3.879 1.532 1 98.56 62 VAL B C 1
ATOM 2753 O O . VAL B 1 62 ? 13.961 2.775 1.564 1 98.56 62 VAL B O 1
ATOM 2756 N N . PRO B 1 63 ? 12.234 4.156 2.156 1 97.38 63 PRO B N 1
ATOM 2757 C CA . PRO B 1 63 ? 11.453 3.016 2.635 1 97.38 63 PRO B CA 1
ATOM 2758 C C . PRO B 1 63 ? 10.875 2.176 1.496 1 97.38 63 PRO B C 1
ATOM 2760 O O . PRO B 1 63 ? 10.547 2.711 0.435 1 97.38 63 PRO B O 1
ATOM 2763 N N . ILE B 1 64 ? 10.773 0.863 1.675 1 97.12 64 ILE B N 1
ATOM 2764 C CA . ILE B 1 64 ? 10.281 0.024 0.588 1 97.12 64 ILE B CA 1
ATOM 2765 C C . ILE B 1 64 ? 9.125 -0.839 1.087 1 97.12 64 ILE B C 1
ATOM 2767 O O . ILE B 1 64 ? 8.242 -1.215 0.31 1 97.12 64 ILE B O 1
ATOM 2771 N N . GLU B 1 65 ? 9.07 -1.131 2.387 1 94.62 65 GLU B N 1
ATOM 2772 C CA . GLU B 1 65 ? 8.016 -1.982 2.934 1 94.62 65 GLU B CA 1
ATOM 2773 C C . GLU B 1 65 ? 7.824 -1.73 4.426 1 94.62 65 GLU B C 1
ATOM 2775 O O . GLU B 1 65 ? 8.797 -1.602 5.172 1 94.62 65 GLU B O 1
ATOM 2780 N N . SER B 1 66 ? 6.586 -1.618 4.812 1 91.69 66 SER B N 1
ATOM 2781 C CA . SER B 1 66 ? 6.18 -1.538 6.215 1 91.69 66 SER B CA 1
ATOM 2782 C C . SER B 1 66 ? 5.375 -2.766 6.629 1 91.69 66 SER B C 1
ATOM 2784 O O . SER B 1 66 ? 4.508 -3.225 5.883 1 91.69 66 SER B O 1
ATOM 2786 N N . SER B 1 67 ? 5.73 -3.301 7.816 1 88.38 67 SER B N 1
ATOM 2787 C CA . SER B 1 67 ? 4.984 -4.453 8.312 1 88.38 67 SER B CA 1
ATOM 2788 C C . SER B 1 67 ? 3.531 -4.09 8.602 1 88.38 67 SER B C 1
ATOM 2790 O O . SER B 1 67 ? 2.674 -4.969 8.703 1 88.38 67 SER B O 1
ATOM 2792 N N . VAL B 1 68 ? 3.262 -2.836 8.711 1 87.38 68 VAL B N 1
ATOM 2793 C CA . VAL B 1 68 ? 1.918 -2.377 9.055 1 87.38 68 VAL B CA 1
ATOM 2794 C C . VAL B 1 68 ? 1.205 -1.883 7.793 1 87.38 68 VAL B C 1
ATOM 2796 O O . VAL B 1 68 ? 0.092 -2.32 7.492 1 87.38 68 VAL B O 1
ATOM 2799 N N . GLU B 1 69 ? 1.892 -1.118 6.949 1 87.62 69 GLU B N 1
ATOM 2800 C CA . GLU B 1 69 ? 1.259 -0.437 5.824 1 87.62 69 GLU B CA 1
ATOM 2801 C C . GLU B 1 69 ? 1.468 -1.207 4.523 1 87.62 69 GLU B C 1
ATOM 2803 O O . GLU B 1 69 ? 0.855 -0.889 3.504 1 87.62 69 GLU B O 1
ATOM 2808 N N . GLY B 1 70 ? 2.344 -2.191 4.586 1 90 70 GLY B N 1
ATOM 2809 C CA . GLY B 1 70 ? 2.645 -2.91 3.359 1 90 70 GLY B CA 1
ATOM 2810 C C . GLY B 1 70 ? 3.654 -2.195 2.482 1 90 70 GLY B C 1
ATOM 2811 O O . GLY B 1 70 ? 4.57 -1.539 2.984 1 90 70 GLY B O 1
ATOM 2812 N N . ALA B 1 71 ? 3.52 -2.41 1.156 1 92.44 71 ALA B N 1
ATOM 2813 C CA . ALA B 1 71 ? 4.484 -1.88 0.196 1 92.44 71 ALA B CA 1
ATOM 2814 C C . ALA B 1 71 ? 4.43 -0.356 0.149 1 92.44 71 ALA B C 1
ATOM 2816 O O . ALA B 1 71 ? 3.352 0.236 0.244 1 92.44 71 ALA B O 1
ATOM 2817 N N . VAL B 1 72 ? 5.617 0.233 0.054 1 93.56 72 VAL B N 1
ATOM 2818 C CA . VAL B 1 72 ? 5.691 1.652 -0.274 1 93.56 72 VAL B CA 1
ATOM 2819 C C . VAL B 1 72 ? 5.625 1.837 -1.788 1 93.56 72 VAL B C 1
ATOM 2821 O O . VAL B 1 72 ? 6.66 1.884 -2.459 1 93.56 72 VAL B O 1
ATOM 2824 N N . VAL B 1 73 ? 4.496 2.086 -2.277 1 92.06 73 VAL B N 1
ATOM 2825 C CA . VAL B 1 73 ? 4.184 1.978 -3.697 1 92.06 73 VAL B CA 1
ATOM 2826 C C . VAL B 1 73 ? 4.984 3.012 -4.484 1 92.06 73 VAL B C 1
ATOM 2828 O O . VAL B 1 73 ? 5.555 2.699 -5.531 1 92.06 73 VAL B O 1
ATOM 2831 N N . PRO B 1 74 ? 5.066 4.305 -4.012 1 91.88 74 PRO B N 1
ATOM 2832 C CA . PRO B 1 74 ? 5.871 5.262 -4.777 1 91.88 74 PRO B CA 1
ATOM 2833 C C . PRO B 1 74 ? 7.312 4.797 -4.98 1 91.88 74 PRO B C 1
ATOM 2835 O O . PRO B 1 74 ? 7.91 5.066 -6.023 1 91.88 74 PRO B O 1
ATOM 2838 N N . THR B 1 75 ? 7.824 4.133 -3.984 1 96.25 75 THR B N 1
ATOM 2839 C CA . THR B 1 75 ? 9.172 3.576 -4.109 1 96.25 75 THR B CA 1
ATOM 2840 C C . THR B 1 75 ? 9.195 2.457 -5.145 1 96.25 75 THR B C 1
ATOM 2842 O O . THR B 1 75 ? 10.023 2.473 -6.059 1 96.25 75 THR B O 1
ATOM 2845 N N . LEU B 1 76 ? 8.273 1.523 -5.02 1 95.75 76 LEU B N 1
ATOM 2846 C CA . LEU B 1 76 ? 8.219 0.375 -5.918 1 95.75 76 LEU B CA 1
ATOM 2847 C C . LEU B 1 76 ? 8.047 0.824 -7.363 1 95.75 76 LEU B C 1
ATOM 2849 O O . LEU B 1 76 ? 8.812 0.417 -8.242 1 95.75 76 LEU B O 1
ATOM 2853 N N . ASP B 1 77 ? 7.141 1.672 -7.605 1 93.56 77 ASP B N 1
ATOM 2854 C CA . ASP B 1 77 ? 6.852 2.141 -8.953 1 93.56 77 ASP B CA 1
ATOM 2855 C C . ASP B 1 77 ? 8.055 2.869 -9.555 1 93.56 77 ASP B C 1
ATOM 2857 O O . ASP B 1 77 ? 8.352 2.729 -10.742 1 93.56 77 ASP B O 1
ATOM 2861 N N . SER B 1 78 ? 8.695 3.662 -8.695 1 94.94 78 SER B N 1
ATOM 2862 C CA . SER B 1 78 ? 9.867 4.398 -9.164 1 94.94 78 SER B CA 1
ATOM 2863 C C . SER B 1 78 ? 10.992 3.453 -9.562 1 94.94 78 SER B C 1
ATOM 2865 O O . SER B 1 78 ? 11.734 3.719 -10.508 1 94.94 78 SER B O 1
ATOM 2867 N N . LEU B 1 79 ? 11.109 2.396 -8.867 1 96.56 79 LEU B N 1
ATOM 2868 C CA . LEU B 1 79 ? 12.172 1.434 -9.156 1 96.56 79 LEU B CA 1
ATOM 2869 C C . LEU B 1 79 ? 11.844 0.634 -10.414 1 96.56 79 LEU B C 1
ATOM 2871 O O . LEU B 1 79 ? 12.742 0.1 -11.07 1 96.56 79 LEU B O 1
ATOM 2875 N N . ALA B 1 80 ? 10.562 0.541 -10.695 1 94.44 80 ALA B N 1
ATOM 2876 C CA . ALA B 1 80 ? 10.125 -0.283 -11.82 1 94.44 80 ALA B CA 1
ATOM 2877 C C . ALA B 1 80 ? 10.234 0.485 -13.133 1 94.44 80 ALA B C 1
ATOM 2879 O O . ALA B 1 80 ? 10.188 -0.111 -14.211 1 94.44 80 ALA B O 1
ATOM 2880 N N . LEU B 1 81 ? 10.328 1.795 -13.102 1 91.31 81 LEU B N 1
ATOM 2881 C CA . LEU B 1 81 ? 10.266 2.619 -14.305 1 91.31 81 LEU B CA 1
ATOM 2882 C C . LEU B 1 81 ? 11.547 3.436 -14.469 1 91.31 81 LEU B C 1
ATOM 2884 O O . LEU B 1 81 ? 12.336 3.561 -13.523 1 91.31 81 LEU B O 1
ATOM 2888 N N . GLY B 1 82 ? 11.758 3.959 -15.672 1 91.12 82 GLY B N 1
ATOM 2889 C CA . GLY B 1 82 ? 12.906 4.816 -15.922 1 91.12 82 GLY B CA 1
ATOM 2890 C C . GLY B 1 82 ? 14.219 4.055 -15.977 1 91.12 82 GLY B C 1
ATOM 2891 O O . GLY B 1 82 ? 14.227 2.838 -16.188 1 91.12 82 GLY B O 1
ATOM 2892 N N . GLU B 1 83 ? 15.273 4.828 -15.844 1 95.12 83 GLU B N 1
ATOM 2893 C CA . GLU B 1 83 ? 16.594 4.215 -15.836 1 95.12 83 GLU B CA 1
ATOM 2894 C C . GLU B 1 83 ? 16.766 3.275 -14.641 1 95.12 83 GLU B C 1
ATOM 2896 O O . GLU B 1 83 ? 16.344 3.598 -13.531 1 95.12 83 GLU B O 1
ATOM 2901 N N . ARG B 1 84 ? 17.375 2.236 -14.93 1 95.5 84 ARG B N 1
ATOM 2902 C CA . ARG B 1 84 ? 17.484 1.203 -13.906 1 95.5 84 ARG B CA 1
ATOM 2903 C C . ARG B 1 84 ? 18.328 1.691 -12.727 1 95.5 84 ARG B C 1
ATOM 2905 O O . ARG B 1 84 ? 19.359 2.342 -12.922 1 95.5 84 ARG B O 1
ATOM 2912 N N . LEU B 1 85 ? 17.859 1.471 -11.578 1 97.75 85 LEU B N 1
ATOM 2913 C CA . LEU B 1 85 ? 18.578 1.626 -10.328 1 97.75 85 LEU B CA 1
ATOM 2914 C C . LEU B 1 85 ? 18.781 0.278 -9.641 1 97.75 85 LEU B C 1
ATOM 2916 O O . LEU B 1 85 ? 18.234 -0.734 -10.086 1 97.75 85 LEU B O 1
ATOM 2920 N N . GLN B 1 86 ? 19.594 0.225 -8.625 1 97.81 86 GLN B N 1
ATOM 2921 C CA . GLN B 1 86 ? 19.922 -1.052 -8 1 97.81 86 GLN B CA 1
ATOM 2922 C C . GLN B 1 86 ? 19.953 -0.93 -6.477 1 97.81 86 GLN B C 1
ATOM 2924 O O . GLN B 1 86 ? 20.531 0.006 -5.934 1 97.81 86 GLN B O 1
ATOM 2929 N N . ILE B 1 87 ? 19.188 -1.832 -5.824 1 98.38 87 ILE B N 1
ATOM 2930 C CA . ILE B 1 87 ? 19.281 -1.944 -4.375 1 98.38 87 ILE B CA 1
ATOM 2931 C C . ILE B 1 87 ? 20.578 -2.66 -3.99 1 98.38 87 ILE B C 1
ATOM 2933 O O . ILE B 1 87 ? 20.875 -3.732 -4.52 1 98.38 87 ILE B O 1
ATOM 2937 N N . VAL B 1 88 ? 21.312 -2.092 -3.008 1 97.5 88 VAL B N 1
ATOM 2938 C CA . VAL B 1 88 ? 22.609 -2.697 -2.705 1 97.5 88 VAL B CA 1
ATOM 2939 C C . VAL B 1 88 ? 22.688 -3.035 -1.217 1 97.5 88 VAL B C 1
ATOM 2941 O O . VAL B 1 88 ? 23.578 -3.771 -0.786 1 97.5 88 VAL B O 1
ATOM 2944 N N . ALA B 1 89 ? 21.797 -2.539 -0.463 1 97.88 89 ALA B N 1
ATOM 2945 C CA . ALA B 1 89 ? 21.719 -2.812 0.97 1 97.88 89 ALA B CA 1
ATOM 2946 C C . ALA B 1 89 ? 20.312 -2.527 1.514 1 97.88 89 ALA B C 1
ATOM 2948 O O . ALA B 1 89 ? 19.516 -1.861 0.856 1 97.88 89 ALA B O 1
ATOM 2949 N N . GLU B 1 90 ? 20.047 -3.09 2.621 1 98.25 90 GLU B N 1
ATOM 2950 C CA . GLU B 1 90 ? 18.812 -2.773 3.33 1 98.25 90 GLU B CA 1
ATOM 2951 C C . GLU B 1 90 ? 19.047 -2.678 4.836 1 98.25 90 GLU B C 1
ATOM 2953 O O . GLU B 1 90 ? 20.078 -3.125 5.336 1 98.25 90 GLU B O 1
ATOM 2958 N N . THR B 1 91 ? 18.172 -1.995 5.5 1 97.25 91 THR B N 1
ATOM 2959 C CA . THR B 1 91 ? 18.047 -2.051 6.949 1 97.25 91 THR B CA 1
ATOM 2960 C C . THR B 1 91 ? 16.578 -2.057 7.367 1 97.25 91 THR B C 1
ATOM 2962 O O . THR B 1 91 ? 15.695 -1.772 6.559 1 97.25 91 THR B O 1
ATOM 2965 N N . GLU B 1 92 ? 16.312 -2.539 8.516 1 95.44 92 GLU B N 1
ATOM 2966 C CA . GLU B 1 92 ? 14.969 -2.564 9.086 1 95.44 92 GLU B CA 1
ATOM 2967 C C . GLU B 1 92 ? 14.93 -1.864 10.438 1 95.44 92 GLU B C 1
ATOM 2969 O O . GLU B 1 92 ? 15.781 -2.119 11.297 1 95.44 92 GLU B O 1
ATOM 2974 N N . LEU B 1 93 ? 14.031 -0.955 10.555 1 94.44 93 LEU B N 1
ATOM 2975 C CA . LEU B 1 93 ? 13.875 -0.234 11.812 1 94.44 93 LEU B CA 1
ATOM 2976 C C . LEU B 1 93 ? 12.562 -0.601 12.492 1 94.44 93 LEU B C 1
ATOM 2978 O O . LEU B 1 93 ? 11.531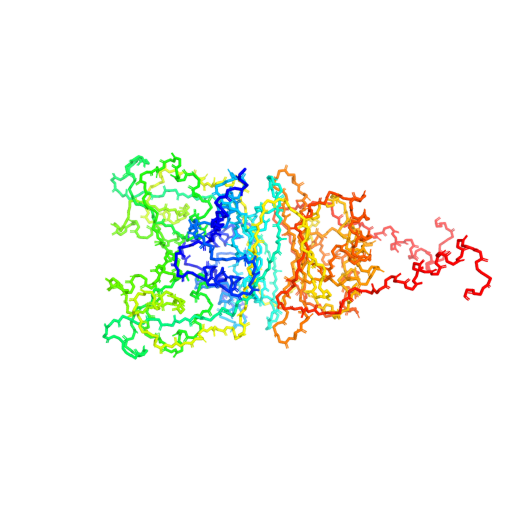 -0.754 11.828 1 94.44 93 LEU B O 1
ATOM 2982 N N . ASP B 1 94 ? 12.648 -0.777 13.781 1 90 94 ASP B N 1
ATOM 2983 C CA . ASP B 1 94 ? 11.406 -0.745 14.555 1 90 94 ASP B CA 1
ATOM 2984 C C . ASP B 1 94 ? 10.75 0.632 14.484 1 90 94 ASP B C 1
ATOM 2986 O O . ASP B 1 94 ? 11.406 1.649 14.734 1 90 94 ASP B O 1
ATOM 2990 N N . VAL B 1 95 ? 9.594 0.56 13.984 1 87.19 95 VAL B N 1
ATOM 2991 C CA . VAL B 1 95 ? 8.867 1.822 13.914 1 87.19 95 VAL B CA 1
ATOM 2992 C C . VAL B 1 95 ? 7.996 1.99 15.156 1 87.19 95 VAL B C 1
ATOM 2994 O O . VAL B 1 95 ? 6.922 1.396 15.25 1 87.19 95 VAL B O 1
ATOM 2997 N N . ALA B 1 96 ? 8.539 2.66 16.125 1 89.62 96 ALA B N 1
ATOM 2998 C CA . ALA B 1 96 ? 7.852 3.09 17.344 1 89.62 96 ALA B CA 1
ATOM 2999 C C . ALA B 1 96 ? 7.973 4.598 17.531 1 89.62 96 ALA B C 1
ATOM 3001 O O . ALA B 1 96 ? 9.047 5.172 17.344 1 89.62 96 ALA B O 1
ATOM 3002 N N . PHE B 1 97 ? 6.867 5.148 17.828 1 95.38 97 PHE B N 1
ATOM 3003 C CA . PHE B 1 97 ? 6.805 6.605 17.875 1 95.38 97 PHE B CA 1
ATOM 3004 C C . PHE B 1 97 ? 7.094 7.125 19.266 1 95.38 97 PHE B C 1
ATOM 3006 O O . PHE B 1 97 ? 6.988 6.383 20.25 1 95.38 97 PHE B O 1
ATOM 3013 N N . GLU B 1 98 ? 7.555 8.281 19.297 1 97.06 98 GLU B N 1
ATOM 3014 C CA . GLU B 1 98 ? 7.617 9.062 20.531 1 97.06 98 GLU B CA 1
ATOM 3015 C C . GLU B 1 98 ? 6.473 10.07 20.594 1 97.06 98 GLU B C 1
ATOM 3017 O O . GLU B 1 98 ? 6.098 10.672 19.594 1 97.06 98 GLU B O 1
ATOM 3022 N N . ILE B 1 99 ? 5.891 10.109 21.781 1 98.38 99 ILE B N 1
ATOM 3023 C CA . ILE B 1 99 ? 5.031 11.258 22.062 1 98.38 99 ILE B CA 1
ATOM 3024 C C . ILE B 1 99 ? 5.859 12.383 22.672 1 98.38 99 ILE B C 1
ATOM 3026 O O . ILE B 1 99 ? 6.258 12.305 23.844 1 98.38 99 ILE B O 1
ATOM 3030 N N . LEU B 1 100 ? 6.125 13.391 21.859 1 98.31 100 LEU B N 1
ATOM 3031 C CA . LEU B 1 100 ? 7.008 14.477 22.281 1 98.31 100 LEU B CA 1
ATOM 3032 C C . LEU B 1 100 ? 6.199 15.656 22.797 1 98.31 100 LEU B C 1
ATOM 3034 O O . LEU B 1 100 ? 5.297 16.156 22.109 1 98.31 100 LEU B O 1
ATOM 3038 N N . GLY B 1 101 ? 6.512 16.094 23.938 1 97.81 101 GLY B N 1
ATOM 3039 C CA . GLY B 1 101 ? 5.805 17.219 24.547 1 97.81 101 GLY B CA 1
ATOM 3040 C C . GLY B 1 101 ? 6.57 18.531 24.453 1 97.81 101 GLY B C 1
ATOM 3041 O O . GLY B 1 101 ? 7.801 18.531 24.516 1 97.81 101 GLY B O 1
ATOM 3042 N N . ARG B 1 102 ? 5.879 19.609 24.344 1 96.62 102 ARG B N 1
ATOM 3043 C CA . ARG B 1 102 ? 6.516 20.906 24.438 1 96.62 102 ARG B CA 1
ATOM 3044 C C . ARG B 1 102 ? 6.93 21.219 25.859 1 96.62 102 ARG B C 1
ATOM 3046 O O . ARG B 1 102 ? 6.445 20.594 26.812 1 96.62 102 ARG B O 1
ATOM 3053 N N . PRO B 1 103 ? 7.832 22.266 26.016 1 93.5 103 PRO B N 1
ATOM 3054 C CA . PRO B 1 103 ? 8.141 22.703 27.375 1 93.5 103 PRO B CA 1
ATOM 3055 C C . PRO B 1 103 ? 6.898 23.062 28.188 1 93.5 103 PRO B C 1
ATOM 3057 O O . PRO B 1 103 ? 6.02 23.766 27.672 1 93.5 103 PRO B O 1
ATOM 3060 N N . GLY B 1 104 ? 6.742 22.562 29.359 1 94.94 104 GLY B N 1
ATOM 3061 C CA . GLY B 1 104 ? 5.578 22.828 30.188 1 94.94 104 GLY B CA 1
ATOM 3062 C C . GLY B 1 104 ? 4.574 21.688 30.188 1 94.94 104 GLY B C 1
ATOM 3063 O O . GLY B 1 104 ? 3.703 21.625 31.062 1 94.94 104 GLY B O 1
ATOM 3064 N N . ILE B 1 105 ? 4.652 20.844 29.203 1 96.12 105 ILE B N 1
ATOM 3065 C CA . ILE B 1 105 ? 3.854 19.625 29.156 1 96.12 105 ILE B CA 1
ATOM 3066 C C . ILE B 1 105 ? 4.703 18.422 29.594 1 96.12 105 ILE B C 1
ATOM 3068 O O . ILE B 1 105 ? 5.543 17.938 28.844 1 96.12 105 ILE B O 1
ATOM 3072 N N . ASP B 1 106 ? 4.406 17.906 30.828 1 94.12 106 ASP B N 1
ATOM 3073 C CA . ASP B 1 106 ? 5.281 16.875 31.375 1 94.12 106 ASP B CA 1
ATOM 3074 C C . ASP B 1 106 ? 4.527 15.562 31.562 1 94.12 106 ASP B C 1
ATOM 3076 O O . ASP B 1 106 ? 5.137 14.523 31.828 1 94.12 106 ASP B O 1
ATOM 3080 N N . ARG B 1 107 ? 3.221 15.688 31.453 1 96.25 107 ARG B N 1
ATOM 3081 C CA . ARG B 1 107 ? 2.377 14.508 31.656 1 96.25 107 ARG B CA 1
ATOM 3082 C C . ARG B 1 107 ? 1.382 14.359 30.5 1 96.25 107 ARG B C 1
ATOM 3084 O O . ARG B 1 107 ? 0.917 15.352 29.938 1 96.25 107 ARG B O 1
ATOM 3091 N N . LEU B 1 108 ? 1.057 13.141 30.234 1 97.44 108 LEU B N 1
ATOM 3092 C CA . LEU B 1 108 ? 0.151 12.82 29.141 1 97.44 108 LEU B CA 1
ATOM 3093 C C . LEU B 1 108 ? -1.231 13.414 29.375 1 97.44 108 LEU B C 1
ATOM 3095 O O . LEU B 1 108 ? -1.924 13.789 28.438 1 97.44 108 LEU B O 1
ATOM 3099 N N . ASP B 1 109 ? -1.656 13.438 30.609 1 95.38 109 ASP B N 1
ATOM 3100 C CA . ASP B 1 109 ? -3 13.914 30.922 1 95.38 109 ASP B CA 1
ATOM 3101 C C . ASP B 1 109 ? -3.119 15.414 30.688 1 95.38 109 ASP B C 1
ATOM 3103 O O . ASP B 1 109 ? -4.223 15.961 30.672 1 95.38 109 ASP B O 1
ATOM 3107 N N . GLN B 1 110 ? -2.025 16.141 30.484 1 96.56 110 GLN B N 1
ATOM 3108 C CA . GLN B 1 110 ? -2.004 17.578 30.188 1 96.56 110 GLN B CA 1
ATOM 3109 C C . GLN B 1 110 ? -2.221 17.828 28.703 1 96.56 110 GLN B C 1
ATOM 3111 O O . GLN B 1 110 ? -2.475 18.953 28.281 1 96.56 110 GLN B O 1
ATOM 3116 N N . VAL B 1 111 ? -2.064 16.828 27.906 1 97.69 111 VAL B N 1
ATOM 3117 C CA . VAL B 1 111 ? -2.059 16.969 26.453 1 97.69 111 VAL B CA 1
ATOM 3118 C C . VAL B 1 111 ? -3.484 17.188 25.953 1 97.69 111 VAL B C 1
ATOM 3120 O O . VAL B 1 111 ? -4.375 16.375 26.219 1 97.69 111 VAL B O 1
ATOM 3123 N N . ARG B 1 112 ? -3.67 18.281 25.234 1 97.31 112 ARG B N 1
ATOM 3124 C CA . ARG B 1 112 ? -4.98 18.594 24.672 1 97.31 112 ARG B CA 1
ATOM 3125 C C . ARG B 1 112 ? -4.945 18.578 23.141 1 97.31 112 ARG B C 1
ATOM 3127 O O . ARG B 1 112 ? -5.98 18.391 22.5 1 97.31 112 ARG B O 1
ATOM 3134 N N . THR B 1 113 ? -3.768 18.797 22.578 1 97.5 113 THR B N 1
ATOM 3135 C CA . THR B 1 113 ? -3.588 18.766 21.141 1 97.5 113 THR B CA 1
ATOM 3136 C C . THR B 1 113 ? -2.369 17.922 20.766 1 97.5 113 THR B C 1
ATOM 3138 O O . THR B 1 113 ? -1.327 18.016 21.422 1 97.5 113 THR B O 1
ATOM 3141 N N . VAL B 1 114 ? -2.523 17.094 19.766 1 97.69 114 VAL B N 1
ATOM 3142 C CA . VAL B 1 114 ? -1.437 16.234 19.297 1 97.69 114 VAL B CA 1
ATOM 3143 C C . VAL B 1 114 ? -1.263 16.406 17.797 1 97.69 114 VAL B C 1
ATOM 3145 O O . VAL B 1 114 ? -2.203 16.188 17.031 1 97.69 114 VAL B O 1
ATOM 3148 N N . ARG B 1 115 ? -0.074 16.875 17.359 1 96.81 115 ARG B N 1
ATOM 3149 C CA . ARG B 1 115 ? 0.289 16.891 15.945 1 96.81 115 ARG B CA 1
ATOM 3150 C C . ARG B 1 115 ? 0.784 15.523 15.484 1 96.81 115 ARG B C 1
ATOM 3152 O O . ARG B 1 115 ? 1.642 14.922 16.141 1 96.81 115 ARG B O 1
ATOM 3159 N N . ALA B 1 116 ? 0.232 15.039 14.398 1 95.12 116 ALA B N 1
ATOM 3160 C CA . ALA B 1 116 ? 0.659 13.742 13.898 1 95.12 116 ALA B CA 1
ATOM 3161 C C . ALA B 1 116 ? 0.487 13.656 12.383 1 95.12 116 ALA B C 1
ATOM 3163 O O . ALA B 1 116 ? -0.504 14.148 11.836 1 95.12 116 ALA B O 1
ATOM 3164 N N . TYR B 1 117 ? 1.547 13.156 11.742 1 91.38 117 TYR B N 1
ATOM 3165 C CA . TYR B 1 117 ? 1.388 12.773 10.344 1 91.38 117 TYR B CA 1
ATOM 3166 C C . TYR B 1 117 ? 0.296 11.727 10.188 1 91.38 117 TYR B C 1
ATOM 3168 O O . TYR B 1 117 ? 0.197 10.797 10.992 1 91.38 117 TYR B O 1
ATOM 3176 N N . PRO B 1 118 ? -0.525 11.828 9.156 1 86.5 118 PRO B N 1
ATOM 3177 C CA . PRO B 1 118 ? -1.71 10.969 9.062 1 86.5 118 PRO B CA 1
ATOM 3178 C C . PRO B 1 118 ? -1.375 9.484 9.164 1 86.5 118 PRO B C 1
ATOM 3180 O O . PRO B 1 118 ? -2.041 8.742 9.898 1 86.5 118 PRO B O 1
ATOM 3183 N N . VAL B 1 119 ? -0.363 9.023 8.508 1 85.62 119 VAL B N 1
ATOM 3184 C CA . VAL B 1 119 ? 0.033 7.617 8.562 1 85.62 119 VAL B CA 1
ATOM 3185 C C . VAL B 1 119 ? 0.431 7.254 9.992 1 85.62 119 VAL B C 1
ATOM 3187 O O . VAL B 1 119 ? -0.009 6.23 10.523 1 85.62 119 VAL B O 1
ATOM 3190 N N . ALA B 1 120 ? 1.223 8.117 10.602 1 91.69 120 ALA B N 1
ATOM 3191 C CA . ALA B 1 120 ? 1.65 7.902 11.984 1 91.69 120 ALA B CA 1
ATOM 3192 C C . ALA B 1 120 ? 0.456 7.902 12.938 1 91.69 120 ALA B C 1
ATOM 3194 O O . ALA B 1 120 ? 0.376 7.066 13.836 1 91.69 120 ALA B O 1
ATOM 3195 N N . ALA B 1 121 ? -0.455 8.844 12.727 1 91.56 121 ALA B N 1
ATOM 3196 C CA . ALA B 1 121 ? -1.658 8.93 13.555 1 91.56 121 ALA B CA 1
ATOM 3197 C C . ALA B 1 121 ? -2.428 7.609 13.531 1 91.56 121 ALA B C 1
ATOM 3199 O O . ALA B 1 121 ? -2.914 7.148 14.562 1 91.56 121 ALA B O 1
ATOM 3200 N N . GLY B 1 122 ? -2.541 7.043 12.344 1 87.25 122 GLY B N 1
ATOM 3201 C CA . GLY B 1 122 ? -3.252 5.781 12.211 1 87.25 122 GLY B CA 1
ATOM 3202 C C . GLY B 1 122 ? -2.59 4.641 12.961 1 87.25 122 GLY B C 1
ATOM 3203 O O . GLY B 1 122 ? -3.262 3.699 13.391 1 87.25 122 GLY B O 1
ATOM 3204 N N . GLN B 1 123 ? -1.325 4.762 13.164 1 89.75 123 GLN B N 1
ATOM 3205 C CA . GLN B 1 123 ? -0.557 3.688 13.781 1 89.75 123 GLN B CA 1
ATOM 3206 C C . GLN B 1 123 ? -0.548 3.824 15.305 1 89.75 123 GLN B C 1
ATOM 3208 O O . GLN B 1 123 ? -0.094 2.922 16.016 1 89.75 123 GLN B O 1
ATOM 3213 N N . VAL B 1 124 ? -1.094 4.934 15.852 1 93.75 124 VAL B N 1
ATOM 3214 C CA . VAL B 1 124 ? -1.045 5.121 17.297 1 93.75 124 VAL B CA 1
ATOM 3215 C C . VAL B 1 124 ? -2.416 5.562 17.812 1 93.75 124 VAL B C 1
ATOM 3217 O O . VAL B 1 124 ? -2.543 6.02 18.953 1 93.75 124 VAL B O 1
ATOM 3220 N N . ARG B 1 125 ? -3.383 5.504 17 1 90.75 125 ARG B N 1
ATOM 3221 C CA . ARG B 1 125 ? -4.707 6.02 17.312 1 90.75 125 ARG B CA 1
ATOM 3222 C C . ARG B 1 125 ? -5.258 5.367 18.578 1 90.75 125 ARG B C 1
ATOM 3224 O O . ARG B 1 125 ? -5.738 6.059 19.484 1 90.75 125 ARG B O 1
ATOM 3231 N N . THR B 1 126 ? -5.254 4.062 18.656 1 90.44 126 THR B N 1
ATOM 3232 C CA . THR B 1 126 ? -5.754 3.344 19.828 1 90.44 126 THR B CA 1
ATOM 3233 C C . THR B 1 126 ? -4.988 3.75 21.078 1 90.44 126 THR B C 1
ATOM 3235 O O . THR B 1 126 ? -5.586 3.971 22.141 1 90.44 126 THR B O 1
ATOM 3238 N N . TRP B 1 127 ? -3.732 3.814 20.953 1 94.81 127 TRP B N 1
ATOM 3239 C CA . TRP B 1 127 ? -2.898 4.219 22.078 1 94.81 127 TRP B CA 1
ATOM 3240 C C . TRP B 1 127 ? -3.277 5.617 22.562 1 94.81 127 TRP B C 1
ATOM 3242 O O . TRP B 1 127 ? -3.41 5.848 23.766 1 94.81 127 TRP B O 1
ATOM 3252 N N . LEU B 1 128 ? -3.463 6.527 21.625 1 95.88 128 LEU B N 1
ATOM 3253 C CA . LEU B 1 128 ? -3.803 7.902 21.969 1 95.88 128 LEU B CA 1
ATOM 3254 C C . LEU B 1 128 ? -5.168 7.973 22.641 1 95.88 128 LEU B C 1
ATOM 3256 O O . LEU B 1 128 ? -5.352 8.711 23.609 1 95.88 128 LEU B O 1
ATOM 3260 N N . ASP B 1 129 ? -6.074 7.266 22.125 1 92.81 129 ASP B N 1
ATOM 3261 C CA . ASP B 1 129 ? -7.418 7.238 22.703 1 92.81 129 ASP B CA 1
ATOM 3262 C C . ASP B 1 129 ? -7.383 6.793 24.156 1 92.81 129 ASP B C 1
ATOM 3264 O O . ASP B 1 129 ? -8.156 7.289 24.984 1 92.81 129 ASP B O 1
ATOM 3268 N N . LYS B 1 130 ? -6.543 5.906 24.453 1 95.31 130 LYS B N 1
ATOM 3269 C CA . LYS B 1 130 ? -6.434 5.344 25.797 1 95.31 130 LYS B CA 1
ATOM 3270 C C . LYS B 1 130 ? -5.641 6.266 26.719 1 95.31 130 LYS B C 1
ATOM 3272 O O . LYS B 1 130 ? -6.008 6.457 27.891 1 95.31 130 LYS B O 1
ATOM 3277 N N . ASN B 1 131 ? -4.578 6.855 26.219 1 96.81 131 ASN B N 1
ATOM 3278 C CA . ASN B 1 131 ? -3.617 7.531 27.094 1 96.81 131 ASN B CA 1
ATOM 3279 C C . ASN B 1 131 ? -3.807 9.047 27.062 1 96.81 131 ASN B C 1
ATOM 3281 O O . ASN B 1 131 ? -3.354 9.75 27.969 1 96.81 131 ASN B O 1
ATOM 3285 N N . CYS B 1 132 ? -4.406 9.523 26 1 96.38 132 CYS B N 1
ATOM 3286 C CA . CYS B 1 132 ? -4.707 10.938 25.828 1 96.38 132 CYS B CA 1
ATOM 3287 C C . CYS B 1 132 ? -6.141 11.133 25.344 1 96.38 132 CYS B C 1
ATOM 3289 O O . CYS B 1 132 ? -6.367 11.781 24.328 1 96.38 132 CYS B O 1
ATOM 3291 N N . PRO B 1 133 ? -7.066 10.664 26.109 1 93.94 133 PRO B N 1
ATOM 3292 C CA . PRO B 1 133 ? -8.453 10.648 25.641 1 93.94 133 PRO B CA 1
ATOM 3293 C C . PRO B 1 133 ? -8.992 12.047 25.359 1 93.94 133 PRO B C 1
ATOM 3295 O O . PRO B 1 133 ? -9.914 12.211 24.547 1 93.94 133 PRO B O 1
ATOM 3298 N N . ASP B 1 134 ? -8.43 13.055 25.938 1 94.62 134 ASP B N 1
ATOM 3299 C CA . ASP B 1 134 ? -8.945 14.414 25.781 1 94.62 134 ASP B CA 1
ATOM 3300 C C . ASP B 1 134 ? -8.203 15.164 24.672 1 94.62 134 ASP B C 1
ATOM 3302 O O . ASP B 1 134 ? -8.477 16.344 24.422 1 94.62 134 ASP B O 1
ATOM 3306 N N . ALA B 1 135 ? -7.309 14.5 24.062 1 96 135 ALA B N 1
ATOM 3307 C CA . ALA B 1 135 ? -6.461 15.18 23.094 1 96 135 ALA B CA 1
ATOM 3308 C C . ALA B 1 135 ? -7.105 15.18 21.703 1 96 135 ALA B C 1
ATOM 3310 O O . ALA B 1 135 ? -7.691 14.18 21.281 1 96 135 ALA B O 1
ATOM 3311 N N . GLU B 1 136 ? -7.047 16.297 21.125 1 94.75 136 GLU B N 1
ATOM 3312 C CA . GLU B 1 136 ? -7.41 16.422 19.719 1 94.75 136 GLU B CA 1
ATOM 3313 C C . GLU B 1 136 ? -6.211 16.156 18.812 1 94.75 136 GLU B C 1
ATOM 3315 O O . GLU B 1 136 ? -5.164 16.797 18.953 1 94.75 136 GLU B O 1
ATOM 3320 N N . ILE B 1 137 ? -6.383 15.25 17.875 1 92.81 137 ILE B N 1
ATOM 3321 C CA . ILE B 1 137 ? -5.309 14.938 16.938 1 92.81 137 ILE B CA 1
ATOM 3322 C C . ILE B 1 137 ? -5.387 15.875 15.727 1 92.81 137 ILE B C 1
ATOM 3324 O O . ILE B 1 137 ? -6.438 15.992 15.094 1 92.81 137 ILE B O 1
ATOM 3328 N N . GLN B 1 138 ? -4.266 16.516 15.508 1 91.56 138 GLN B N 1
ATOM 3329 C CA . GLN B 1 138 ? -4.156 17.453 14.383 1 91.56 138 GLN B CA 1
ATOM 3330 C C . GLN B 1 138 ? -3.098 16.984 13.391 1 91.56 138 GLN B C 1
ATOM 3332 O O . GLN B 1 138 ? -2.049 16.469 13.781 1 91.56 138 GLN B O 1
ATOM 3337 N N . THR B 1 139 ? -3.332 17.297 12.156 1 89.19 139 THR B N 1
ATOM 3338 C CA . THR B 1 139 ? -2.49 16.766 11.094 1 89.19 139 THR B CA 1
ATOM 3339 C C . THR B 1 139 ? -1.189 17.562 10.984 1 89.19 139 THR B C 1
ATOM 3341 O O . THR B 1 139 ? -1.195 18.797 11.086 1 89.19 139 THR B O 1
ATOM 3344 N N . ALA B 1 140 ? -0.106 16.828 10.836 1 91.62 140 ALA B N 1
ATOM 3345 C CA . ALA B 1 140 ? 1.213 17.406 10.586 1 91.62 140 ALA B CA 1
ATOM 3346 C C . ALA B 1 140 ? 1.721 17.016 9.195 1 91.62 140 ALA B C 1
ATOM 3348 O O . ALA B 1 140 ? 1.174 16.109 8.555 1 91.62 140 ALA B O 1
ATOM 3349 N N . SER B 1 141 ? 2.742 17.75 8.711 1 86.62 141 SER B N 1
ATOM 3350 C CA . SER B 1 141 ? 3.283 17.547 7.375 1 86.62 141 SER B CA 1
ATOM 3351 C C . SER B 1 141 ? 4.156 16.297 7.316 1 86.62 141 SER B C 1
ATOM 3353 O O . SER B 1 141 ? 4.375 15.734 6.238 1 86.62 141 SER B O 1
ATOM 3355 N N . SER B 1 142 ? 4.734 15.883 8.344 1 88.56 142 SER B N 1
ATOM 3356 C CA . SER B 1 142 ? 5.602 14.719 8.523 1 88.56 142 SER B CA 1
ATOM 3357 C C . SER B 1 142 ? 5.809 14.414 10.008 1 88.56 142 SER B C 1
ATOM 3359 O O . SER B 1 142 ? 5.332 15.148 10.875 1 88.56 142 SER B O 1
ATOM 3361 N N . ASN B 1 143 ? 6.477 13.32 10.234 1 92.44 143 ASN B N 1
ATOM 3362 C CA . ASN B 1 143 ? 6.824 13.039 11.625 1 92.44 143 ASN B CA 1
ATOM 3363 C C . ASN B 1 143 ? 7.734 14.125 12.203 1 92.44 143 ASN B C 1
ATOM 3365 O O . ASN B 1 143 ? 7.539 14.562 13.344 1 92.44 143 ASN B O 1
ATOM 3369 N N . ALA B 1 144 ? 8.727 14.5 11.43 1 93.62 144 ALA B N 1
ATOM 3370 C CA . ALA B 1 144 ? 9.602 15.594 11.844 1 93.62 144 ALA B CA 1
ATOM 3371 C C . ALA B 1 144 ? 8.828 16.906 11.961 1 93.62 144 ALA B C 1
ATOM 3373 O O . ALA B 1 144 ? 9.031 17.672 12.898 1 93.62 144 ALA B O 1
ATOM 3374 N N . GLY B 1 145 ? 7.98 17.141 11.016 1 92.88 145 GLY B N 1
ATOM 3375 C CA . GLY B 1 145 ? 7.156 18.344 11.039 1 92.88 145 GLY B CA 1
ATOM 3376 C C . GLY B 1 145 ? 6.281 18.438 12.281 1 92.88 145 GLY B C 1
ATOM 3377 O O . GLY B 1 145 ? 6.066 19.531 12.812 1 92.88 145 GLY B O 1
ATOM 3378 N N . ALA B 1 146 ? 5.77 17.312 12.695 1 96.12 146 ALA B N 1
ATOM 3379 C CA . ALA B 1 146 ? 4.969 17.281 13.914 1 96.12 146 ALA B CA 1
ATOM 3380 C C . ALA B 1 146 ? 5.77 17.797 15.109 1 96.12 146 ALA B C 1
ATOM 3382 O O . ALA B 1 146 ? 5.277 18.609 15.891 1 96.12 146 ALA B O 1
ATOM 3383 N N . ALA B 1 147 ? 6.969 17.312 15.234 1 97 147 ALA B N 1
ATOM 3384 C CA . ALA B 1 147 ? 7.844 17.75 16.312 1 97 147 ALA B CA 1
ATOM 3385 C C . ALA B 1 147 ? 8.156 19.234 16.188 1 97 147 ALA B C 1
ATOM 3387 O O . ALA B 1 147 ? 8.195 19.953 17.203 1 97 147 ALA B O 1
ATOM 3388 N N . GLU B 1 148 ? 8.406 19.656 15.031 1 96.19 148 GLU B N 1
ATOM 3389 C CA . GLU B 1 148 ? 8.688 21.078 14.797 1 96.19 148 GLU B CA 1
ATOM 3390 C C . GLU B 1 148 ? 7.512 21.953 15.234 1 96.19 148 GLU B C 1
ATOM 3392 O O . GLU B 1 148 ? 7.707 23 15.844 1 96.19 148 GLU B O 1
ATOM 3397 N N . ASP B 1 149 ? 6.312 21.516 14.852 1 95.88 149 ASP B N 1
ATOM 3398 C CA . ASP B 1 149 ? 5.117 22.25 15.258 1 95.88 149 ASP B CA 1
ATOM 3399 C C . ASP B 1 149 ? 5.07 22.422 16.781 1 95.88 149 ASP B C 1
ATOM 3401 O O . ASP B 1 149 ? 4.758 23.516 17.266 1 95.88 149 ASP B O 1
ATOM 3405 N N . VAL B 1 150 ? 5.395 21.422 17.469 1 97.5 150 VAL B N 1
ATOM 3406 C CA . VAL B 1 150 ? 5.379 21.438 18.922 1 97.5 150 VAL B CA 1
ATOM 3407 C C . VAL B 1 150 ? 6.477 22.375 19.438 1 97.5 150 VAL B C 1
ATOM 3409 O O . VAL B 1 150 ? 6.25 23.156 20.359 1 97.5 150 VAL B O 1
ATOM 3412 N N . SER B 1 151 ? 7.609 22.266 18.875 1 96.56 151 SER B N 1
ATOM 3413 C CA . SER B 1 151 ? 8.719 23.125 19.281 1 96.56 151 SER B CA 1
ATOM 3414 C C . SER B 1 151 ? 8.375 24.594 19.062 1 96.56 151 SER B C 1
ATOM 3416 O O . SER B 1 151 ? 8.875 25.469 19.797 1 96.56 151 SER B O 1
ATOM 3418 N N . HIS B 1 152 ? 7.504 24.875 18.141 1 95.69 152 HIS B N 1
ATOM 3419 C CA . HIS B 1 152 ? 7.09 26.25 17.844 1 95.69 152 HIS B CA 1
ATOM 3420 C C . HIS B 1 152 ? 5.867 26.641 18.656 1 95.69 152 HIS B C 1
ATOM 3422 O O . HIS B 1 152 ? 5.332 27.734 18.484 1 95.69 152 HIS B O 1
ATOM 3428 N N . GLY B 1 153 ? 5.402 25.766 19.469 1 94.19 153 GLY B N 1
ATOM 3429 C CA . GLY B 1 153 ? 4.301 26.062 20.375 1 94.19 153 GLY B CA 1
ATOM 3430 C C . GLY B 1 153 ? 2.941 25.938 19.719 1 94.19 153 GLY B C 1
ATOM 3431 O O . GLY B 1 153 ? 1.956 26.5 20.203 1 94.19 153 GLY B O 1
ATOM 3432 N N . LEU B 1 154 ? 2.848 25.203 18.594 1 94.69 154 LEU B N 1
ATOM 3433 C CA . LEU B 1 154 ? 1.604 25.125 17.844 1 94.69 154 LEU B CA 1
ATOM 3434 C C . LEU B 1 154 ? 0.725 23.984 18.359 1 94.69 154 LEU B C 1
ATOM 3436 O O . LEU B 1 154 ? -0.46 23.906 18.016 1 94.69 154 LEU B O 1
ATOM 3440 N N . ALA B 1 155 ? 1.253 23.156 19.172 1 97.38 155 ALA B N 1
ATOM 3441 C CA . ALA B 1 155 ? 0.524 22.047 19.797 1 97.38 155 ALA B CA 1
ATOM 3442 C C . ALA B 1 155 ? 1.2 21.609 21.094 1 97.38 155 ALA B C 1
ATOM 3444 O O . ALA B 1 155 ? 2.344 21.984 21.359 1 97.38 155 ALA B O 1
ATOM 3445 N N . ASP B 1 156 ? 0.468 20.812 21.844 1 97.94 156 ASP B N 1
ATOM 3446 C CA . ASP B 1 156 ? 0.99 20.344 23.125 1 97.94 156 ASP B CA 1
ATOM 3447 C C . ASP B 1 156 ? 1.986 19.203 22.922 1 97.94 156 ASP B C 1
ATOM 3449 O O . ASP B 1 156 ? 2.982 19.109 23.641 1 97.94 156 ASP B O 1
ATOM 3453 N N . ALA B 1 157 ? 1.674 18.359 21.969 1 98.44 157 ALA B N 1
ATOM 3454 C CA . ALA B 1 157 ? 2.488 17.156 21.781 1 98.44 157 ALA B CA 1
ATOM 3455 C C . ALA B 1 157 ? 2.506 16.75 20.312 1 98.44 157 ALA B C 1
ATOM 3457 O O . ALA B 1 157 ? 1.726 17.25 19.5 1 98.44 157 ALA B O 1
ATOM 3458 N N . ALA B 1 158 ? 3.441 15.859 20.031 1 98.38 158 ALA B N 1
ATOM 3459 C CA . ALA B 1 158 ? 3.609 15.352 18.672 1 98.38 158 ALA B CA 1
ATOM 3460 C C . ALA B 1 158 ? 3.844 13.844 18.688 1 98.38 158 ALA B C 1
ATOM 3462 O O . ALA B 1 158 ? 4.531 13.32 19.562 1 98.38 158 ALA B O 1
ATOM 3463 N N . VAL B 1 159 ? 3.215 13.195 17.719 1 97.56 159 VAL B N 1
ATOM 3464 C CA . VAL B 1 159 ? 3.668 11.852 17.359 1 97.56 159 VAL B CA 1
ATOM 3465 C C . VAL B 1 159 ? 4.859 11.945 16.422 1 97.56 159 VAL B C 1
ATOM 3467 O O . VAL B 1 159 ? 4.719 12.383 15.266 1 97.56 159 VAL B O 1
ATOM 3470 N N . SER B 1 160 ? 5.992 11.547 16.938 1 97.38 160 SER B N 1
ATOM 3471 C CA . SER B 1 160 ? 7.195 11.789 16.141 1 97.38 160 SER B CA 1
ATOM 3472 C C . SER B 1 160 ? 8.281 10.773 16.469 1 97.38 160 SER B C 1
ATOM 3474 O O . SER B 1 160 ? 7.984 9.648 16.875 1 97.38 160 SER B O 1
ATOM 3476 N N . THR B 1 161 ? 9.508 11.062 16 1 96.19 161 THR B N 1
ATOM 3477 C CA . THR B 1 161 ? 10.609 10.133 16.172 1 96.19 161 THR B CA 1
ATOM 3478 C C . THR B 1 161 ? 11.539 10.578 17.297 1 96.19 161 THR B C 1
ATOM 3480 O O . THR B 1 161 ? 11.531 11.75 17.688 1 96.19 161 THR B O 1
ATOM 3483 N N . ALA B 1 162 ? 12.312 9.602 17.766 1 93.94 162 ALA B N 1
ATOM 3484 C CA . ALA B 1 162 ? 13.328 9.914 18.766 1 93.94 162 ALA B CA 1
ATOM 3485 C C . ALA B 1 162 ? 14.344 10.914 18.219 1 93.94 162 ALA B C 1
ATOM 3487 O O . ALA B 1 162 ? 14.766 11.836 18.938 1 93.94 162 ALA B O 1
ATOM 3488 N N . LEU B 1 163 ? 14.664 10.758 17 1 94 163 LEU B N 1
ATOM 3489 C CA . LEU B 1 163 ? 15.633 11.648 16.375 1 94 163 LEU B CA 1
ATOM 3490 C C . LEU B 1 163 ? 15.125 13.086 16.359 1 94 163 LEU B C 1
ATOM 3492 O O . LEU B 1 163 ? 15.867 14.016 16.688 1 94 163 LEU B O 1
ATOM 3496 N N . ALA B 1 164 ? 13.906 13.281 15.938 1 95.44 164 ALA B N 1
ATOM 3497 C CA . ALA B 1 164 ? 13.328 14.625 15.922 1 95.44 164 ALA B CA 1
ATOM 3498 C C . ALA B 1 164 ? 13.312 15.234 17.312 1 95.44 164 ALA B C 1
ATOM 3500 O O . ALA B 1 164 ? 13.602 16.422 17.484 1 95.44 164 ALA B O 1
ATOM 3501 N N . GLY B 1 165 ? 12.992 14.43 18.312 1 95.94 165 GLY B N 1
ATOM 3502 C CA . GLY B 1 165 ? 13.008 14.891 19.688 1 95.94 165 GLY B CA 1
ATOM 3503 C C . GLY B 1 165 ? 14.375 15.398 20.125 1 95.94 165 GLY B C 1
ATOM 3504 O O . GLY B 1 165 ? 14.492 16.5 20.672 1 95.94 165 GLY B O 1
ATOM 3505 N N . ARG B 1 166 ? 15.352 14.602 19.875 1 94.75 166 ARG B N 1
ATOM 3506 C CA . ARG B 1 166 ? 16.719 14.969 20.234 1 94.75 166 ARG B CA 1
ATOM 3507 C C . ARG B 1 166 ? 17.156 16.234 19.516 1 94.75 166 ARG B C 1
ATOM 3509 O O . ARG B 1 166 ? 17.75 17.125 20.125 1 94.75 166 ARG B O 1
ATOM 3516 N N . ARG B 1 167 ? 16.859 16.312 18.312 1 94.5 167 ARG B N 1
ATOM 3517 C CA . ARG B 1 167 ? 17.266 17.438 17.484 1 94.5 167 ARG B CA 1
ATOM 3518 C C . ARG B 1 167 ? 16.641 18.75 17.984 1 94.5 167 ARG B C 1
ATOM 3520 O O . ARG B 1 167 ? 17.266 19.797 17.938 1 94.5 167 ARG B O 1
ATOM 3527 N N . LEU B 1 168 ? 15.422 18.656 18.469 1 96.25 168 LEU B N 1
ATOM 3528 C CA . LEU B 1 168 ? 14.688 19.875 18.797 1 96.25 168 LEU B CA 1
ATOM 3529 C C . LEU B 1 168 ? 14.672 20.109 20.297 1 96.25 168 LEU B C 1
ATOM 3531 O O . LEU B 1 168 ? 14.078 21.078 20.781 1 96.25 168 LEU B O 1
ATOM 3535 N N . GLY B 1 169 ? 15.289 19.188 21.016 1 95.25 169 GLY B N 1
ATOM 3536 C CA . GLY B 1 169 ? 15.344 19.297 22.453 1 95.25 169 GLY B CA 1
ATOM 3537 C C . GLY B 1 169 ? 13.992 19.094 23.125 1 95.25 169 GLY B C 1
ATOM 3538 O O . GLY B 1 169 ? 13.672 19.766 24.109 1 95.25 169 GLY B O 1
ATOM 3539 N N . LEU B 1 170 ? 13.164 18.281 22.5 1 96.69 170 LEU B N 1
ATOM 3540 C CA . LEU B 1 170 ? 11.852 18 23.062 1 96.69 170 LEU B CA 1
ATOM 3541 C C . LEU B 1 170 ? 11.891 16.734 23.922 1 96.69 170 LEU B C 1
ATOM 3543 O O . LEU B 1 170 ? 12.594 15.781 23.594 1 96.69 170 LEU B O 1
ATOM 3547 N N . HIS B 1 171 ? 11.18 16.766 24.969 1 95 171 HIS B N 1
ATOM 3548 C CA . HIS B 1 171 ? 11.156 15.594 25.859 1 95 171 HIS B CA 1
ATOM 3549 C C . HIS B 1 171 ? 10.055 14.617 25.453 1 95 171 HIS B C 1
ATOM 3551 O O . HIS B 1 171 ? 8.969 15.031 25.031 1 95 171 HIS B O 1
ATOM 3557 N N . ALA B 1 172 ? 10.312 13.344 25.625 1 97.25 172 ALA B N 1
ATOM 3558 C CA . ALA B 1 172 ? 9.336 12.297 25.344 1 97.25 172 ALA B CA 1
ATOM 3559 C C . ALA B 1 172 ? 8.398 12.07 26.516 1 97.25 172 ALA B C 1
ATOM 3561 O O . ALA B 1 172 ? 8.844 11.766 27.625 1 97.25 172 ALA B O 1
ATOM 3562 N N . LEU B 1 173 ? 7.148 12.25 26.312 1 98.25 173 LEU B N 1
ATOM 3563 C CA . LEU B 1 173 ? 6.141 11.906 27.297 1 98.25 173 LEU B CA 1
ATOM 3564 C C . LEU B 1 173 ? 5.926 10.391 27.359 1 98.25 173 LEU B C 1
ATOM 3566 O O . LEU B 1 173 ? 5.543 9.852 28.391 1 98.25 173 LEU B O 1
ATOM 3570 N N . ALA B 1 174 ? 6.047 9.766 26.25 1 97.5 174 ALA B N 1
ATOM 3571 C CA . ALA B 1 174 ? 5.973 8.312 26.094 1 97.5 174 ALA B CA 1
ATOM 3572 C C . ALA B 1 174 ? 6.879 7.848 24.953 1 97.5 174 ALA B C 1
ATOM 3574 O O . ALA B 1 174 ? 7.066 8.562 23.969 1 97.5 174 ALA B O 1
ATOM 3575 N N . SER B 1 175 ? 7.434 6.719 25.141 1 95.75 175 SER B N 1
ATOM 3576 C CA . SER B 1 175 ? 8.312 6.125 24.141 1 95.75 175 SER B CA 1
ATOM 3577 C C . SER B 1 175 ? 7.773 4.789 23.656 1 95.75 175 SER B C 1
ATOM 3579 O O . SER B 1 175 ? 6.918 4.184 24.297 1 95.75 175 SER B O 1
ATOM 3581 N N . SER B 1 176 ? 8.164 4.414 22.406 1 94 176 SER B N 1
ATOM 3582 C CA . SER B 1 176 ? 7.82 3.123 21.812 1 94 176 SER B CA 1
ATOM 3583 C C . SER B 1 176 ? 6.312 2.973 21.656 1 94 176 SER B C 1
ATOM 3585 O O . SER B 1 176 ? 5.742 1.942 22.031 1 94 176 SER B O 1
ATOM 3587 N N . VAL B 1 177 ? 5.77 4.051 21.234 1 95.38 177 VAL B N 1
ATOM 3588 C CA . VAL B 1 177 ? 4.316 4.086 21.094 1 95.38 177 VAL B CA 1
ATOM 3589 C C . VAL B 1 177 ? 3.924 3.494 19.734 1 95.38 177 VAL B C 1
ATOM 3591 O O . VAL B 1 177 ? 4.402 3.941 18.688 1 95.38 177 VAL B O 1
ATOM 3594 N N . ALA B 1 178 ? 3.141 2.523 19.703 1 93.25 178 ALA B N 1
ATOM 3595 C CA . ALA B 1 178 ? 2.59 1.89 18.516 1 93.25 178 ALA B CA 1
ATOM 3596 C C . ALA B 1 178 ? 1.353 1.062 18.859 1 93.25 178 ALA B C 1
ATOM 3598 O O . ALA B 1 178 ? 1.293 0.43 19.906 1 93.25 178 ALA B O 1
ATOM 3599 N N . ASP B 1 179 ? 0.387 1.117 18.031 1 89.69 179 ASP B N 1
ATOM 3600 C CA . ASP B 1 179 ? -0.785 0.275 18.25 1 89.69 179 ASP B CA 1
ATOM 3601 C C . ASP B 1 179 ? -0.465 -1.193 17.969 1 89.69 179 ASP B C 1
ATOM 3603 O O . ASP B 1 179 ? -1.057 -2.086 18.578 1 89.69 179 ASP B O 1
ATOM 3607 N N . VAL B 1 180 ? 0.371 -1.385 16.953 1 84.75 180 VAL B N 1
ATOM 3608 C CA . VAL B 1 180 ? 0.839 -2.729 16.625 1 84.75 180 VAL B CA 1
ATOM 3609 C C . VAL B 1 180 ? 2.275 -2.908 17.109 1 84.75 180 VAL B C 1
ATOM 3611 O O . VAL B 1 180 ? 3.203 -2.311 16.562 1 84.75 180 VAL B O 1
ATOM 3614 N N . ALA B 1 181 ? 2.391 -3.723 18.062 1 84.38 181 ALA B N 1
ATOM 3615 C CA . ALA B 1 181 ? 3.713 -3.982 18.625 1 84.38 181 ALA B CA 1
ATOM 3616 C C . ALA B 1 181 ? 4.625 -4.656 17.609 1 84.38 181 ALA B C 1
ATOM 3618 O O . ALA B 1 181 ? 4.191 -5.547 16.875 1 84.38 181 ALA B O 1
ATOM 3619 N N . GLY B 1 182 ? 5.812 -4.203 17.594 1 85.31 182 GLY B N 1
ATOM 3620 C CA . GLY B 1 182 ? 6.801 -4.84 16.734 1 85.31 182 GLY B CA 1
ATOM 3621 C C . GLY B 1 182 ? 6.715 -4.387 15.289 1 85.31 182 GLY B C 1
ATOM 3622 O O . GLY B 1 182 ? 7.25 -5.047 14.391 1 85.31 182 GLY B O 1
ATOM 3623 N N . ALA B 1 183 ? 6.027 -3.316 15.055 1 88.19 183 ALA B N 1
ATOM 3624 C CA . ALA B 1 183 ? 5.965 -2.762 13.703 1 88.19 183 ALA B CA 1
ATOM 3625 C C . ALA B 1 183 ? 7.363 -2.447 13.18 1 88.19 183 ALA B C 1
ATOM 3627 O O . ALA B 1 183 ? 8.195 -1.892 13.898 1 88.19 183 ALA B O 1
ATOM 3628 N N . ARG B 1 184 ? 7.617 -2.902 11.969 1 91.94 184 ARG B N 1
ATOM 3629 C CA . ARG B 1 184 ? 8.922 -2.68 11.344 1 91.94 184 ARG B CA 1
ATOM 3630 C C . ARG B 1 184 ? 8.766 -2.092 9.945 1 91.94 184 ARG B C 1
ATOM 3632 O O . ARG B 1 184 ? 7.781 -2.357 9.258 1 91.94 184 ARG B O 1
ATOM 3639 N N . THR B 1 185 ? 9.711 -1.307 9.594 1 93.94 185 THR B N 1
ATOM 3640 C CA . THR B 1 185 ? 9.805 -0.795 8.234 1 93.94 185 THR B CA 1
ATOM 3641 C C . THR B 1 185 ? 11.18 -1.104 7.637 1 93.94 185 THR B C 1
ATOM 3643 O O . THR B 1 185 ? 12.203 -0.929 8.297 1 93.94 185 THR B O 1
ATOM 3646 N N . ARG B 1 186 ? 11.148 -1.666 6.441 1 96.19 186 ARG B N 1
ATOM 3647 C CA . ARG B 1 186 ? 12.375 -1.957 5.707 1 96.19 186 ARG B CA 1
ATOM 3648 C C . ARG B 1 186 ? 12.773 -0.787 4.809 1 96.19 186 ARG B C 1
ATOM 3650 O O . ARG B 1 186 ? 11.922 -0.224 4.109 1 96.19 186 ARG B O 1
ATOM 3657 N N . PHE B 1 187 ? 13.984 -0.327 4.945 1 98.19 187 PHE B N 1
ATOM 3658 C CA . PHE B 1 187 ? 14.586 0.713 4.121 1 98.19 187 PHE B CA 1
ATOM 3659 C C . PHE B 1 187 ? 15.703 0.14 3.26 1 98.19 187 PHE B C 1
ATOM 3661 O O . PHE B 1 187 ? 16.422 -0.771 3.684 1 98.19 187 PHE B O 1
ATOM 3668 N N . VAL B 1 188 ? 15.844 0.711 2.045 1 98.62 188 VAL B N 1
ATOM 3669 C CA . VAL B 1 188 ? 16.859 0.175 1.152 1 98.62 188 VAL B CA 1
ATOM 3670 C C . VAL B 1 188 ? 17.812 1.293 0.714 1 98.62 188 VAL B C 1
ATOM 3672 O O . VAL B 1 188 ? 17.406 2.453 0.614 1 98.62 188 VAL B O 1
ATOM 3675 N N . LEU B 1 189 ? 19.062 0.945 0.545 1 98.75 189 LEU B N 1
ATOM 3676 C CA . LEU B 1 189 ? 20.047 1.785 -0.133 1 98.75 189 LEU B CA 1
ATOM 3677 C C . LEU B 1 189 ? 20.062 1.49 -1.629 1 98.75 189 LEU B C 1
ATOM 3679 O O . LEU B 1 189 ? 20.312 0.354 -2.037 1 98.75 189 LEU B O 1
ATOM 3683 N N . VAL B 1 190 ? 19.797 2.488 -2.43 1 98.62 190 VAL B N 1
ATOM 3684 C CA . VAL B 1 190 ? 19.672 2.344 -3.877 1 98.62 190 VAL B CA 1
ATOM 3685 C C . VAL B 1 190 ? 20.766 3.141 -4.574 1 98.62 190 VAL B C 1
ATOM 3687 O O . VAL B 1 190 ? 21.062 4.273 -4.188 1 98.62 190 VAL B O 1
ATOM 3690 N N . THR B 1 191 ? 21.438 2.605 -5.508 1 97.81 191 THR B N 1
ATOM 3691 C CA . THR B 1 191 ? 22.469 3.258 -6.312 1 97.81 191 THR B CA 1
ATOM 3692 C C . THR B 1 191 ? 22.188 3.082 -7.801 1 97.81 191 THR B C 1
ATOM 3694 O O . THR B 1 191 ? 21.234 2.385 -8.18 1 97.81 191 THR B O 1
ATOM 3697 N N . ALA B 1 192 ? 22.938 3.828 -8.594 1 95.94 192 ALA B N 1
ATOM 3698 C CA . ALA B 1 192 ? 23.031 3.42 -9.992 1 95.94 192 ALA B CA 1
ATOM 3699 C C . ALA B 1 192 ? 23.516 1.98 -10.117 1 95.94 192 ALA B C 1
ATOM 3701 O O . ALA B 1 192 ? 24.094 1.435 -9.172 1 95.94 192 ALA B O 1
ATOM 3702 N N . PRO B 1 193 ? 23.188 1.34 -11.281 1 95.06 193 PRO B N 1
ATOM 3703 C CA . PRO B 1 193 ? 23.625 -0.048 -11.438 1 95.06 193 PRO B CA 1
ATOM 3704 C C . PRO B 1 193 ? 25.109 -0.234 -11.117 1 95.06 193 PRO B C 1
ATOM 3706 O O . PRO B 1 193 ? 25.938 0.573 -11.547 1 95.06 193 PRO B O 1
ATOM 3709 N N . THR B 1 194 ? 25.422 -1.184 -10.32 1 93.38 194 THR B N 1
ATOM 3710 C CA . THR B 1 194 ? 26.781 -1.523 -9.898 1 93.38 194 THR B CA 1
ATOM 3711 C C . THR B 1 194 ? 26.906 -3.025 -9.672 1 93.38 194 THR B C 1
ATOM 3713 O O . THR B 1 194 ? 25.953 -3.779 -9.875 1 93.38 194 THR B O 1
ATOM 3716 N N . ARG B 1 195 ? 28.094 -3.436 -9.367 1 93.12 195 ARG B N 1
ATOM 3717 C CA . ARG B 1 195 ? 28.281 -4.84 -9.023 1 93.12 195 ARG B CA 1
ATOM 3718 C C . ARG B 1 195 ? 27.453 -5.227 -7.805 1 93.12 195 ARG B C 1
ATOM 3720 O O . ARG B 1 195 ? 27.391 -4.484 -6.824 1 93.12 195 ARG B O 1
ATOM 3727 N N . VAL B 1 196 ? 26.781 -6.371 -7.891 1 94.44 196 VAL B N 1
ATOM 3728 C CA . VAL B 1 196 ? 26 -6.828 -6.75 1 94.44 196 VAL B CA 1
ATOM 3729 C C . VAL B 1 196 ? 26.906 -7.066 -5.555 1 94.44 196 VAL B C 1
ATOM 3731 O O . VAL B 1 196 ? 28.031 -7.574 -5.711 1 94.44 196 VAL B O 1
ATOM 3734 N N . PRO B 1 197 ? 26.547 -6.664 -4.387 1 93.94 197 PRO B N 1
ATOM 3735 C CA . PRO B 1 197 ? 27.328 -7.012 -3.197 1 93.94 197 PRO B CA 1
ATOM 3736 C C . PRO B 1 197 ? 27.594 -8.508 -3.08 1 93.94 197 PRO B C 1
ATOM 3738 O O . PRO B 1 197 ? 26.859 -9.32 -3.656 1 93.94 197 PRO B O 1
ATOM 3741 N N . PRO B 1 198 ? 28.625 -8.852 -2.334 1 93.69 198 PRO B N 1
ATOM 3742 C CA . PRO B 1 198 ? 28.969 -10.273 -2.211 1 93.69 198 PRO B CA 1
ATOM 3743 C C . PRO B 1 198 ? 27.891 -11.062 -1.466 1 93.69 198 PRO B C 1
ATOM 3745 O O . PRO B 1 198 ? 27.266 -10.539 -0.542 1 93.69 198 PRO B O 1
ATOM 3748 N N . ARG B 1 199 ? 27.75 -12.312 -1.914 1 94.31 199 ARG B N 1
ATOM 3749 C CA . ARG B 1 199 ? 26.844 -13.25 -1.251 1 94.31 199 ARG B CA 1
ATOM 3750 C C . ARG B 1 199 ? 27.266 -13.484 0.197 1 94.31 199 ARG B C 1
ATOM 3752 O O . ARG B 1 199 ? 28.453 -13.656 0.485 1 94.31 199 ARG B O 1
ATOM 3759 N N . THR B 1 200 ? 26.328 -13.555 1.129 1 93.44 200 THR B N 1
ATOM 3760 C CA . THR B 1 200 ? 26.625 -13.75 2.541 1 93.44 200 THR B CA 1
ATOM 3761 C C . THR B 1 200 ? 26 -15.039 3.057 1 93.44 200 THR B C 1
ATOM 3763 O O . THR B 1 200 ? 26.328 -15.508 4.148 1 93.44 200 THR B O 1
ATOM 3766 N N . GLY B 1 201 ? 25.078 -15.617 2.322 1 91.75 201 GLY B N 1
ATOM 3767 C CA . GLY B 1 201 ? 24.312 -16.766 2.781 1 91.75 201 GLY B CA 1
ATOM 3768 C C . GLY B 1 201 ? 22.984 -16.375 3.408 1 91.75 201 GLY B C 1
ATOM 3769 O O . GLY B 1 201 ? 22.125 -17.234 3.645 1 91.75 201 GLY B O 1
ATOM 3770 N N . SER B 1 202 ? 22.766 -15.18 3.756 1 94.12 202 SER B N 1
ATOM 3771 C CA . SER B 1 202 ? 21.531 -14.586 4.246 1 94.12 202 SER B CA 1
ATOM 3772 C C . SER B 1 202 ? 21.141 -13.352 3.436 1 94.12 202 SER B C 1
ATOM 3774 O O . SER B 1 202 ? 21.312 -12.227 3.896 1 94.12 202 SER B O 1
ATOM 3776 N N . ASP B 1 203 ? 20.688 -13.672 2.234 1 95.62 203 ASP B N 1
ATOM 3777 C CA . ASP B 1 203 ? 20.531 -12.594 1.257 1 95.62 203 ASP B CA 1
ATOM 3778 C C . ASP B 1 203 ? 19.109 -12.531 0.729 1 95.62 203 ASP B C 1
ATOM 3780 O O . ASP B 1 203 ? 18.312 -13.461 0.938 1 95.62 203 ASP B O 1
ATOM 3784 N N . ARG B 1 204 ? 18.797 -11.414 0.172 1 95.88 204 ARG B N 1
ATOM 3785 C CA . ARG B 1 204 ? 17.547 -11.164 -0.54 1 95.88 204 ARG B CA 1
ATOM 3786 C C . ARG B 1 204 ? 17.812 -10.719 -1.974 1 95.88 204 ARG B C 1
ATOM 3788 O O . ARG B 1 204 ? 18.781 -9.992 -2.236 1 95.88 204 ARG B O 1
ATOM 3795 N N . SER B 1 205 ? 17.062 -11.219 -2.887 1 96.69 205 SER B N 1
ATOM 3796 C CA . SER B 1 205 ? 17.047 -10.727 -4.262 1 96.69 205 SER B CA 1
ATOM 3797 C C . SER B 1 205 ? 15.656 -10.242 -4.656 1 96.69 205 SER B C 1
ATOM 3799 O O . SER B 1 205 ? 14.648 -10.789 -4.207 1 96.69 205 SER B O 1
ATOM 3801 N N . SER B 1 206 ? 15.625 -9.195 -5.418 1 96.88 206 SER B N 1
ATOM 3802 C CA . SER B 1 206 ? 14.359 -8.578 -5.812 1 96.88 206 SER B CA 1
ATOM 3803 C C . SER B 1 206 ? 14.305 -8.344 -7.316 1 96.88 206 SER B C 1
ATOM 3805 O O . SER B 1 206 ? 15.336 -8.109 -7.953 1 96.88 206 SER B O 1
ATOM 3807 N N . ALA B 1 207 ? 13.078 -8.453 -7.883 1 97 207 ALA B N 1
ATOM 3808 C CA . ALA B 1 207 ? 12.875 -8.195 -9.305 1 97 207 ALA B CA 1
ATOM 3809 C C . ALA B 1 207 ? 11.445 -7.734 -9.578 1 97 207 ALA B C 1
ATOM 3811 O O . ALA B 1 207 ? 10.555 -7.926 -8.75 1 97 207 ALA B O 1
ATOM 3812 N N . VAL B 1 208 ? 11.305 -7.047 -10.625 1 95.94 208 VAL B N 1
ATOM 3813 C CA . VAL B 1 208 ? 9.992 -6.742 -11.203 1 95.94 208 VAL B CA 1
ATOM 3814 C C . VAL B 1 208 ? 9.766 -7.613 -12.438 1 95.94 208 VAL B C 1
ATOM 3816 O O . VAL B 1 208 ? 10.578 -7.625 -13.359 1 95.94 208 VAL B O 1
ATOM 3819 N N . LEU B 1 209 ? 8.672 -8.359 -12.398 1 94.25 209 LEU B N 1
ATOM 3820 C CA . LEU B 1 209 ? 8.32 -9.25 -13.5 1 94.25 209 LEU B CA 1
ATOM 3821 C C . LEU B 1 209 ? 7.105 -8.727 -14.258 1 94.25 209 LEU B C 1
ATOM 3823 O O . LEU B 1 209 ? 6.16 -8.219 -13.648 1 94.25 209 LEU B O 1
ATOM 3827 N N . GLN B 1 210 ? 7.168 -8.789 -15.523 1 91.06 210 GLN B N 1
ATOM 3828 C CA . GLN B 1 210 ? 6.023 -8.453 -16.359 1 91.06 210 GLN B CA 1
ATOM 3829 C C . GLN B 1 210 ? 5.711 -9.57 -17.344 1 91.06 210 GLN B C 1
ATOM 3831 O O . GLN B 1 210 ? 6.09 -9.5 -18.516 1 91.06 210 GLN B O 1
ATOM 3836 N N . PRO B 1 211 ? 5 -10.516 -16.828 1 87.12 211 PRO B N 1
ATOM 3837 C CA . PRO B 1 211 ? 4.637 -11.609 -17.734 1 87.12 211 PRO B CA 1
ATOM 3838 C C . PRO B 1 211 ? 3.576 -11.211 -18.75 1 87.12 211 PRO B C 1
ATOM 3840 O O . PRO B 1 211 ? 2.984 -10.133 -18.641 1 87.12 211 PRO B O 1
ATOM 3843 N N . ASP B 1 212 ? 3.463 -12.07 -19.766 1 82.5 212 ASP B N 1
ATOM 3844 C CA . ASP B 1 212 ? 2.4 -11.852 -20.734 1 82.5 212 ASP B CA 1
ATOM 3845 C C . ASP B 1 212 ? 1.026 -11.875 -20.078 1 82.5 212 ASP B C 1
ATOM 3847 O O . ASP B 1 212 ? 0.846 -12.516 -19.031 1 82.5 212 ASP B O 1
ATOM 3851 N N . ASN B 1 213 ? 0.18 -11.125 -20.609 1 77.38 213 ASN B N 1
ATOM 3852 C CA . ASN B 1 213 ? -1.16 -11.023 -20.031 1 77.38 213 ASN B CA 1
ATOM 3853 C C . ASN B 1 213 ? -2.031 -12.211 -20.438 1 77.38 213 ASN B C 1
ATOM 3855 O O . ASN B 1 213 ? -2.914 -12.086 -21.281 1 77.38 213 ASN B O 1
ATOM 3859 N N . GLU B 1 214 ? -1.774 -13.367 -19.984 1 77.94 214 GLU B N 1
ATOM 3860 C CA . GLU B 1 214 ? -2.535 -14.594 -20.203 1 77.94 214 GLU B CA 1
ATOM 3861 C C . GLU B 1 214 ? -2.736 -15.352 -18.891 1 77.94 214 GLU B C 1
ATOM 3863 O O . GLU B 1 214 ? -1.882 -15.305 -18 1 77.94 214 GLU B O 1
ATOM 3868 N N . PRO B 1 215 ? -3.975 -15.969 -18.781 1 74.56 215 PRO B N 1
ATOM 3869 C CA . PRO B 1 215 ? -4.176 -16.781 -17.578 1 74.56 215 PRO B CA 1
ATOM 3870 C C . PRO B 1 215 ? -3.029 -17.75 -17.344 1 74.56 215 PRO B C 1
ATOM 3872 O O . PRO B 1 215 ? -2.582 -18.438 -18.266 1 74.56 215 PRO B O 1
ATOM 3875 N N . GLY B 1 216 ? -2.459 -17.734 -16.141 1 80.5 216 GLY B N 1
ATOM 3876 C CA . GLY B 1 216 ? -1.416 -18.688 -15.797 1 80.5 216 GLY B CA 1
ATOM 3877 C C . GLY B 1 216 ? -0.018 -18.109 -15.922 1 80.5 216 GLY B C 1
ATOM 3878 O O . GLY B 1 216 ? 0.955 -18.734 -15.477 1 80.5 216 GLY B O 1
ATOM 3879 N N . SER B 1 217 ? 0.074 -16.922 -16.547 1 83.62 217 SER B N 1
ATOM 3880 C CA . SER B 1 217 ? 1.393 -16.328 -16.766 1 83.62 217 SER B CA 1
ATOM 3881 C C . SER B 1 217 ? 2.109 -16.078 -15.438 1 83.62 217 SER B C 1
ATOM 3883 O O . SER B 1 217 ? 3.309 -16.344 -15.32 1 83.62 217 SER B O 1
ATOM 3885 N N . LEU B 1 218 ? 1.374 -15.648 -14.43 1 86.12 218 LEU B N 1
ATOM 3886 C CA . LEU B 1 218 ? 1.979 -15.422 -13.125 1 86.12 218 LEU B CA 1
ATOM 3887 C C . LEU B 1 218 ? 2.475 -16.734 -12.516 1 86.12 218 LEU B C 1
ATOM 3889 O O . LEU B 1 218 ? 3.592 -16.797 -11.992 1 86.12 218 LEU B O 1
ATOM 3893 N N . VAL B 1 219 ? 1.677 -17.734 -12.602 1 87.88 219 VAL B N 1
ATOM 3894 C CA . VAL B 1 219 ? 2.061 -19.031 -12.07 1 87.88 219 VAL B CA 1
ATOM 3895 C C . VAL B 1 219 ? 3.326 -19.531 -12.766 1 87.88 219 VAL B C 1
ATOM 3897 O O . VAL B 1 219 ? 4.223 -20.078 -12.125 1 87.88 219 VAL B O 1
ATOM 3900 N N . SER B 1 220 ? 3.332 -19.297 -14.023 1 88.06 220 SER B N 1
ATOM 3901 C CA . SER B 1 220 ? 4.492 -19.734 -14.797 1 88.06 220 SER B CA 1
ATOM 3902 C C . SER B 1 220 ? 5.773 -19.078 -14.281 1 88.06 220 SER B C 1
ATOM 3904 O O . SER B 1 220 ? 6.781 -19.766 -14.086 1 88.06 220 SER B O 1
ATOM 3906 N N . VAL B 1 221 ? 5.73 -17.859 -14.008 1 89.06 221 VAL B N 1
ATOM 3907 C CA . VAL B 1 221 ? 6.934 -17.156 -13.57 1 89.06 221 VAL B CA 1
ATOM 3908 C C . VAL B 1 221 ? 7.254 -17.531 -12.125 1 89.06 221 VAL B C 1
ATOM 3910 O O . VAL B 1 221 ? 8.414 -17.75 -11.773 1 89.06 221 VAL B O 1
ATOM 3913 N N . LEU B 1 222 ? 6.246 -17.703 -11.266 1 91.31 222 LEU B N 1
ATOM 3914 C CA . LEU B 1 222 ? 6.477 -18.031 -9.867 1 91.31 222 LEU B CA 1
ATOM 3915 C C . LEU B 1 222 ? 6.977 -19.453 -9.719 1 91.31 222 LEU B C 1
ATOM 3917 O O . LEU B 1 222 ? 7.707 -19.781 -8.781 1 91.31 222 LEU B O 1
ATOM 3921 N N . SER B 1 223 ? 6.621 -20.281 -10.656 1 90.81 223 SER B N 1
ATOM 3922 C CA . SER B 1 223 ? 7.055 -21.672 -10.641 1 90.81 223 SER B CA 1
ATOM 3923 C C . SER B 1 223 ? 8.57 -21.781 -10.789 1 90.81 223 SER B C 1
ATOM 3925 O O . SER B 1 223 ? 9.172 -22.75 -10.344 1 90.81 223 SER B O 1
ATOM 3927 N N . GLU B 1 224 ? 9.141 -20.781 -11.398 1 91 224 GLU B N 1
ATOM 3928 C CA . GLU B 1 224 ? 10.594 -20.797 -11.547 1 91 224 GLU B CA 1
ATOM 3929 C C . GLU B 1 224 ? 11.289 -20.703 -10.188 1 91 224 GLU B C 1
ATOM 3931 O O . GLU B 1 224 ? 12.398 -21.219 -10.031 1 91 224 GLU B O 1
ATOM 3936 N N . PHE B 1 225 ? 10.719 -20.125 -9.195 1 92.12 225 PHE B N 1
ATOM 3937 C CA . PHE B 1 225 ? 11.25 -20.094 -7.84 1 92.12 225 PHE B CA 1
ATOM 3938 C C . PHE B 1 225 ? 10.875 -21.359 -7.082 1 92.12 225 PHE B C 1
ATOM 3940 O O . PHE B 1 225 ? 11.734 -22 -6.477 1 92.12 225 PHE B O 1
ATOM 3947 N N . ALA B 1 226 ? 9.641 -21.766 -7.238 1 89.69 226 ALA B N 1
ATOM 3948 C CA . ALA B 1 226 ? 9.094 -22.875 -6.465 1 89.69 226 ALA B CA 1
ATOM 3949 C C . ALA B 1 226 ? 9.789 -24.188 -6.809 1 89.69 226 ALA B C 1
ATOM 3951 O O . ALA B 1 226 ? 10.156 -24.953 -5.914 1 89.69 226 ALA B O 1
ATOM 3952 N N . THR B 1 227 ? 9.961 -24.422 -8.039 1 88.75 227 THR B N 1
ATOM 3953 C CA . THR B 1 227 ? 10.539 -25.688 -8.477 1 88.75 227 THR B CA 1
ATOM 3954 C C . THR B 1 227 ? 11.992 -25.812 -8.016 1 88.75 227 THR B C 1
ATOM 3956 O O . THR B 1 227 ? 12.508 -26.906 -7.867 1 88.75 227 THR B O 1
ATOM 3959 N N . ARG B 1 228 ? 12.578 -24.75 -7.711 1 89.44 228 ARG B N 1
ATOM 3960 C CA . ARG B 1 228 ? 13.977 -24.734 -7.301 1 89.44 228 ARG B CA 1
ATOM 3961 C C . ARG B 1 228 ? 14.102 -24.594 -5.789 1 89.44 228 ARG B C 1
ATOM 3963 O O . ARG B 1 228 ? 15.203 -24.375 -5.27 1 89.44 228 ARG B O 1
ATOM 3970 N N . GLY B 1 229 ? 13.008 -24.578 -5.152 1 88.31 229 GLY B N 1
ATOM 3971 C CA . GLY B 1 229 ? 12.992 -24.5 -3.699 1 88.31 229 GLY B CA 1
ATOM 3972 C C . GLY B 1 229 ? 13.344 -23.125 -3.162 1 88.31 229 GLY B C 1
ATOM 3973 O O . GLY B 1 229 ? 13.891 -23.016 -2.062 1 88.31 229 GLY B O 1
ATOM 3974 N N . ILE B 1 230 ? 13.18 -22.141 -3.949 1 90.56 230 ILE B N 1
ATOM 3975 C CA . ILE B 1 230 ? 13.484 -20.766 -3.551 1 90.56 230 ILE B CA 1
ATOM 3976 C C . ILE B 1 230 ? 12.242 -20.125 -2.932 1 90.56 230 ILE B C 1
ATOM 3978 O O . ILE B 1 230 ? 11.18 -20.094 -3.553 1 90.56 230 ILE B O 1
ATOM 3982 N N . ASP B 1 231 ? 12.352 -19.625 -1.754 1 89.56 231 ASP B N 1
ATOM 3983 C CA . ASP B 1 231 ? 11.227 -19.016 -1.046 1 89.56 231 ASP B CA 1
ATOM 3984 C C . ASP B 1 231 ? 11.008 -17.578 -1.5 1 89.56 231 ASP B C 1
ATOM 3986 O O . ASP B 1 231 ? 11.961 -16.797 -1.579 1 89.56 231 ASP B O 1
ATOM 3990 N N . LEU B 1 232 ? 9.758 -17.328 -1.788 1 88.19 232 LEU B N 1
ATOM 3991 C CA . LEU B 1 232 ? 9.375 -15.938 -2.008 1 88.19 232 LEU B CA 1
ATOM 3992 C C . LEU B 1 232 ? 8.961 -15.273 -0.699 1 88.19 232 LEU B C 1
ATOM 3994 O O . LEU B 1 232 ? 8.227 -15.867 0.096 1 88.19 232 LEU B O 1
ATOM 3998 N N . ILE B 1 233 ? 9.422 -14.094 -0.414 1 86.25 233 ILE B N 1
ATOM 3999 C CA . ILE B 1 233 ? 9.133 -13.43 0.852 1 86.25 233 ILE B CA 1
ATOM 4000 C C . ILE B 1 233 ? 8.133 -12.297 0.626 1 86.25 233 ILE B C 1
ATOM 4002 O O . ILE B 1 233 ? 7.5 -11.82 1.572 1 86.25 233 ILE B O 1
ATOM 4006 N N . ARG B 1 234 ? 7.996 -11.898 -0.579 1 90.31 234 ARG B N 1
ATOM 4007 C CA . ARG B 1 234 ? 7.059 -10.828 -0.901 1 90.31 234 ARG B CA 1
ATOM 4008 C C . ARG B 1 234 ? 6.617 -10.906 -2.359 1 90.31 234 ARG B C 1
ATOM 4010 O O . ARG B 1 234 ? 7.418 -11.227 -3.238 1 90.31 234 ARG B O 1
ATOM 4017 N N . ILE B 1 235 ? 5.371 -10.594 -2.623 1 91.94 235 ILE B N 1
ATOM 4018 C CA . ILE B 1 235 ? 4.863 -10.406 -3.977 1 91.94 235 ILE B CA 1
ATOM 4019 C C . ILE B 1 235 ? 3.809 -9.305 -3.982 1 91.94 235 ILE B C 1
ATOM 4021 O O . ILE B 1 235 ? 3.014 -9.188 -3.047 1 91.94 235 ILE B O 1
ATOM 4025 N N . GLU B 1 236 ? 3.836 -8.484 -4.906 1 92.12 236 GLU B N 1
ATOM 4026 C CA . GLU B 1 236 ? 2.887 -7.387 -5.078 1 92.12 236 GLU B CA 1
ATOM 4027 C C . GLU B 1 236 ? 2.613 -7.121 -6.559 1 92.12 236 GLU B C 1
ATOM 4029 O O . GLU B 1 236 ? 3.543 -7.051 -7.363 1 92.12 236 GLU B O 1
ATOM 4034 N N . SER B 1 237 ? 1.332 -7.066 -6.883 1 91.12 237 SER B N 1
ATOM 4035 C CA . SER B 1 237 ? 0.994 -6.754 -8.266 1 91.12 237 SER B CA 1
ATOM 4036 C C . SER B 1 237 ? 0.63 -5.281 -8.422 1 91.12 237 SER B C 1
ATOM 4038 O O . SER B 1 237 ? 0.053 -4.676 -7.52 1 91.12 237 SER B O 1
ATOM 4040 N N . ARG B 1 238 ? 1.057 -4.734 -9.516 1 88.81 238 ARG B N 1
ATOM 4041 C CA . ARG B 1 238 ? 0.72 -3.365 -9.898 1 88.81 238 ARG B CA 1
ATOM 4042 C C . ARG B 1 238 ? 0.254 -3.297 -11.352 1 88.81 238 ARG B C 1
ATOM 4044 O O . ARG B 1 238 ? 0.861 -3.906 -12.227 1 88.81 238 ARG B O 1
ATOM 4051 N N . PRO B 1 239 ? -0.874 -2.586 -11.562 1 82.12 239 PRO B N 1
ATOM 4052 C CA . PRO B 1 239 ? -1.3 -2.428 -12.953 1 82.12 239 PRO B CA 1
ATOM 4053 C C . PRO B 1 239 ? -0.337 -1.569 -13.773 1 82.12 239 PRO B C 1
ATOM 4055 O O . PRO B 1 239 ? 0.237 -0.611 -13.25 1 82.12 239 PRO B O 1
ATOM 4058 N N . VAL B 1 240 ? -0.162 -2.031 -14.984 1 79.38 240 VAL B N 1
ATOM 4059 C CA . VAL B 1 240 ? 0.596 -1.2 -15.914 1 79.38 240 VAL B CA 1
ATOM 4060 C C . VAL B 1 240 ? -0.331 -0.178 -16.562 1 79.38 240 VAL B C 1
ATOM 4062 O O . VAL B 1 240 ? -1.228 -0.543 -17.328 1 79.38 240 VAL B O 1
ATOM 4065 N N . ARG B 1 241 ? -0.228 1.067 -16.344 1 71.31 241 ARG B N 1
ATOM 4066 C CA . ARG B 1 241 ? -1.15 2.129 -16.719 1 71.31 241 ARG B CA 1
ATOM 4067 C C . ARG B 1 241 ? -1.165 2.32 -18.234 1 71.31 241 ARG B C 1
ATOM 4069 O O . ARG B 1 241 ? -2.197 2.668 -18.812 1 71.31 241 ARG B O 1
ATOM 4076 N N . THR B 1 242 ? -0.052 2.137 -18.859 1 72.81 242 THR B N 1
ATOM 4077 C CA . THR B 1 242 ? 0.079 2.383 -20.297 1 72.81 242 THR B CA 1
ATOM 4078 C C . THR B 1 242 ? -0.459 1.2 -21.094 1 72.81 242 THR B C 1
ATOM 4080 O O . THR B 1 242 ? -0.667 1.308 -22.297 1 72.81 242 THR B O 1
ATOM 4083 N N . GLU B 1 243 ? -0.647 0.06 -20.484 1 73.44 243 GLU B N 1
ATOM 4084 C CA . GLU B 1 243 ? -1.156 -1.146 -21.125 1 73.44 243 GLU B CA 1
ATOM 4085 C C . GLU B 1 243 ? -2.291 -1.769 -20.312 1 73.44 243 GLU B C 1
ATOM 4087 O O . GLU B 1 243 ? -2.055 -2.617 -19.453 1 73.44 243 GLU B O 1
ATOM 4092 N N . PRO B 1 244 ? -3.492 -1.352 -20.75 1 69.62 244 PRO B N 1
ATOM 4093 C CA . PRO B 1 244 ? -4.637 -1.871 -19.984 1 69.62 244 PRO B CA 1
ATOM 4094 C C . PRO B 1 244 ? -4.621 -3.395 -19.875 1 69.62 244 PRO B C 1
ATOM 4096 O O . PRO B 1 244 ? -4.281 -4.086 -20.828 1 69.62 244 PRO B O 1
ATOM 4099 N N . GLY B 1 245 ? -4.762 -3.898 -18.703 1 71.62 245 GLY B N 1
ATOM 4100 C CA . GLY B 1 245 ? -4.848 -5.332 -18.469 1 71.62 245 GLY B CA 1
ATOM 4101 C C . GLY B 1 245 ? -3.514 -5.957 -18.109 1 71.62 245 GLY B C 1
ATOM 4102 O O . GLY B 1 245 ? -3.455 -7.129 -17.719 1 71.62 245 GLY B O 1
ATOM 4103 N N . SER B 1 246 ? -2.473 -5.172 -18.312 1 80.25 246 SER B N 1
ATOM 4104 C CA . SER B 1 246 ? -1.151 -5.699 -17.984 1 80.25 246 SER B CA 1
ATOM 4105 C C . SER B 1 246 ? -0.756 -5.355 -16.547 1 80.25 246 SER B C 1
ATOM 4107 O O . SER B 1 246 ? -1.188 -4.332 -16.016 1 80.25 246 SER B O 1
ATOM 4109 N N . TYR B 1 247 ? 0.074 -6.332 -15.977 1 85.25 247 TYR B N 1
ATOM 4110 C CA . TYR B 1 247 ? 0.492 -6.156 -14.594 1 85.25 247 TYR B CA 1
ATOM 4111 C C . TYR B 1 247 ? 1.996 -6.348 -14.445 1 85.25 247 TYR B C 1
ATOM 4113 O O . TYR B 1 247 ? 2.605 -7.113 -15.203 1 85.25 247 TYR B O 1
ATOM 4121 N N . ARG B 1 248 ? 2.475 -5.613 -13.594 1 92.12 248 ARG B N 1
ATOM 4122 C CA . ARG B 1 248 ? 3.811 -5.863 -13.062 1 92.12 248 ARG B CA 1
ATOM 4123 C C . ARG B 1 248 ? 3.744 -6.562 -11.711 1 92.12 248 ARG B C 1
ATOM 4125 O O . ARG B 1 248 ? 2.863 -6.27 -10.898 1 92.12 248 ARG B O 1
ATOM 4132 N N . PHE B 1 249 ? 4.68 -7.492 -11.539 1 93.38 249 PHE B N 1
ATOM 4133 C CA . PHE B 1 249 ? 4.758 -8.195 -10.266 1 93.38 249 PHE B CA 1
ATOM 4134 C C . PHE B 1 249 ? 6.098 -7.945 -9.594 1 93.38 249 PHE B C 1
ATOM 4136 O O . PHE B 1 249 ? 7.152 -8.258 -10.156 1 93.38 249 PHE B O 1
ATOM 4143 N N . PHE B 1 250 ? 6.055 -7.293 -8.438 1 95.56 250 PHE B N 1
ATOM 4144 C CA . PHE B 1 250 ? 7.242 -7.133 -7.602 1 95.56 250 PHE B CA 1
ATOM 4145 C C . PHE B 1 250 ? 7.453 -8.359 -6.719 1 95.56 250 PHE B C 1
ATOM 4147 O O . PHE B 1 250 ? 6.547 -8.766 -5.992 1 95.56 250 PHE B O 1
ATOM 4154 N N . VAL B 1 251 ? 8.664 -8.922 -6.789 1 95.69 251 VAL B N 1
ATOM 4155 C CA . VAL B 1 251 ? 8.922 -10.141 -6.031 1 95.69 251 VAL B CA 1
ATOM 4156 C C . VAL B 1 251 ? 10.234 -10.008 -5.266 1 95.69 251 VAL B C 1
ATOM 4158 O O . VAL B 1 251 ? 11.211 -9.461 -5.785 1 95.69 251 VAL B O 1
ATOM 4161 N N . ASP B 1 252 ? 10.234 -10.406 -4.012 1 94.81 252 ASP B N 1
ATOM 4162 C CA . ASP B 1 252 ? 11.43 -10.656 -3.215 1 94.81 252 ASP B CA 1
ATOM 4163 C C . ASP B 1 252 ? 11.594 -12.141 -2.91 1 94.81 252 ASP B C 1
ATOM 4165 O O . ASP B 1 252 ? 10.625 -12.812 -2.523 1 94.81 252 ASP B O 1
ATOM 4169 N N . CYS B 1 253 ? 12.766 -12.625 -3.098 1 93.88 253 CYS B N 1
ATOM 4170 C CA . CYS B 1 253 ? 13.023 -14.016 -2.746 1 93.88 253 CYS B CA 1
ATOM 4171 C C . CYS B 1 253 ? 14.242 -14.141 -1.843 1 93.88 253 CYS B C 1
ATOM 4173 O O . CYS B 1 253 ? 15.078 -13.234 -1.795 1 93.88 253 CYS B O 1
ATOM 4175 N N . ILE B 1 254 ? 14.289 -15.219 -1.103 1 93.44 254 ILE B N 1
ATOM 4176 C CA . ILE B 1 254 ? 15.469 -15.539 -0.306 1 93.44 254 ILE B CA 1
ATOM 4177 C C . ILE B 1 254 ? 16.594 -16.031 -1.218 1 93.44 254 ILE B C 1
ATOM 4179 O O . ILE B 1 254 ? 16.359 -16.891 -2.084 1 93.44 254 ILE B O 1
ATOM 4183 N N . GLY B 1 255 ? 17.734 -15.492 -0.961 1 94.12 255 GLY B N 1
ATOM 4184 C CA . GLY B 1 255 ? 18.891 -15.938 -1.721 1 94.12 255 GLY B CA 1
ATOM 4185 C C . GLY B 1 255 ? 19.578 -14.82 -2.482 1 94.12 255 GLY B C 1
ATOM 4186 O O . GLY B 1 255 ? 19.109 -13.688 -2.49 1 94.12 255 GLY B O 1
ATOM 4187 N N . HIS B 1 256 ? 20.688 -15.141 -3.066 1 95.38 256 HIS B N 1
ATOM 4188 C CA . HIS B 1 256 ? 21.562 -14.227 -3.791 1 95.38 256 HIS B CA 1
ATOM 4189 C C . HIS B 1 256 ? 21.734 -14.664 -5.242 1 95.38 256 HIS B C 1
ATOM 4191 O O . HIS B 1 256 ? 21.641 -15.852 -5.555 1 95.38 256 HIS B O 1
ATOM 4197 N N . LEU B 1 257 ? 22 -13.656 -6.055 1 93.69 257 LEU B N 1
ATOM 4198 C CA . LEU B 1 257 ? 22.188 -13.953 -7.473 1 93.69 257 LEU B CA 1
ATOM 4199 C C . LEU B 1 257 ? 23.359 -14.922 -7.668 1 93.69 257 LEU B C 1
ATOM 4201 O O . LEU B 1 257 ? 23.406 -15.641 -8.664 1 93.69 257 LEU B O 1
ATOM 4205 N N . ASP B 1 258 ? 24.297 -14.953 -6.773 1 91.94 258 ASP B N 1
ATOM 4206 C CA . ASP B 1 258 ? 25.438 -15.867 -6.848 1 91.94 258 ASP B CA 1
ATOM 4207 C C . ASP B 1 258 ? 25.078 -17.25 -6.309 1 91.94 258 ASP B C 1
ATOM 4209 O O . ASP B 1 258 ? 25.906 -18.156 -6.332 1 91.94 258 ASP B O 1
ATOM 4213 N N . ASP B 1 259 ? 23.906 -17.5 -5.715 1 91.38 259 ASP B N 1
ATOM 4214 C CA . ASP B 1 259 ? 23.391 -18.844 -5.488 1 91.38 259 ASP B CA 1
ATOM 4215 C C . ASP B 1 259 ? 23.016 -19.5 -6.809 1 91.38 259 ASP B C 1
ATOM 4217 O O . ASP B 1 259 ? 22.234 -18.953 -7.586 1 91.38 259 ASP B O 1
ATOM 4221 N N . PRO B 1 260 ? 23.516 -20.609 -7.047 1 88.44 260 PRO B N 1
ATOM 4222 C CA . PRO B 1 260 ? 23.328 -21.234 -8.359 1 88.44 260 PRO B CA 1
ATOM 4223 C C . PRO B 1 260 ? 21.844 -21.359 -8.742 1 88.44 260 PRO B C 1
ATOM 4225 O O . PRO B 1 260 ? 21.469 -21.078 -9.883 1 88.44 260 PRO B O 1
ATOM 4228 N N . LEU B 1 261 ? 21.062 -21.797 -7.84 1 90.62 261 LEU B N 1
ATOM 4229 C CA . LEU B 1 261 ? 19.656 -22.016 -8.164 1 90.62 261 LEU B CA 1
ATOM 4230 C C . LEU B 1 261 ? 18.922 -20.688 -8.328 1 90.62 261 LEU B C 1
ATOM 4232 O O . LEU B 1 261 ? 17.969 -20.594 -9.102 1 90.62 261 LEU B O 1
ATOM 4236 N N . VAL B 1 262 ? 19.312 -19.609 -7.578 1 92.5 262 VAL B N 1
ATOM 4237 C CA . VAL B 1 262 ? 18.734 -18.281 -7.773 1 92.5 262 VAL B CA 1
ATOM 4238 C C . VAL B 1 262 ? 19.125 -17.75 -9.148 1 92.5 262 VAL B C 1
ATOM 4240 O O . VAL B 1 262 ? 18.266 -17.25 -9.883 1 92.5 262 VAL B O 1
ATOM 4243 N N . ALA B 1 263 ? 20.375 -17.969 -9.469 1 91.75 263 ALA B N 1
ATOM 4244 C CA . ALA B 1 263 ? 20.844 -17.562 -10.789 1 91.75 263 ALA B CA 1
ATOM 4245 C C . ALA B 1 263 ? 20.062 -18.281 -11.891 1 91.75 263 ALA B C 1
ATOM 4247 O O . ALA B 1 263 ? 19.672 -17.688 -12.891 1 91.75 263 ALA B O 1
ATOM 4248 N N . GLU B 1 264 ? 19.875 -19.516 -11.727 1 91.19 264 GLU B N 1
ATOM 4249 C CA . GLU B 1 264 ? 19.125 -20.312 -12.688 1 91.19 264 GLU B CA 1
ATOM 4250 C C . GLU B 1 264 ? 17.703 -19.812 -12.82 1 91.19 264 GLU B C 1
ATOM 4252 O O . GLU B 1 264 ? 17.156 -19.734 -13.93 1 91.19 264 GLU B O 1
ATOM 4257 N N . ALA B 1 265 ? 17.078 -19.516 -11.703 1 93.25 265 ALA B N 1
ATOM 4258 C CA . ALA B 1 265 ? 15.727 -18.984 -11.727 1 93.25 265 ALA B CA 1
ATOM 4259 C C . ALA B 1 265 ? 15.656 -17.688 -12.539 1 93.25 265 ALA B C 1
ATOM 4261 O O . ALA B 1 265 ? 14.773 -17.531 -13.383 1 93.25 265 ALA B O 1
ATOM 4262 N N . PHE B 1 266 ? 16.594 -16.797 -12.305 1 92.62 266 PHE B N 1
ATOM 4263 C CA . PHE B 1 266 ? 16.594 -15.508 -12.984 1 92.62 266 PHE B CA 1
ATOM 4264 C C . PHE B 1 266 ? 16.875 -15.68 -14.469 1 92.62 266 PHE B C 1
ATOM 4266 O O . PHE B 1 266 ? 16.328 -14.953 -15.297 1 92.62 266 PHE B O 1
ATOM 4273 N N . ARG B 1 267 ? 17.703 -16.672 -14.844 1 91.5 267 ARG B N 1
ATOM 4274 C CA . ARG B 1 267 ? 17.922 -16.984 -16.25 1 91.5 267 ARG B CA 1
ATOM 4275 C C . ARG B 1 267 ? 16.641 -17.469 -16.906 1 91.5 267 ARG B C 1
ATOM 4277 O O . ARG B 1 267 ? 16.297 -17.047 -18.016 1 91.5 267 ARG B O 1
ATOM 4284 N N . ALA B 1 268 ? 15.992 -18.328 -16.25 1 90.81 268 ALA B N 1
ATOM 4285 C CA . ALA B 1 268 ? 14.727 -18.844 -16.766 1 90.81 268 ALA B CA 1
ATOM 4286 C C . ALA B 1 268 ? 13.703 -17.719 -16.922 1 90.81 268 ALA B C 1
ATOM 4288 O O . ALA B 1 268 ? 13 -17.656 -17.938 1 90.81 268 ALA B O 1
ATOM 4289 N N . LEU B 1 269 ? 13.594 -16.859 -15.914 1 91.69 269 LEU B N 1
ATOM 4290 C CA . LEU B 1 269 ? 12.664 -15.734 -15.953 1 91.69 269 LEU B CA 1
ATOM 4291 C C . LEU B 1 269 ? 12.984 -14.805 -17.109 1 91.69 269 LEU B C 1
ATOM 4293 O O . LEU B 1 269 ? 12.078 -14.305 -17.781 1 91.69 269 LEU B O 1
ATOM 4297 N N . HIS B 1 270 ? 14.242 -14.594 -17.344 1 90.38 270 HIS B N 1
ATOM 4298 C CA . HIS B 1 270 ? 14.68 -13.734 -18.438 1 90.38 270 HIS B CA 1
ATOM 4299 C C . HIS B 1 270 ? 14.203 -14.266 -19.781 1 90.38 270 HIS B C 1
ATOM 4301 O O . HIS B 1 270 ? 13.906 -13.492 -20.688 1 90.38 270 HIS B O 1
ATOM 4307 N N . ARG B 1 271 ? 14.078 -15.539 -19.938 1 86.69 271 ARG B N 1
ATOM 4308 C CA . ARG B 1 271 ? 13.633 -16.172 -21.172 1 86.69 271 ARG B CA 1
ATOM 4309 C C . ARG B 1 271 ? 12.125 -16.047 -21.344 1 86.69 271 ARG B C 1
ATOM 4311 O O . ARG B 1 271 ? 11.617 -15.992 -22.469 1 86.69 271 ARG B O 1
ATOM 4318 N N . LYS B 1 272 ? 11.391 -15.953 -20.266 1 83 272 LYS B N 1
ATOM 4319 C CA . LYS B 1 272 ? 9.938 -16.109 -20.297 1 83 272 LYS B CA 1
ATOM 4320 C C . LYS B 1 272 ? 9.242 -14.742 -20.219 1 83 272 LYS B C 1
ATOM 4322 O O . LYS B 1 272 ? 8.07 -14.625 -20.578 1 83 272 LYS B O 1
ATOM 4327 N N . SER B 1 273 ? 9.898 -13.805 -19.656 1 85.62 273 SER B N 1
ATOM 4328 C CA . SER B 1 273 ? 9.227 -12.539 -19.375 1 85.62 273 SER B CA 1
ATOM 4329 C C . SER B 1 273 ? 10.219 -11.375 -19.359 1 85.62 273 SER B C 1
ATOM 4331 O O . SER B 1 273 ? 11.43 -11.586 -19.469 1 85.62 273 SER B O 1
ATOM 4333 N N . THR B 1 274 ? 9.648 -10.25 -19.438 1 87.94 274 THR B N 1
ATOM 4334 C CA . THR B 1 274 ? 10.461 -9.07 -19.141 1 87.94 274 THR B CA 1
ATOM 4335 C C . THR B 1 274 ? 10.781 -8.984 -17.656 1 87.94 274 THR B C 1
ATOM 4337 O O . THR B 1 274 ? 9.883 -9.031 -16.812 1 87.94 274 THR B O 1
ATOM 4340 N N . VAL B 1 275 ? 12.094 -8.938 -17.375 1 92.38 275 VAL B N 1
ATOM 4341 C CA . VAL B 1 275 ? 12.547 -8.922 -15.984 1 92.38 275 VAL B CA 1
ATOM 4342 C C . VAL B 1 275 ? 13.391 -7.672 -15.734 1 92.38 275 VAL B C 1
ATOM 4344 O O . VAL B 1 275 ? 14.328 -7.387 -16.5 1 92.38 275 VAL B O 1
ATOM 4347 N N . ARG B 1 276 ? 12.984 -6.945 -14.781 1 95.38 276 ARG B N 1
ATOM 4348 C CA . ARG B 1 276 ? 13.859 -5.895 -14.266 1 95.38 276 ARG B CA 1
ATOM 4349 C C . ARG B 1 276 ? 14.461 -6.297 -12.93 1 95.38 276 ARG B C 1
ATOM 4351 O O . ARG B 1 276 ? 13.766 -6.352 -11.914 1 95.38 276 ARG B O 1
ATOM 4358 N N . PHE B 1 277 ? 15.75 -6.645 -13 1 95.81 277 PHE B N 1
ATOM 4359 C CA . PHE B 1 277 ? 16.484 -6.992 -11.789 1 95.81 277 PHE B CA 1
ATOM 4360 C C . PHE B 1 277 ? 16.688 -5.766 -10.906 1 95.81 277 PHE B C 1
ATOM 4362 O O . PHE B 1 277 ? 17.141 -4.723 -11.367 1 95.81 277 PHE B O 1
ATOM 4369 N N . LEU B 1 278 ? 16.312 -5.867 -9.586 1 97.56 278 LEU B N 1
ATOM 4370 C CA . LEU B 1 278 ? 16.422 -4.723 -8.688 1 97.56 278 LEU B CA 1
ATOM 4371 C C . LEU B 1 278 ? 17.656 -4.852 -7.797 1 97.56 278 LEU B C 1
ATOM 4373 O O . LEU B 1 278 ? 18.141 -3.854 -7.254 1 97.56 278 LEU B O 1
ATOM 4377 N N . GLY B 1 279 ? 18.078 -6.094 -7.504 1 97.06 279 GLY B N 1
ATOM 4378 C CA . GLY B 1 279 ? 19.297 -6.238 -6.723 1 97.06 279 GLY B CA 1
ATOM 4379 C C . GLY B 1 279 ? 19.344 -7.523 -5.922 1 97.06 279 GLY B C 1
ATOM 4380 O O . GLY B 1 279 ? 18.328 -8.211 -5.785 1 97.06 279 GLY B O 1
ATOM 4381 N N . SER B 1 280 ? 20.484 -7.906 -5.508 1 97.31 280 SER B N 1
ATOM 4382 C CA . SER B 1 280 ? 20.812 -8.93 -4.52 1 97.31 280 SER B CA 1
ATOM 4383 C C . SER B 1 280 ? 21.719 -8.375 -3.43 1 97.31 280 SER B C 1
ATOM 4385 O O . SER B 1 280 ? 22.75 -7.746 -3.725 1 97.31 280 SER B O 1
ATOM 4387 N N . TRP B 1 281 ? 21.328 -8.539 -2.184 1 96.19 281 TRP B N 1
ATOM 4388 C CA . TRP B 1 281 ? 22.047 -7.918 -1.075 1 96.19 281 TRP B CA 1
ATOM 4389 C C . TRP B 1 281 ? 21.812 -8.688 0.221 1 96.19 281 TRP B C 1
ATOM 4391 O O . TRP B 1 281 ? 20.922 -9.531 0.302 1 96.19 281 TRP B O 1
ATOM 4401 N N . PRO B 1 282 ? 22.703 -8.445 1.234 1 95.5 282 PRO B N 1
ATOM 4402 C CA . PRO B 1 282 ? 22.469 -9.078 2.535 1 95.5 282 PRO B CA 1
ATOM 4403 C C . PRO B 1 282 ? 21.172 -8.609 3.201 1 95.5 282 PRO B C 1
ATOM 4405 O O . PRO B 1 282 ? 20.938 -7.406 3.316 1 95.5 282 PRO B O 1
ATOM 4408 N N . ALA B 1 283 ? 20.328 -9.523 3.568 1 95 283 ALA B N 1
ATOM 4409 C CA . ALA B 1 283 ? 19.078 -9.195 4.238 1 95 283 ALA B CA 1
ATOM 4410 C C . ALA B 1 283 ? 19.328 -8.664 5.648 1 95 283 ALA B C 1
ATOM 4412 O O . ALA B 1 283 ? 20.219 -9.156 6.352 1 95 283 ALA B O 1
ATOM 4413 N N . ALA B 1 284 ? 18.578 -7.68 6.066 1 91.94 284 ALA B N 1
ATOM 4414 C CA . ALA B 1 284 ? 18.688 -7.156 7.422 1 91.94 284 ALA B CA 1
ATOM 4415 C C . ALA B 1 284 ? 18.203 -8.18 8.445 1 91.94 284 ALA B C 1
ATOM 4417 O O . ALA B 1 284 ? 18.812 -8.344 9.508 1 91.94 284 ALA B O 1
ATOM 4418 N N . ASN B 1 285 ? 17.078 -8.773 8.141 1 85.62 285 ASN B N 1
ATOM 4419 C CA . ASN B 1 285 ? 16.5 -9.836 8.961 1 85.62 285 ASN B CA 1
ATOM 4420 C C . ASN B 1 285 ? 16.203 -11.086 8.141 1 85.62 285 ASN B C 1
ATOM 4422 O O . ASN B 1 285 ? 15.078 -11.25 7.648 1 85.62 285 ASN B O 1
ATOM 4426 N N . PRO B 1 286 ? 17.203 -11.898 8.062 1 77.25 286 PRO B N 1
ATOM 4427 C CA . PRO B 1 286 ? 17.016 -13.094 7.23 1 77.25 286 PRO B CA 1
ATOM 4428 C C . PRO B 1 286 ? 15.906 -14 7.746 1 77.25 286 PRO B C 1
ATOM 4430 O O . PRO B 1 286 ? 15.727 -14.141 8.961 1 77.25 286 PRO B O 1
ATOM 4433 N N . SER B 1 287 ? 15.039 -14.242 6.793 1 73.12 287 SER B N 1
ATOM 4434 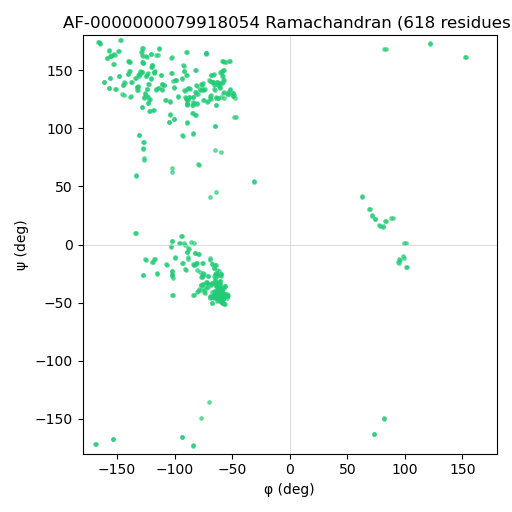C CA . SER B 1 287 ? 13.953 -15.156 7.129 1 73.12 287 SER B CA 1
ATOM 4435 C C . SER B 1 287 ? 13.914 -16.328 6.16 1 73.12 287 SER B C 1
ATOM 4437 O O . SER B 1 287 ? 14.383 -16.234 5.027 1 73.12 287 SER B O 1
ATOM 4439 N N . GLY B 1 288 ? 13.523 -17.5 6.66 1 72 288 GLY B N 1
ATOM 4440 C CA . GLY B 1 288 ? 13.297 -18.656 5.816 1 72 288 GLY B CA 1
ATOM 4441 C C . GLY B 1 288 ? 14.57 -19.422 5.5 1 72 288 GLY B C 1
ATOM 4442 O O . GLY B 1 288 ? 15.672 -18.969 5.82 1 72 288 GLY B O 1
ATOM 4443 N N . PRO B 1 289 ? 14.445 -20.547 4.973 1 77.94 289 PRO B N 1
ATOM 4444 C CA . PRO B 1 289 ? 15.617 -21.344 4.629 1 77.94 289 PRO B CA 1
ATOM 4445 C C . PRO B 1 289 ? 16.328 -20.859 3.369 1 77.94 289 PRO B C 1
ATOM 4447 O O . PRO B 1 289 ? 15.68 -20.359 2.441 1 77.94 289 PRO B O 1
ATOM 4450 N N . PRO B 1 290 ? 17.641 -20.859 3.434 1 79.44 290 PRO B N 1
ATOM 4451 C CA . PRO B 1 290 ? 18.375 -20.516 2.213 1 79.44 290 PRO B CA 1
ATOM 4452 C C . PRO B 1 290 ? 18.047 -21.453 1.049 1 79.44 290 PRO B C 1
ATOM 4454 O O . PRO B 1 290 ? 17.562 -22.562 1.264 1 79.44 290 PRO B O 1
ATOM 4457 N N . PRO B 1 291 ? 18.297 -20.938 -0.182 1 84.19 291 PRO B N 1
ATOM 4458 C CA . PRO B 1 291 ? 18.109 -21.828 -1.328 1 84.19 291 PRO B CA 1
ATOM 4459 C C . PRO B 1 291 ? 18.969 -23.094 -1.241 1 84.19 291 PRO B C 1
ATOM 4461 O O . PRO B 1 291 ? 20.062 -23.047 -0.672 1 84.19 291 PRO B O 1
ATOM 4464 N N . PRO B 1 292 ? 18.328 -24.203 -1.779 1 80.56 292 PRO B N 1
ATOM 4465 C CA . PRO B 1 292 ? 19.109 -25.438 -1.781 1 80.56 292 PRO B CA 1
ATOM 4466 C C . PRO B 1 292 ? 20.422 -25.297 -2.559 1 80.56 292 PRO B C 1
ATOM 4468 O O . PRO B 1 292 ? 20.531 -24.469 -3.461 1 80.56 292 PRO B O 1
ATOM 4471 N N . SER B 1 293 ? 21.438 -26.047 -2.092 1 77.75 293 SER B N 1
ATOM 4472 C CA . SER B 1 293 ? 22.719 -26.078 -2.789 1 77.75 293 SER B CA 1
ATOM 4473 C C . SER B 1 293 ? 22.656 -26.969 -4.027 1 77.75 293 SER B C 1
ATOM 4475 O O . SER B 1 293 ? 21.938 -27.969 -4.039 1 77.75 293 SER B O 1
ATOM 4477 N N . ASP B 1 294 ? 23.188 -26.406 -5.086 1 71.94 294 ASP B N 1
ATOM 4478 C CA . ASP B 1 294 ? 23.266 -27.203 -6.309 1 71.94 294 ASP B CA 1
ATOM 4479 C C . ASP B 1 294 ? 24.609 -27.891 -6.43 1 71.94 294 ASP B C 1
ATOM 4481 O O . ASP B 1 294 ? 24.938 -28.453 -7.48 1 71.94 294 ASP B O 1
ATOM 4485 N N . GLY B 1 295 ? 25.375 -27.812 -5.457 1 69.62 295 GLY B N 1
ATOM 4486 C CA . GLY B 1 295 ? 26.75 -28.297 -5.551 1 69.62 295 GLY B CA 1
ATOM 4487 C C . GLY B 1 295 ? 26.828 -29.766 -5.891 1 69.62 295 GLY B C 1
ATOM 4488 O O . GLY B 1 295 ? 27.547 -30.156 -6.824 1 69.62 295 GLY B O 1
ATOM 4489 N N . ASP B 1 296 ? 26.094 -30.469 -5.188 1 70.69 296 ASP B N 1
ATOM 4490 C CA . ASP B 1 296 ? 26.172 -31.906 -5.387 1 70.69 296 ASP B CA 1
ATOM 4491 C C . ASP B 1 296 ? 25.688 -32.312 -6.785 1 70.69 296 ASP B C 1
ATOM 4493 O O . ASP B 1 296 ? 26.281 -33.156 -7.438 1 70.69 296 ASP B O 1
ATOM 4497 N N . ALA B 1 297 ? 24.781 -31.594 -7.238 1 67.25 297 ALA B N 1
ATOM 4498 C CA . ALA B 1 297 ? 24.234 -31.891 -8.555 1 67.25 297 ALA B CA 1
ATOM 4499 C C . ALA B 1 297 ? 25.203 -31.5 -9.664 1 67.25 297 ALA B C 1
ATOM 4501 O O . ALA B 1 297 ? 25.375 -32.219 -10.641 1 67.25 297 ALA B O 1
ATOM 4502 N N . ALA B 1 298 ? 25.766 -30.406 -9.477 1 68.38 298 ALA B N 1
ATOM 4503 C CA . ALA B 1 298 ? 26.734 -29.938 -10.461 1 68.38 298 ALA B CA 1
ATOM 4504 C C . ALA B 1 298 ? 27.938 -30.875 -10.547 1 68.38 298 ALA B C 1
ATOM 4506 O O . ALA B 1 298 ? 28.406 -31.203 -11.641 1 68.38 298 ALA B O 1
ATOM 4507 N N . ASP B 1 299 ? 28.344 -31.25 -9.438 1 70.31 299 ASP B N 1
ATOM 4508 C CA . ASP B 1 299 ? 29.438 -32.219 -9.391 1 70.31 299 ASP B CA 1
ATOM 4509 C C . ASP B 1 299 ? 29.047 -33.531 -10.062 1 70.31 299 ASP B C 1
ATOM 4511 O O . ASP B 1 299 ? 29.844 -34.125 -10.789 1 70.31 299 ASP B O 1
ATOM 4515 N N . TRP B 1 300 ? 27.891 -34 -9.805 1 70.81 300 TRP B N 1
ATOM 4516 C CA . TRP B 1 300 ? 27.391 -35.25 -10.375 1 70.81 300 TRP B CA 1
ATOM 4517 C C . TRP B 1 300 ? 27.375 -35.188 -11.898 1 70.81 300 TRP B C 1
ATOM 4519 O O . TRP B 1 300 ? 27.828 -36.094 -12.578 1 70.81 300 TRP B O 1
ATOM 4529 N N . ILE B 1 301 ? 26.969 -34.094 -12.359 1 70.25 301 ILE B N 1
ATOM 4530 C CA . ILE B 1 301 ? 26.906 -33.906 -13.805 1 70.25 301 ILE B CA 1
ATOM 4531 C C . ILE B 1 301 ? 28.328 -33.938 -14.383 1 70.25 301 ILE B C 1
ATOM 4533 O O . ILE B 1 301 ? 28.562 -34.531 -15.43 1 70.25 301 ILE B O 1
ATOM 4537 N N . GLU B 1 302 ? 29.156 -33.188 -13.633 1 71.94 302 GLU B N 1
ATOM 4538 C CA . GLU B 1 302 ? 30.531 -33.188 -14.109 1 71.94 302 GLU B CA 1
ATOM 4539 C C . GLU B 1 302 ? 31.125 -34.594 -14.094 1 71.94 302 GLU B C 1
ATOM 4541 O O . GLU B 1 302 ? 31.844 -34.969 -15.023 1 71.94 302 GLU B O 1
ATOM 4546 N N . ARG B 1 303 ? 30.797 -35.312 -13.172 1 72.94 303 ARG B N 1
ATOM 4547 C CA . ARG B 1 303 ? 31.266 -36.688 -13.086 1 72.94 303 ARG B CA 1
ATOM 4548 C C . ARG B 1 303 ? 30.703 -37.531 -14.227 1 72.94 303 ARG B C 1
ATOM 4550 O O . ARG B 1 303 ? 31.422 -38.344 -14.82 1 72.94 303 ARG B O 1
ATOM 4557 N N . ILE B 1 304 ? 29.562 -37.375 -14.562 1 71.94 304 ILE B N 1
ATOM 4558 C CA . ILE B 1 304 ? 28.922 -38.062 -15.68 1 71.94 304 ILE B CA 1
ATOM 4559 C C . ILE B 1 304 ? 29.609 -37.656 -16.984 1 71.94 304 ILE B C 1
ATOM 4561 O O . ILE B 1 304 ? 29.906 -38.531 -17.828 1 71.94 304 ILE B O 1
ATOM 4565 N N . ARG B 1 305 ? 29.859 -36.344 -17 1 75.19 305 ARG B N 1
ATOM 4566 C CA . ARG B 1 305 ? 30.5 -35.812 -18.203 1 75.19 305 ARG B CA 1
ATOM 4567 C C . ARG B 1 305 ? 31.875 -36.469 -18.406 1 75.19 305 ARG B C 1
ATOM 4569 O O . ARG B 1 305 ? 32.281 -36.719 -19.547 1 75.19 305 ARG B O 1
ATOM 4576 N N . GLN B 1 306 ? 32.375 -36.656 -17.234 1 78.12 306 GLN B N 1
ATOM 4577 C CA . GLN B 1 306 ? 33.719 -37.25 -17.266 1 78.12 306 GLN B CA 1
ATOM 4578 C C . GLN B 1 306 ? 33.656 -38.781 -17.406 1 78.12 306 GLN B C 1
ATOM 4580 O O . GLN B 1 306 ? 34.688 -39.438 -17.516 1 78.12 306 GLN B O 1
ATOM 4585 N N . GLY B 1 307 ? 32.375 -39.219 -17.5 1 72.5 307 GLY B N 1
ATOM 4586 C CA . GLY B 1 307 ? 32.219 -40.656 -17.672 1 72.5 307 GLY B CA 1
ATOM 4587 C C . GLY B 1 307 ? 32.562 -41.438 -16.422 1 72.5 307 GLY B C 1
ATOM 4588 O O . GLY B 1 307 ? 33.031 -42.594 -16.516 1 72.5 307 GLY B O 1
ATOM 4589 N N . ASP B 1 308 ? 32.406 -40.688 -15.352 1 67.56 308 ASP B N 1
ATOM 4590 C CA . ASP B 1 308 ? 32.719 -41.375 -14.102 1 67.56 308 ASP B CA 1
ATOM 4591 C C . ASP B 1 308 ? 31.828 -42.594 -13.914 1 67.56 308 ASP B C 1
ATOM 4593 O O . ASP B 1 308 ? 30.594 -42.531 -14.055 1 67.56 308 ASP B O 1
ATOM 4597 N N . ARG B 1 309 ? 32.375 -43.688 -13.688 1 67.38 309 ARG B N 1
ATOM 4598 C CA . ARG B 1 309 ? 31.672 -44.969 -13.617 1 67.38 309 ARG B CA 1
ATOM 4599 C C . ARG B 1 309 ? 30.969 -45.125 -12.281 1 67.38 309 ARG B C 1
ATOM 4601 O O . ARG B 1 309 ? 29.984 -45.875 -12.172 1 67.38 309 ARG B O 1
ATOM 4608 N N . GLU B 1 310 ? 31.422 -44.406 -11.164 1 66.5 310 GLU B N 1
ATOM 4609 C CA . GLU B 1 310 ? 30.844 -44.531 -9.828 1 66.5 310 GLU B CA 1
ATOM 4610 C C . GLU B 1 310 ? 29.922 -43.344 -9.508 1 66.5 310 GLU B C 1
ATOM 4612 O O . GLU B 1 310 ? 30.391 -42.281 -9.148 1 66.5 310 GLU B O 1
ATOM 4617 N N . LEU B 1 311 ? 28.859 -43.281 -10.234 1 58.5 311 LEU B N 1
ATOM 4618 C CA . LEU B 1 311 ? 27.969 -42.188 -9.883 1 58.5 311 LEU B CA 1
ATOM 4619 C C . LEU B 1 311 ? 27.25 -42.469 -8.562 1 58.5 311 LEU B C 1
ATOM 4621 O O . LEU B 1 311 ? 26.812 -43.594 -8.312 1 58.5 311 LEU B O 1
#